Protein AF-0000000080321212 (afdb_homodimer)

Structure (mmCIF, N/CA/C/O backbone):
data_AF-0000000080321212-model_v1
#
loop_
_entity.id
_entity.type
_entity.pdbx_description
1 polymer 'Putative phosphotransacetylase'
#
loop_
_atom_site.group_PDB
_atom_site.id
_atom_site.type_symbol
_atom_site.label_atom_id
_atom_site.label_alt_id
_atom_site.label_comp_id
_atom_site.label_asym_id
_atom_site.label_entity_id
_atom_site.label_seq_id
_atom_site.pdbx_PDB_ins_code
_atom_site.Cartn_x
_atom_site.Cartn_y
_atom_site.Cartn_z
_atom_site.occupancy
_atom_site.B_iso_or_equiv
_atom_site.auth_seq_id
_atom_site.auth_comp_id
_atom_site.auth_asym_id
_atom_site.auth_atom_id
_atom_site.pdbx_PDB_model_num
ATOM 1 N N . MET A 1 1 ? 1.529 5.621 28.469 1 77.62 1 MET A N 1
ATOM 2 C CA . MET A 1 1 ? 1.927 6.43 27.312 1 77.62 1 MET A CA 1
ATOM 3 C C . MET A 1 1 ? 1.869 5.613 26.031 1 77.62 1 MET A C 1
ATOM 5 O O . MET A 1 1 ? 2.209 4.43 26.031 1 77.62 1 MET A O 1
ATOM 9 N N . ILE A 1 2 ? 1.259 6.27 25.062 1 89.38 2 ILE A N 1
ATOM 10 C CA . ILE A 1 2 ? 1.152 5.57 23.781 1 89.38 2 ILE A CA 1
ATOM 11 C C . ILE A 1 2 ? 2.533 5.469 23.141 1 89.38 2 ILE A C 1
ATOM 13 O O . ILE A 1 2 ? 3.461 6.184 23.516 1 89.38 2 ILE A O 1
ATOM 17 N N . TYR A 1 3 ? 2.67 4.52 22.297 1 94.81 3 TYR A N 1
ATOM 18 C CA . TYR A 1 3 ? 3.906 4.402 21.531 1 94.81 3 TYR A CA 1
ATOM 19 C C . TYR A 1 3 ? 4.09 5.598 20.609 1 94.81 3 TYR A C 1
ATOM 21 O O . TYR A 1 3 ? 3.164 5.984 19.891 1 94.81 3 TYR A O 1
ATOM 29 N N . LEU A 1 4 ? 5.219 6.168 20.688 1 97.81 4 LEU A N 1
ATOM 30 C CA . LEU A 1 4 ? 5.695 7.176 19.75 1 97.81 4 LEU A CA 1
ATOM 31 C C . LEU A 1 4 ? 7.09 6.828 19.234 1 97.81 4 LEU A C 1
ATOM 33 O O . LEU A 1 4 ? 7.926 6.328 19.984 1 97.81 4 LEU A O 1
ATOM 37 N N . HIS A 1 5 ? 7.301 7.055 17.984 1 98.12 5 HIS A N 1
ATOM 38 C CA . HIS A 1 5 ? 8.656 6.898 17.469 1 98.12 5 HIS A CA 1
ATOM 39 C C . HIS A 1 5 ? 9.648 7.738 18.266 1 98.12 5 HIS A C 1
ATOM 41 O O . HIS A 1 5 ? 9.328 8.859 18.672 1 98.12 5 HIS A O 1
ATOM 47 N N . GLU A 1 6 ? 10.836 7.281 18.375 1 97.69 6 GLU A N 1
ATOM 48 C CA . GLU A 1 6 ? 11.852 7.918 19.203 1 97.69 6 GLU A CA 1
ATOM 49 C C . GLU A 1 6 ? 12.109 9.352 18.766 1 97.69 6 GLU A C 1
ATOM 51 O O . GLU A 1 6 ? 12.25 10.25 19.594 1 97.69 6 GLU A O 1
ATOM 56 N N . LEU A 1 7 ? 12.172 9.602 17.484 1 97.88 7 LEU A N 1
ATOM 57 C CA . LEU A 1 7 ? 12.477 10.93 16.953 1 97.88 7 LEU A CA 1
ATOM 58 C C . LEU A 1 7 ? 11.391 11.93 17.359 1 97.88 7 LEU A C 1
ATOM 60 O O . LEU A 1 7 ? 11.68 13.109 17.562 1 97.88 7 LEU A O 1
ATOM 64 N N . ILE A 1 8 ? 10.203 11.469 17.484 1 98 8 ILE A N 1
ATOM 65 C CA . ILE A 1 8 ? 9.102 12.336 17.875 1 98 8 ILE A CA 1
ATOM 66 C C . ILE A 1 8 ? 9.055 12.469 19.391 1 98 8 ILE A C 1
ATOM 68 O O . ILE A 1 8 ? 8.914 13.57 19.922 1 98 8 ILE A O 1
ATOM 72 N N . ARG A 1 9 ? 9.227 11.367 20.047 1 97.38 9 ARG A N 1
ATOM 73 C CA . ARG A 1 9 ? 9.156 11.32 21.5 1 97.38 9 ARG A CA 1
ATOM 74 C C . ARG A 1 9 ? 10.156 12.281 22.141 1 97.38 9 ARG A C 1
ATOM 76 O O . ARG A 1 9 ? 9.82 13.016 23.062 1 97.38 9 ARG A O 1
ATOM 83 N N . VAL A 1 10 ? 11.344 12.375 21.641 1 97.75 10 VAL A N 1
ATOM 84 C CA . VAL A 1 10 ? 12.414 13.125 22.281 1 97.75 10 VAL A CA 1
ATOM 85 C C . VAL A 1 10 ? 12.258 14.617 21.953 1 97.75 10 VAL A C 1
ATOM 87 O O . VAL A 1 10 ? 12.938 15.453 22.547 1 97.75 10 VAL A O 1
ATOM 90 N N . ARG A 1 11 ? 11.336 14.953 21.094 1 97.88 11 ARG A N 1
ATOM 91 C CA . ARG A 1 11 ? 11.203 16.344 20.656 1 97.88 11 ARG A CA 1
ATOM 92 C C . ARG A 1 11 ? 9.891 16.953 21.141 1 97.88 11 ARG A C 1
ATOM 94 O O . ARG A 1 11 ? 9.555 18.078 20.781 1 97.88 11 ARG A O 1
ATOM 101 N N . LEU A 1 12 ? 9.203 16.141 21.859 1 97.25 12 LEU A N 1
ATOM 102 C CA . LEU A 1 12 ? 7.938 16.641 22.375 1 97.25 12 LEU A CA 1
ATOM 103 C C . LEU A 1 12 ? 8.148 17.891 23.219 1 97.25 12 LEU A C 1
ATOM 105 O O . LEU A 1 12 ? 9.117 17.984 23.984 1 97.25 12 LEU A O 1
ATOM 109 N N . LYS A 1 13 ? 7.301 18.844 22.938 1 95.06 13 LYS A N 1
ATOM 110 C CA . LYS A 1 13 ? 7.148 20.031 23.766 1 95.06 13 LYS A CA 1
ATOM 111 C C . LYS A 1 13 ? 5.676 20.312 24.062 1 95.06 13 LYS A C 1
ATOM 113 O O . LYS A 1 13 ? 4.844 20.312 23.156 1 95.06 13 LYS A O 1
ATOM 118 N N . ARG A 1 14 ? 5.484 20.469 25.375 1 96.88 14 ARG A N 1
ATOM 119 C CA . ARG A 1 14 ? 4.086 20.719 25.703 1 96.88 14 ARG A CA 1
ATOM 120 C C . ARG A 1 14 ? 3.6 22.016 25.078 1 96.88 14 ARG A C 1
ATOM 122 O O . ARG A 1 14 ? 4.109 23.094 25.391 1 96.88 14 ARG A O 1
ATOM 129 N N . ARG A 1 15 ? 2.742 21.891 24.125 1 98.25 15 ARG A N 1
ATOM 130 C CA . ARG A 1 15 ? 2.133 22.969 23.359 1 98.25 15 ARG A CA 1
ATOM 131 C C . ARG A 1 15 ? 0.612 22.859 23.375 1 98.25 15 ARG A C 1
ATOM 133 O O . ARG A 1 15 ? 0.063 21.797 23.656 1 98.25 15 ARG A O 1
ATOM 140 N N . LYS A 1 16 ? 0.004 23.953 23.125 1 98.81 16 LYS A N 1
ATOM 141 C CA . LYS A 1 16 ? -1.444 23.938 22.938 1 98.81 16 LYS A CA 1
ATOM 142 C C . LYS A 1 16 ? -1.812 23.5 21.516 1 98.81 16 LYS A C 1
ATOM 144 O O . LYS A 1 16 ? -1.433 24.156 20.547 1 98.81 16 LYS A O 1
ATOM 149 N N . VAL A 1 17 ? -2.541 22.406 21.375 1 98.88 17 VAL A N 1
ATOM 150 C CA . VAL A 1 17 ? -2.959 21.844 20.094 1 98.88 17 VAL A CA 1
ATOM 151 C C . VAL A 1 17 ? -4.477 21.672 20.078 1 98.88 17 VAL A C 1
ATOM 153 O O . VAL A 1 17 ? -5.062 21.172 21.047 1 98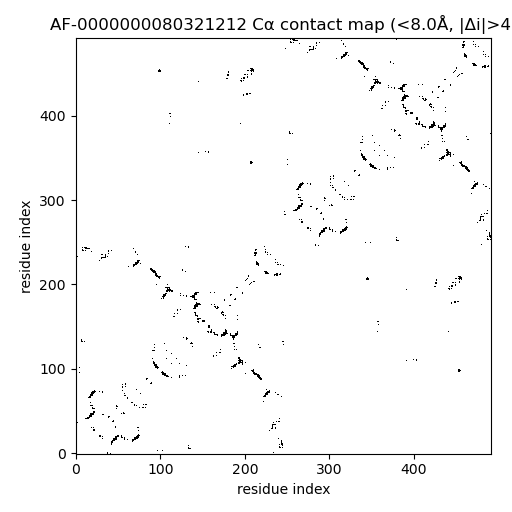.88 17 VAL A O 1
ATOM 156 N N . ALA A 1 18 ? -5.098 22.156 19.031 1 98.94 18 ALA A N 1
ATOM 157 C CA . ALA A 1 18 ? -6.531 21.938 18.875 1 98.94 18 ALA A CA 1
ATOM 158 C C . ALA A 1 18 ? -6.809 20.766 17.938 1 98.94 18 ALA A C 1
ATOM 160 O O . ALA A 1 18 ? -6.109 20.578 16.938 1 98.94 18 ALA A O 1
ATOM 161 N N . ILE A 1 19 ? -7.809 19.953 18.234 1 98.94 19 ILE A N 1
ATOM 162 C CA . ILE A 1 19 ? -8.242 18.875 17.359 1 98.94 19 ILE A CA 1
ATOM 163 C C . ILE A 1 19 ? -9.734 19.016 17.062 1 98.94 19 ILE A C 1
ATOM 165 O O . ILE A 1 19 ? -10.523 19.312 17.953 1 98.94 19 ILE A O 1
ATOM 169 N N . GLY A 1 20 ? -10.062 18.828 15.812 1 98.88 20 GLY A N 1
ATOM 170 C CA . GLY A 1 20 ? -11.445 18.953 15.398 1 98.88 20 GLY A CA 1
ATOM 171 C C . GLY A 1 20 ? -12.258 17.688 15.625 1 98.88 20 GLY A C 1
ATOM 172 O O . GLY A 1 20 ? -11.766 16.578 15.406 1 98.88 20 GLY A O 1
ATOM 173 N N . LEU A 1 21 ? -13.516 17.844 16.031 1 98.62 21 LEU A N 1
ATOM 174 C CA . LEU A 1 21 ? -14.469 16.766 16.203 1 98.62 21 LEU A CA 1
ATOM 175 C C . LEU A 1 21 ? -15.742 17.016 15.414 1 98.62 21 LEU A C 1
ATOM 177 O O . LEU A 1 21 ? -16.484 17.953 15.711 1 98.62 21 LEU A O 1
ATOM 181 N N . TYR A 1 22 ? -15.875 16.312 14.383 1 97.69 22 TYR A N 1
ATOM 182 C CA . TYR A 1 22 ? -17.141 16.188 13.656 1 97.69 22 TYR A CA 1
ATOM 183 C C . TYR A 1 22 ? -17.656 14.758 13.703 1 97.69 22 TYR A C 1
ATOM 185 O O . TYR A 1 22 ? -16.922 13.82 13.391 1 97.69 22 TYR A O 1
ATOM 193 N N . ARG A 1 23 ? -18.938 14.57 14.094 1 96.25 23 ARG A N 1
ATOM 194 C CA . ARG A 1 23 ? -19.5 13.234 14.289 1 96.25 23 ARG A CA 1
ATOM 195 C C . ARG A 1 23 ? -19.984 12.648 12.969 1 96.25 23 ARG A C 1
ATOM 197 O O . ARG A 1 23 ? -21.172 12.719 12.648 1 96.25 23 ARG A O 1
ATOM 204 N N . PHE A 1 24 ? -19.031 12.023 12.297 1 90.88 24 PHE A N 1
ATOM 205 C CA . PHE A 1 24 ? -19.391 11.422 11.016 1 90.88 24 PHE A CA 1
ATOM 206 C C . PHE A 1 24 ? -19.844 9.984 11.195 1 90.88 24 PHE A C 1
ATOM 208 O O . PHE A 1 24 ? -20.469 9.406 10.305 1 90.88 24 PHE A O 1
ATOM 215 N N . ASP A 1 25 ? -19.484 9.367 12.344 1 93 25 ASP A N 1
ATOM 216 C CA . ASP A 1 25 ? -19.969 8.039 12.727 1 93 25 ASP A CA 1
ATOM 217 C C . ASP A 1 25 ? -20.125 7.934 14.242 1 93 25 ASP A C 1
ATOM 219 O O . ASP A 1 25 ? -19.844 8.883 14.969 1 93 25 ASP A O 1
ATOM 223 N N . GLU A 1 26 ? -20.562 6.73 14.727 1 95.75 26 GLU A N 1
ATOM 224 C CA . GLU A 1 26 ? -20.938 6.582 16.125 1 95.75 26 GLU A CA 1
ATOM 225 C C . GLU A 1 26 ? -19.703 6.586 17.031 1 95.75 26 GLU A C 1
ATOM 227 O O . GLU A 1 26 ? -19.828 6.773 18.25 1 95.75 26 GLU A O 1
ATOM 232 N N . THR A 1 27 ? -18.531 6.441 16.453 1 96.56 27 THR A N 1
ATOM 233 C CA . THR A 1 27 ? -17.344 6.281 17.281 1 96.56 27 THR A CA 1
ATOM 234 C C . THR A 1 27 ? -16.5 7.547 17.25 1 96.56 27 THR A C 1
ATOM 236 O O . THR A 1 27 ? -15.523 7.66 18 1 96.56 27 THR A O 1
ATOM 239 N N . SER A 1 28 ? -16.828 8.492 16.453 1 96.81 28 SER A N 1
ATOM 240 C CA . SER A 1 28 ? -16.031 9.688 16.219 1 96.81 28 SER A CA 1
ATOM 241 C C . SER A 1 28 ? -15.695 10.391 17.531 1 96.81 28 SER A C 1
ATOM 243 O O . SER A 1 28 ? -14.539 10.727 17.781 1 96.81 28 SER A O 1
ATOM 245 N N . GLU A 1 29 ? -16.719 10.602 18.297 1 97.81 29 GLU A N 1
ATOM 246 C CA . GLU A 1 29 ? -16.547 11.359 19.547 1 97.81 29 GLU A CA 1
ATOM 247 C C . GLU A 1 29 ? -15.641 10.617 20.516 1 97.81 29 GLU A C 1
ATOM 249 O O . GLU A 1 29 ? -14.703 11.195 21.078 1 97.81 29 GLU A O 1
ATOM 254 N N . GLU A 1 30 ? -15.969 9.367 20.703 1 98.44 30 GLU A N 1
ATOM 255 C CA . GLU A 1 30 ? -15.18 8.57 21.625 1 98.44 30 GLU A CA 1
ATOM 256 C C . GLU A 1 30 ? -13.711 8.555 21.234 1 98.44 30 GLU A C 1
ATOM 258 O O . GLU A 1 30 ? -12.828 8.703 22.078 1 98.44 30 GLU A O 1
ATOM 263 N N . ARG A 1 31 ? -13.414 8.398 20 1 98.12 31 ARG A N 1
ATOM 264 C CA . ARG A 1 31 ? -12.039 8.289 19.531 1 98.12 31 ARG A CA 1
ATOM 265 C C . ARG A 1 31 ? -11.289 9.609 19.703 1 98.12 31 ARG A C 1
ATOM 267 O O . ARG A 1 31 ? -10.133 9.625 20.125 1 98.12 31 ARG A O 1
ATOM 274 N N . VAL A 1 32 ? -11.922 10.711 19.406 1 98.69 32 VAL A N 1
ATOM 275 C CA . VAL A 1 32 ? -11.273 12.016 19.5 1 98.69 32 VAL A CA 1
ATOM 276 C C . VAL A 1 32 ? -11.047 12.359 20.969 1 98.69 32 VAL A C 1
ATOM 278 O O . VAL A 1 32 ? -9.969 12.836 21.344 1 98.69 32 VAL A O 1
ATOM 281 N N . LEU A 1 33 ? -12.062 12.117 21.812 1 98.62 33 LEU A N 1
ATOM 282 C CA . LEU A 1 33 ? -11.938 12.438 23.234 1 98.62 33 LEU A CA 1
ATOM 283 C C . LEU A 1 33 ? -10.875 11.562 23.891 1 98.62 33 LEU A C 1
ATOM 285 O O . LEU A 1 33 ? -10.109 12.047 24.734 1 98.62 33 LEU A O 1
ATOM 289 N N . ARG A 1 34 ? -10.898 10.328 23.547 1 98.44 34 ARG A N 1
ATOM 290 C CA . ARG A 1 34 ? -9.875 9.422 24.078 1 98.44 34 ARG A CA 1
ATOM 291 C C . ARG A 1 34 ? -8.484 9.859 23.641 1 98.44 34 ARG A C 1
ATOM 293 O O . ARG A 1 34 ? -7.527 9.781 24.406 1 98.44 34 ARG A O 1
ATOM 300 N N . ALA A 1 35 ? -8.359 10.258 22.438 1 98.62 35 ALA A N 1
ATOM 301 C CA . ALA A 1 35 ? -7.09 10.766 21.938 1 98.62 35 ALA A CA 1
ATOM 302 C C . ALA A 1 35 ? -6.621 11.969 22.75 1 98.62 35 ALA A C 1
ATOM 304 O O . ALA A 1 35 ? -5.438 12.086 23.078 1 98.62 35 ALA A O 1
ATOM 305 N N . ALA A 1 36 ? -7.543 12.891 22.984 1 98.5 36 ALA A N 1
ATOM 306 C CA . ALA A 1 36 ? -7.223 14.086 23.781 1 98.5 36 ALA A CA 1
ATOM 307 C C . ALA A 1 36 ? -6.742 13.703 25.172 1 98.5 36 ALA A C 1
ATOM 309 O O . ALA A 1 36 ? -5.816 14.32 25.703 1 98.5 36 ALA A O 1
ATOM 310 N N . GLU A 1 37 ? -7.41 12.734 25.719 1 98.31 37 GLU A N 1
ATOM 311 C CA . GLU A 1 37 ? -7.016 12.25 27.031 1 98.31 37 GLU A CA 1
ATOM 312 C C . GLU A 1 37 ? -5.602 11.672 27.016 1 98.31 37 GLU A C 1
ATOM 314 O O . GLU A 1 37 ? -4.777 12.008 27.859 1 98.31 37 GLU A O 1
ATOM 319 N N . ILE A 1 38 ? -5.359 10.836 26.078 1 98.19 38 ILE A N 1
ATOM 320 C CA . ILE A 1 38 ? -4.047 10.219 25.938 1 98.19 38 ILE A CA 1
ATOM 321 C C . ILE A 1 38 ? -2.988 11.297 25.734 1 98.19 38 ILE A C 1
ATOM 323 O O . ILE A 1 38 ? -1.951 11.297 26.406 1 98.19 38 ILE A O 1
ATOM 327 N N . ALA A 1 39 ? -3.275 12.188 24.859 1 98.31 39 ALA A N 1
ATOM 328 C CA . ALA A 1 39 ? -2.32 13.227 24.484 1 98.31 39 ALA A CA 1
ATOM 329 C C . ALA A 1 39 ? -2.111 14.219 25.625 1 98.31 39 ALA A C 1
ATOM 331 O O . ALA A 1 39 ? -1.121 14.961 25.641 1 98.31 39 ALA A O 1
ATOM 332 N N . GLY A 1 40 ? -3.012 14.289 26.562 1 97.75 40 GLY A N 1
ATOM 333 C CA . GLY A 1 40 ? -2.873 15.156 27.734 1 97.75 40 GLY A CA 1
ATOM 334 C C . GLY A 1 40 ? -1.565 14.961 28.469 1 97.75 40 GLY A C 1
ATOM 335 O O . GLY A 1 40 ? -1.131 15.836 29.219 1 97.75 40 GLY A O 1
ATOM 336 N N . GLU A 1 41 ? -0.985 13.883 28.219 1 96.88 41 GLU A N 1
ATOM 337 C CA . GLU A 1 41 ? 0.282 13.555 28.875 1 96.88 41 GLU A CA 1
ATOM 338 C C . GLU A 1 41 ? 1.417 14.414 28.328 1 96.88 41 GLU A C 1
ATOM 340 O O . GLU A 1 41 ? 2.424 14.633 29 1 96.88 41 GLU A O 1
ATOM 345 N N . PHE A 1 42 ? 1.215 14.977 27.125 1 97.62 42 PHE A N 1
ATOM 346 C CA . PHE A 1 42 ? 2.367 15.641 26.531 1 97.62 42 PHE A CA 1
ATOM 347 C C . PHE A 1 42 ? 1.943 16.922 25.812 1 97.62 42 PHE A C 1
ATOM 349 O O . PHE A 1 42 ? 2.787 17.672 25.328 1 97.62 42 PHE A O 1
ATOM 356 N N . ALA A 1 43 ? 0.635 17.25 25.797 1 98.31 43 ALA A N 1
ATOM 357 C CA . ALA A 1 43 ? 0.126 18.453 25.125 1 98.31 43 ALA A CA 1
ATOM 358 C C . ALA A 1 43 ? -1.061 19.047 25.891 1 98.31 43 ALA A C 1
ATOM 360 O O . ALA A 1 43 ? -1.713 18.344 26.656 1 98.31 43 ALA A O 1
ATOM 361 N N . ASP A 1 44 ? -1.242 20.328 25.719 1 98.69 44 ASP A N 1
ATOM 362 C CA . ASP A 1 44 ? -2.512 20.953 26.078 1 98.69 44 ASP A CA 1
ATOM 363 C C . ASP A 1 44 ? -3.512 20.875 24.938 1 98.69 44 ASP A C 1
ATOM 365 O O . ASP A 1 44 ? -3.416 21.641 23.969 1 98.69 44 ASP A O 1
ATOM 369 N N . VAL A 1 45 ? -4.543 20.016 25.094 1 98.81 45 VAL A N 1
ATOM 370 C CA . VAL A 1 45 ? -5.383 19.688 23.953 1 98.81 45 VAL A CA 1
ATOM 371 C C . VAL A 1 45 ? -6.734 20.391 24.094 1 98.81 45 VAL A C 1
ATOM 373 O O . VAL A 1 45 ? -7.379 20.312 25.141 1 98.81 45 VAL A O 1
ATOM 376 N N . ALA A 1 46 ? -7.117 21.078 23.094 1 98.75 46 ALA A N 1
ATOM 377 C CA . ALA A 1 46 ? -8.453 21.656 22.984 1 98.75 46 ALA A CA 1
ATOM 378 C C . ALA A 1 46 ? -9.273 20.953 21.906 1 98.75 46 ALA A C 1
ATOM 380 O O . ALA A 1 46 ? -8.906 20.938 20.734 1 98.75 46 ALA A O 1
ATOM 381 N N . VAL A 1 47 ? -10.391 20.375 22.297 1 98.88 47 VAL A N 1
ATOM 382 C CA . VAL A 1 47 ? -11.289 19.734 21.344 1 98.88 47 VAL A CA 1
ATOM 383 C C . VAL A 1 47 ? -12.273 20.766 20.797 1 98.88 47 VAL A C 1
ATOM 385 O O . VAL A 1 47 ? -12.961 21.438 21.562 1 98.88 47 VAL A O 1
ATOM 388 N N . VAL A 1 48 ? -12.258 20.922 19.531 1 98.88 48 VAL A N 1
ATOM 389 C CA . VAL A 1 48 ? -13.18 21.859 18.891 1 98.88 48 VAL A CA 1
ATOM 390 C C . VAL A 1 48 ? -14.375 21.094 18.328 1 98.88 48 VAL A C 1
ATOM 392 O O . VAL A 1 48 ? -14.266 20.406 17.312 1 98.88 48 VAL A O 1
ATOM 395 N N . ASP A 1 49 ? -15.484 21.172 18.938 1 98.5 49 ASP A N 1
ATOM 396 C CA . ASP A 1 49 ? -16.75 20.531 18.578 1 98.5 49 ASP A CA 1
ATOM 397 C C . ASP A 1 49 ? -17.844 21.578 18.359 1 98.5 49 ASP A C 1
ATOM 399 O O . ASP A 1 49 ? -18.641 21.844 19.25 1 98.5 49 ASP A O 1
ATOM 403 N N . GLU A 1 50 ? -17.859 22.156 17.156 1 98.19 50 GLU A N 1
ATOM 404 C CA . GLU A 1 50 ? -18.766 23.25 16.859 1 98.19 50 GLU A CA 1
ATOM 405 C C . GLU A 1 50 ? -19.672 22.906 15.68 1 98.19 50 GLU A C 1
ATOM 407 O O . GLU A 1 50 ? -19.984 23.766 14.852 1 98.19 50 GLU A O 1
ATOM 412 N N . GLY A 1 51 ? -19.844 21.609 15.523 1 96.31 51 GLY A N 1
ATOM 413 C CA . GLY A 1 51 ? -20.703 21.156 14.445 1 96.31 51 GLY A CA 1
ATOM 414 C C . GLY A 1 51 ? -20.281 21.688 13.086 1 96.31 51 GLY A C 1
ATOM 415 O O . GLY A 1 51 ? -19.141 21.5 12.68 1 96.31 51 GLY A O 1
ATOM 416 N N . GLU A 1 52 ? -21.188 22.453 12.516 1 96.44 52 GLU A N 1
ATOM 417 C CA . GLU A 1 52 ? -20.969 22.938 11.156 1 96.44 52 GLU A CA 1
ATOM 418 C C . GLU A 1 52 ? -19.891 24.016 11.117 1 96.44 52 GLU A C 1
ATOM 420 O O . GLU A 1 52 ? -19.438 24.391 10.039 1 96.44 52 GLU A O 1
ATOM 425 N N . LYS A 1 53 ? -19.453 24.5 12.234 1 98.19 53 LYS A N 1
ATOM 426 C CA . LYS A 1 53 ? -18.484 25.594 12.281 1 98.19 53 LYS A CA 1
ATOM 427 C C . LYS A 1 53 ? -17.109 25.094 12.727 1 98.19 53 LYS A C 1
ATOM 429 O O . LYS A 1 53 ? -16.172 25.875 12.867 1 98.19 53 LYS A O 1
ATOM 434 N N . THR A 1 54 ? -16.969 23.781 12.906 1 98.62 54 THR A N 1
ATOM 435 C CA . THR A 1 54 ? -15.758 23.188 13.469 1 98.62 54 THR A CA 1
ATOM 436 C C . THR A 1 54 ? -14.531 23.594 12.656 1 98.62 54 THR A C 1
ATOM 438 O O . THR A 1 54 ? -13.531 24.047 13.211 1 98.62 54 THR A O 1
ATOM 441 N N . GLU A 1 55 ? -14.625 23.484 11.367 1 98.5 55 GLU A N 1
ATOM 442 C CA . GLU A 1 55 ? -13.484 23.766 10.508 1 98.5 55 GLU A CA 1
ATOM 443 C C . GLU A 1 55 ? -13.117 25.25 10.562 1 98.5 55 GLU A C 1
ATOM 445 O O . GLU A 1 55 ? -11.938 25.609 10.594 1 98.5 55 GLU A O 1
ATOM 450 N N . GLU A 1 56 ? -14.117 26.094 10.547 1 98.44 56 GLU A N 1
ATOM 451 C CA . GLU A 1 56 ? -13.891 27.531 10.633 1 98.44 56 GLU A CA 1
ATOM 452 C C . GLU A 1 56 ? -13.203 27.906 11.938 1 98.44 56 GLU A C 1
ATOM 454 O O . GLU A 1 56 ? -12.305 28.75 11.953 1 98.44 56 GLU A O 1
ATOM 459 N N . VAL A 1 57 ? -13.68 27.297 13 1 98.81 57 VAL A N 1
ATOM 460 C CA . VAL A 1 57 ? -13.117 27.594 14.312 1 98.81 57 VAL A CA 1
ATOM 461 C C . VAL A 1 57 ? -11.68 27.094 14.383 1 98.81 57 VAL A C 1
ATOM 463 O O . VAL A 1 57 ? -10.789 27.797 14.875 1 98.81 57 VAL A O 1
ATOM 466 N N . LEU A 1 58 ? -11.391 25.875 13.906 1 98.81 58 LEU A N 1
ATOM 467 C CA . LEU A 1 58 ? -10.031 25.344 13.852 1 98.81 58 LEU A CA 1
ATOM 468 C C . LEU A 1 58 ? -9.109 26.312 13.117 1 98.81 58 LEU A C 1
ATOM 470 O O . LEU A 1 58 ? -8.023 26.625 13.609 1 98.81 58 LEU A O 1
ATOM 474 N N . TYR A 1 59 ? -9.578 26.766 11.984 1 98.56 59 TYR A N 1
ATOM 475 C CA . TYR A 1 59 ? -8.781 27.672 11.148 1 98.56 59 TYR A CA 1
ATOM 476 C C . TYR A 1 59 ? -8.492 28.969 11.883 1 98.56 59 TYR A C 1
ATOM 478 O O . TYR A 1 59 ? -7.359 29.469 11.867 1 98.56 59 TYR A O 1
ATOM 486 N N . ARG A 1 60 ? -9.469 29.516 12.492 1 98.38 60 ARG A N 1
ATOM 487 C CA . ARG A 1 60 ? -9.312 30.766 13.227 1 98.38 60 ARG A CA 1
ATOM 488 C C . ARG A 1 60 ? -8.297 30.625 14.352 1 98.38 60 ARG A C 1
ATOM 490 O O . ARG A 1 60 ? -7.445 31.5 14.539 1 98.38 60 ARG A O 1
ATOM 497 N N . LEU A 1 61 ? -8.367 29.531 15.109 1 98.62 61 LEU A N 1
ATOM 498 C CA . LEU A 1 61 ? -7.5 29.297 16.266 1 98.62 61 LEU A CA 1
ATOM 499 C C . LEU A 1 61 ? -6.035 29.281 15.844 1 98.62 61 LEU A C 1
ATOM 501 O O . LEU A 1 61 ? -5.191 29.891 16.5 1 98.62 61 LEU A O 1
ATOM 505 N N . VAL A 1 62 ? -5.75 28.625 14.727 1 98.31 62 VAL A N 1
ATOM 506 C CA . VAL A 1 62 ? -4.348 28.484 14.344 1 98.31 62 VAL A CA 1
ATOM 507 C C . VAL A 1 62 ? -3.889 29.75 13.609 1 98.31 62 VAL A C 1
ATOM 509 O O . VAL A 1 62 ? -2.744 30.172 13.758 1 98.31 62 VAL A O 1
ATOM 512 N N . ARG A 1 63 ? -4.754 30.312 12.812 1 97.62 63 ARG A N 1
ATOM 513 C CA . ARG A 1 63 ? -4.445 31.547 12.086 1 97.62 63 ARG A CA 1
ATOM 514 C C . ARG A 1 63 ? -4.137 32.688 13.047 1 97.62 63 ARG A C 1
ATOM 516 O O . ARG A 1 63 ? -3.209 33.469 12.82 1 97.62 63 ARG A O 1
ATOM 523 N N . ASP A 1 64 ? -4.902 32.75 14.117 1 98 64 ASP A N 1
ATOM 524 C CA . ASP A 1 64 ? -4.781 33.844 15.07 1 98 64 ASP A CA 1
ATOM 525 C C . ASP A 1 64 ? -3.723 33.562 16.125 1 98 64 ASP A C 1
ATOM 527 O O . ASP A 1 64 ? -3.455 34.375 17 1 98 64 ASP A O 1
ATOM 531 N N . GLY A 1 65 ? -3.141 32.375 16.109 1 97.81 65 GLY A N 1
ATOM 532 C CA . GLY A 1 65 ? -2.064 32.031 17.016 1 97.81 65 GLY A CA 1
ATOM 533 C C . GLY A 1 65 ? -2.555 31.641 18.406 1 97.81 65 GLY A C 1
ATOM 534 O O . GLY A 1 65 ? -1.792 31.656 19.359 1 97.81 65 GLY A O 1
ATOM 535 N N . GLU A 1 66 ? -3.789 31.297 18.5 1 98.5 66 GLU A N 1
ATOM 536 C CA . GLU A 1 66 ? -4.352 30.891 19.781 1 98.5 66 GLU A CA 1
ATOM 537 C C . GLU A 1 66 ? -3.914 29.484 20.156 1 98.5 66 GLU A C 1
ATOM 539 O O . GLU A 1 66 ? -3.963 29.109 21.328 1 98.5 66 GLU A O 1
ATOM 544 N N . VAL A 1 67 ? -3.555 28.75 19.188 1 98.81 67 VAL A N 1
ATOM 545 C CA . VAL A 1 67 ? -2.969 27.422 19.391 1 98.81 67 VAL A CA 1
ATOM 546 C C . VAL A 1 67 ? -1.677 27.312 18.578 1 98.81 67 VAL A C 1
ATOM 548 O O . VAL A 1 67 ? -1.482 28.016 17.594 1 98.81 67 VAL A O 1
ATOM 551 N N . HIS A 1 68 ? -0.874 26.422 19.094 1 98.62 68 HIS A N 1
ATOM 552 C CA . HIS A 1 68 ? 0.382 26.156 18.391 1 98.62 68 HIS A CA 1
ATOM 553 C C . HIS A 1 68 ? 0.139 25.484 17.047 1 98.62 68 HIS A C 1
ATOM 555 O O . HIS A 1 68 ? 0.797 25.797 16.062 1 98.62 68 HIS A O 1
ATOM 561 N N . ALA A 1 69 ? -0.768 24.547 17.016 1 98.81 69 ALA A N 1
ATOM 562 C CA . ALA A 1 69 ? -1.077 23.75 15.836 1 98.81 69 ALA A CA 1
ATOM 563 C C . ALA A 1 69 ? -2.498 23.203 15.898 1 98.81 69 ALA A C 1
ATOM 565 O O . ALA A 1 69 ? -3.119 23.188 16.969 1 98.81 69 ALA A O 1
ATOM 566 N N . VAL A 1 70 ? -2.928 22.797 14.742 1 98.81 70 VAL A N 1
ATOM 567 C CA . VAL A 1 70 ? -4.234 22.156 14.641 1 98.81 70 VAL A CA 1
ATOM 568 C C . VAL A 1 70 ? -4.082 20.75 14.047 1 98.81 70 VAL A C 1
ATOM 570 O O . VAL A 1 70 ? -3.277 20.547 13.133 1 98.81 70 VAL A O 1
ATOM 573 N N . VAL A 1 71 ? -4.836 19.828 14.617 1 98.88 71 VAL A N 1
ATOM 574 C CA . VAL A 1 71 ? -5.082 18.516 14.039 1 98.88 71 VAL A CA 1
ATOM 575 C C . VAL A 1 71 ? -6.52 18.438 13.523 1 98.88 71 VAL A C 1
ATOM 577 O O . VAL A 1 71 ? -7.461 18.75 14.25 1 98.88 71 VAL A O 1
ATOM 580 N N . ARG A 1 72 ? -6.68 18.031 12.328 1 98.38 72 ARG A N 1
ATOM 581 C CA . ARG A 1 72 ? -8.016 18.047 11.742 1 98.38 72 ARG A CA 1
ATOM 582 C C . ARG A 1 72 ? -8.969 17.156 12.523 1 98.38 72 ARG A C 1
ATOM 584 O O . ARG A 1 72 ? -10.125 17.516 12.75 1 98.38 72 ARG A O 1
ATOM 591 N N . GLY A 1 73 ? -8.461 15.961 12.977 1 98.19 73 GLY A N 1
ATOM 592 C CA . GLY A 1 73 ? -9.328 15 13.633 1 98.19 73 GLY A CA 1
ATOM 593 C C . GLY A 1 73 ? -10.398 14.438 12.711 1 98.19 73 GLY A C 1
ATOM 594 O O . GLY A 1 73 ? -10.086 13.953 11.617 1 98.19 73 GLY A O 1
ATOM 595 N N . THR A 1 74 ? -11.633 14.531 13.18 1 97.69 74 THR A N 1
ATOM 596 C CA . THR A 1 74 ? -12.719 14 12.359 1 97.69 74 THR A CA 1
ATOM 597 C C . THR A 1 74 ? -13.445 15.133 11.633 1 97.69 74 THR A C 1
ATOM 599 O O . THR A 1 74 ? -14.508 14.914 11.039 1 97.69 74 THR A O 1
ATOM 602 N N . ALA A 1 75 ? -12.867 16.359 11.711 1 97.38 75 ALA A N 1
ATOM 603 C CA . ALA A 1 75 ? -13.445 17.453 10.938 1 97.38 75 ALA A CA 1
ATOM 604 C C . ALA A 1 75 ? -13.391 17.156 9.445 1 97.38 75 ALA A C 1
ATOM 606 O O . ALA A 1 75 ? -12.578 16.344 8.992 1 97.38 75 ALA A O 1
ATOM 607 N N . ARG A 1 76 ? -14.258 17.781 8.672 1 93.56 76 ARG A N 1
ATOM 608 C CA . ARG A 1 76 ? -14.406 17.453 7.254 1 93.56 76 ARG A CA 1
ATOM 609 C C . ARG A 1 76 ? -13.227 18 6.445 1 93.56 76 ARG A C 1
ATOM 611 O O . ARG A 1 76 ? -12.992 19.203 6.418 1 93.56 76 ARG A O 1
ATOM 618 N N . ALA A 1 77 ? -12.547 17.062 5.793 1 92.19 77 ALA A N 1
ATOM 619 C CA . ALA A 1 77 ? -11.344 17.422 5.043 1 92.19 77 ALA A CA 1
ATOM 620 C C . ALA A 1 77 ? -11.664 18.391 3.91 1 92.19 77 ALA A C 1
ATOM 622 O O . ALA A 1 77 ? -10.969 19.391 3.73 1 92.19 77 ALA A O 1
ATOM 623 N N . SER A 1 78 ? -12.68 18.125 3.111 1 88.44 78 SER A N 1
ATOM 624 C CA . SER A 1 78 ? -13.055 18.938 1.963 1 88.44 78 SER A CA 1
ATOM 625 C C . SER A 1 78 ? -13.375 20.375 2.385 1 88.44 78 SER A C 1
ATOM 627 O O . SER A 1 78 ? -12.914 21.328 1.759 1 88.44 78 SER A O 1
ATOM 629 N N . LYS A 1 79 ? -14.148 20.516 3.43 1 93.31 79 LYS A N 1
ATOM 630 C CA . LYS A 1 79 ? -14.523 21.844 3.914 1 93.31 79 LYS A CA 1
ATOM 631 C C . LYS A 1 79 ? -13.312 22.594 4.453 1 93.31 79 LYS A C 1
ATOM 633 O O . LYS A 1 79 ? -13.141 23.781 4.176 1 93.31 79 LYS A O 1
ATOM 638 N N . PHE A 1 80 ? -12.523 21.906 5.266 1 95.5 80 PHE A N 1
ATOM 639 C CA . PHE A 1 80 ? -11.328 22.516 5.836 1 95.5 80 PHE A CA 1
ATOM 640 C C . PHE A 1 80 ? -10.391 23 4.734 1 95.5 80 PHE A C 1
ATOM 642 O O . PHE A 1 80 ? -9.867 24.109 4.793 1 95.5 80 PHE A O 1
ATOM 649 N N . LEU A 1 81 ? -10.203 22.219 3.738 1 91.69 81 LEU A N 1
ATOM 650 C CA . LEU A 1 81 ? -9.336 22.562 2.615 1 91.69 81 LEU A CA 1
ATOM 651 C C . LEU A 1 81 ? -9.891 23.75 1.846 1 91.69 81 LEU A C 1
ATOM 653 O O . LEU A 1 81 ? -9.125 24.594 1.363 1 91.69 81 LEU A O 1
ATOM 657 N N . GLN A 1 82 ? -11.125 23.75 1.659 1 92.62 82 GLN A N 1
ATOM 658 C CA . GLN A 1 82 ? -11.758 24.875 0.975 1 92.62 82 GLN A CA 1
ATOM 659 C C . GLN A 1 82 ? -11.445 26.188 1.68 1 92.62 82 GLN A C 1
ATOM 661 O O . GLN A 1 82 ? -11.195 27.203 1.027 1 92.62 82 GLN A O 1
ATOM 666 N N . ILE A 1 83 ? -11.461 26.156 2.973 1 96.81 83 ILE A N 1
ATOM 667 C CA . ILE A 1 83 ? -11.18 27.344 3.77 1 96.81 83 ILE A CA 1
ATOM 668 C C . ILE A 1 83 ? -9.727 27.766 3.555 1 96.81 83 ILE A C 1
ATOM 670 O O . ILE A 1 83 ? -9.453 28.938 3.275 1 96.81 83 ILE A O 1
ATOM 674 N N . ILE A 1 84 ? -8.812 26.812 3.674 1 96 84 ILE A N 1
ATOM 675 C CA . ILE A 1 84 ? -7.387 27.094 3.578 1 96 84 ILE A CA 1
ATOM 676 C C . ILE A 1 84 ? -7.047 27.562 2.164 1 96 84 ILE A C 1
ATOM 678 O O . ILE A 1 84 ? -6.227 28.469 1.981 1 96 84 ILE A O 1
ATOM 682 N N . ARG A 1 85 ? -7.699 27.016 1.185 1 93.19 85 ARG A N 1
ATOM 683 C CA . ARG A 1 85 ? -7.371 27.25 -0.22 1 93.19 85 ARG A CA 1
ATOM 684 C C . ARG A 1 85 ? -7.824 28.625 -0.671 1 93.19 85 ARG A C 1
ATOM 686 O O . ARG A 1 85 ? -7.438 29.094 -1.745 1 93.19 85 ARG A O 1
ATOM 693 N N . LYS A 1 86 ? -8.664 29.266 0.099 1 95.38 86 LYS A N 1
ATOM 694 C CA . LYS A 1 86 ? -9.039 30.641 -0.219 1 95.38 86 LYS A CA 1
ATOM 695 C C . LYS A 1 86 ? -7.816 31.547 -0.281 1 95.38 86 LYS A C 1
ATOM 697 O O . LYS A 1 86 ? -7.781 32.5 -1.06 1 95.38 86 LYS A O 1
ATOM 702 N N . GLU A 1 87 ? -6.809 31.188 0.479 1 95.62 87 GLU A N 1
ATOM 703 C CA . GLU A 1 87 ? -5.668 32.094 0.58 1 95.62 87 GLU A CA 1
ATOM 704 C C . GLU A 1 87 ? -4.355 31.359 0.311 1 95.62 87 GLU A C 1
ATOM 706 O O . GLU A 1 87 ? -3.34 31.984 0.006 1 95.62 87 GLU A O 1
ATOM 711 N N . TYR A 1 88 ? -4.406 30.078 0.449 1 95.56 88 TYR A N 1
ATOM 712 C CA . TYR A 1 88 ? -3.166 29.312 0.36 1 95.56 88 TYR A CA 1
ATOM 713 C C . TYR A 1 88 ? -3.334 28.094 -0.557 1 95.56 88 TYR A C 1
ATOM 715 O O . TYR A 1 88 ? -4.449 27.797 -0.989 1 95.56 88 TYR A O 1
ATOM 723 N N . SER A 1 89 ? -2.25 27.453 -0.934 1 92.25 89 SER A N 1
ATOM 724 C CA . SER A 1 89 ? -2.205 26.219 -1.703 1 92.25 89 SER A CA 1
ATOM 725 C C . SER A 1 89 ? -1.458 25.125 -0.948 1 92.25 89 SER A C 1
ATOM 727 O O . SER A 1 89 ? -0.321 24.797 -1.289 1 92.25 89 SER A O 1
ATOM 729 N N . PRO A 1 90 ? -2.178 24.594 -0.006 1 94 90 PRO A N 1
ATOM 730 C CA . PRO A 1 90 ? -1.479 23.641 0.862 1 94 90 PRO A CA 1
ATOM 731 C C . PRO A 1 90 ? -1.081 22.359 0.132 1 94 90 PRO A C 1
ATOM 733 O O . PRO A 1 90 ? -1.8 21.906 -0.761 1 94 90 PRO A O 1
ATOM 736 N N . LYS A 1 91 ? 0.055 21.828 0.475 1 93.75 91 LYS A N 1
ATOM 737 C CA . LYS A 1 91 ? 0.525 20.5 0.091 1 93.75 91 LYS A CA 1
ATOM 738 C C . LYS A 1 91 ? 0.677 19.594 1.312 1 93.75 91 LYS A C 1
ATOM 740 O O . LYS A 1 91 ? 0.768 20.078 2.441 1 93.75 91 LYS A O 1
ATOM 745 N N . ARG A 1 92 ? 0.671 18.359 1.069 1 96.19 92 ARG A N 1
ATOM 746 C CA . ARG A 1 92 ? 0.687 17.453 2.215 1 96.19 92 ARG A CA 1
ATOM 747 C C . ARG A 1 92 ? 1.902 16.531 2.17 1 96.19 92 ARG A C 1
ATOM 749 O O . ARG A 1 92 ? 2.266 16.031 1.106 1 96.19 92 ARG A O 1
ATOM 756 N N . VAL A 1 93 ? 2.477 16.359 3.279 1 98.69 93 VAL A N 1
ATOM 757 C CA . VAL A 1 93 ? 3.541 15.391 3.504 1 98.69 93 VAL A CA 1
ATOM 758 C C . VAL A 1 93 ? 3.164 14.477 4.668 1 98.69 93 VAL A C 1
ATOM 760 O O . VAL A 1 93 ? 3.053 14.922 5.809 1 98.69 93 VAL A O 1
ATOM 763 N N . ALA A 1 94 ? 2.996 13.227 4.383 1 98.81 94 ALA A N 1
ATOM 764 C CA . ALA A 1 94 ? 2.596 12.266 5.41 1 98.81 94 ALA A CA 1
ATOM 765 C C . ALA A 1 94 ? 3.803 11.797 6.219 1 98.81 94 ALA A C 1
ATOM 767 O O . ALA A 1 94 ? 4.895 11.625 5.676 1 98.81 94 ALA A O 1
ATOM 768 N N . VAL A 1 95 ? 3.617 11.633 7.48 1 98.88 95 VAL A N 1
ATOM 769 C CA . VAL A 1 95 ? 4.602 11.039 8.375 1 98.88 95 VAL A CA 1
ATOM 770 C C . VAL A 1 95 ? 4.152 9.641 8.781 1 98.88 95 VAL A C 1
ATOM 772 O O . VAL A 1 95 ? 3.15 9.477 9.477 1 98.88 95 VAL A O 1
ATOM 775 N N . LEU A 1 96 ? 4.898 8.648 8.344 1 98.75 96 LEU A N 1
ATOM 776 C CA . LEU A 1 96 ? 4.496 7.254 8.5 1 98.75 96 LEU A CA 1
ATOM 777 C C . LEU A 1 96 ? 5.613 6.43 9.125 1 98.75 96 LEU A C 1
ATOM 779 O O . LEU A 1 96 ? 6.781 6.824 9.086 1 98.75 96 LEU A O 1
ATOM 783 N N . GLU A 1 97 ? 5.238 5.379 9.695 1 98.75 97 GLU A N 1
ATOM 784 C CA . GLU A 1 97 ? 6.164 4.422 10.297 1 98.75 97 GLU A CA 1
ATOM 785 C C . GLU A 1 97 ? 5.848 2.996 9.859 1 98.75 97 GLU A C 1
ATOM 787 O O . GLU A 1 97 ? 4.707 2.543 9.977 1 98.75 97 GLU A O 1
ATOM 792 N N . THR A 1 98 ? 6.816 2.279 9.32 1 98.69 98 THR A N 1
ATOM 793 C CA . THR A 1 98 ? 6.625 0.899 8.883 1 98.69 98 THR A CA 1
ATOM 794 C C . THR A 1 98 ? 6.426 -0.021 10.086 1 98.69 98 THR A C 1
ATOM 796 O O . THR A 1 98 ? 6.648 0.384 11.227 1 98.69 98 THR A O 1
ATOM 799 N N . ALA A 1 99 ? 6.031 -1.256 9.844 1 98.19 99 ALA A N 1
ATOM 800 C CA . ALA A 1 99 ? 5.82 -2.229 10.914 1 98.19 99 ALA A CA 1
ATOM 801 C C . ALA A 1 99 ? 7.109 -2.479 11.688 1 98.19 99 ALA A C 1
ATOM 803 O O . ALA A 1 99 ? 7.07 -2.773 12.883 1 98.19 99 ALA A O 1
ATOM 804 N N . ASP A 1 100 ? 8.234 -2.344 11.039 1 97.56 100 ASP A N 1
ATOM 805 C CA . ASP A 1 100 ? 9.508 -2.57 11.719 1 97.56 100 ASP A CA 1
ATOM 806 C C . ASP A 1 100 ? 10.078 -1.263 12.258 1 97.56 100 ASP A C 1
ATOM 808 O O . ASP A 1 100 ? 11.289 -1.146 12.453 1 97.56 100 ASP A O 1
ATOM 812 N N . LYS A 1 101 ? 9.297 -0.203 12.32 1 97.62 101 LYS A N 1
ATOM 813 C CA . LYS A 1 101 ? 9.516 1.011 13.102 1 97.62 101 LYS A CA 1
ATOM 814 C C . LYS A 1 101 ? 10.422 1.986 12.359 1 97.62 101 LYS A C 1
ATOM 816 O O . LYS A 1 101 ? 11.148 2.768 12.977 1 97.62 101 LYS A O 1
ATOM 821 N N . ARG A 1 102 ? 10.414 1.907 11.094 1 98.06 102 ARG A N 1
ATOM 822 C CA . ARG A 1 102 ? 11.141 2.896 10.305 1 98.06 102 ARG A CA 1
ATOM 823 C C . ARG A 1 102 ? 10.25 4.094 9.977 1 98.06 102 ARG A C 1
ATOM 825 O O . ARG A 1 102 ? 9.211 3.945 9.336 1 98.06 102 ARG A O 1
ATOM 832 N N . LEU A 1 103 ? 10.734 5.238 10.5 1 98.75 103 LEU A N 1
ATOM 833 C CA . LEU A 1 103 ? 10.023 6.477 10.211 1 98.75 103 LEU A CA 1
ATOM 834 C C . LEU A 1 103 ? 10.383 7.012 8.836 1 98.75 103 LEU A C 1
ATOM 836 O O . LEU A 1 103 ? 11.555 7.008 8.453 1 98.75 103 LEU A O 1
ATOM 840 N N . PHE A 1 104 ? 9.414 7.426 8.039 1 98.88 104 PHE A N 1
ATOM 841 C CA . PHE A 1 104 ? 9.688 8.047 6.75 1 98.88 104 PHE A CA 1
ATOM 842 C C . PHE A 1 104 ? 8.562 9 6.359 1 98.88 104 PHE A C 1
ATOM 844 O O . PHE A 1 104 ? 7.48 8.969 6.953 1 98.88 104 PHE A O 1
ATOM 851 N N . LEU A 1 105 ? 8.852 9.891 5.461 1 98.94 105 LEU A N 1
ATOM 852 C CA . LEU A 1 105 ? 7.887 10.828 4.902 1 98.94 105 LEU A CA 1
ATOM 853 C C . LEU A 1 105 ? 7.418 10.383 3.523 1 98.94 105 LEU A C 1
ATOM 855 O O . LEU A 1 105 ? 8.219 9.875 2.727 1 98.94 105 LEU A O 1
ATOM 859 N N . LEU A 1 106 ? 6.156 10.508 3.26 1 98.94 106 LEU A N 1
ATOM 860 C CA . LEU A 1 106 ? 5.574 10.125 1.979 1 98.94 106 LEU A CA 1
ATOM 861 C C . LEU A 1 106 ? 4.812 11.289 1.356 1 98.94 106 LEU A C 1
ATOM 863 O O . LEU A 1 106 ? 4 11.938 2.025 1 98.94 106 LEU A O 1
ATOM 867 N N . ALA A 1 107 ? 5.062 11.555 0.128 1 98.81 107 ALA A N 1
ATOM 868 C CA . ALA A 1 107 ? 4.301 12.492 -0.685 1 98.81 107 ALA A CA 1
ATOM 869 C C . ALA A 1 107 ? 4.359 12.117 -2.162 1 98.81 107 ALA A C 1
ATOM 871 O O . ALA A 1 107 ? 5.309 11.469 -2.607 1 98.81 107 ALA A O 1
ATOM 872 N N . PRO A 1 108 ? 3.389 12.477 -2.949 1 98.31 108 PRO A N 1
ATOM 873 C CA . PRO A 1 108 ? 2.09 13 -2.523 1 98.31 108 PRO A CA 1
ATOM 874 C C . PRO A 1 108 ? 1.192 11.938 -1.903 1 98.31 108 PRO A C 1
ATOM 876 O O . PRO A 1 108 ? 1.411 10.742 -2.115 1 98.31 108 PRO A O 1
ATOM 879 N N . VAL A 1 109 ? 0.191 12.375 -1.148 1 97.06 109 VAL A N 1
ATOM 880 C CA . VAL A 1 109 ? -0.792 11.453 -0.599 1 97.06 109 VAL A CA 1
ATOM 881 C C . VAL A 1 109 ? -2.201 11.922 -0.95 1 97.06 109 VAL A C 1
ATOM 883 O O . VAL A 1 109 ? -3.174 11.188 -0.763 1 97.06 109 VAL A O 1
ATOM 886 N N . GLY A 1 110 ? -2.361 13.109 -1.429 1 94.19 110 GLY A N 1
ATOM 887 C CA . GLY A 1 110 ? -3.619 13.555 -2.008 1 94.19 110 GLY A CA 1
ATOM 888 C C . GLY A 1 110 ? -3.82 13.078 -3.434 1 94.19 110 GLY A C 1
ATOM 889 O O . GLY A 1 110 ? -2.912 13.188 -4.262 1 94.19 110 GLY A O 1
ATOM 890 N N . VAL A 1 111 ? -4.988 12.695 -3.793 1 94.69 111 VAL A N 1
ATOM 891 C CA . VAL A 1 111 ? -5.223 11.984 -5.043 1 94.69 111 VAL A CA 1
ATOM 892 C C . VAL A 1 111 ? -4.988 12.922 -6.227 1 94.69 111 VAL A C 1
ATOM 894 O O . VAL A 1 111 ? -4.77 12.469 -7.352 1 94.69 111 VAL A O 1
ATOM 897 N N . ASP A 1 112 ? -5.043 14.242 -5.965 1 92.69 112 ASP A N 1
ATOM 898 C CA . ASP A 1 112 ? -4.887 15.211 -7.043 1 92.69 112 ASP A CA 1
ATOM 899 C C . ASP A 1 112 ? -3.547 15.938 -6.945 1 92.69 112 ASP A C 1
ATOM 901 O O . ASP A 1 112 ? -3.371 17.016 -7.523 1 92.69 112 ASP A O 1
ATOM 905 N N . GLU A 1 113 ? -2.639 15.391 -6.199 1 94.44 113 GLU A N 1
ATOM 906 C CA . GLU A 1 113 ? -1.345 16.031 -5.965 1 94.44 113 GLU A CA 1
ATOM 907 C C . GLU A 1 113 ? -0.23 15.297 -6.711 1 94.44 113 GLU A C 1
ATOM 909 O O . GLU A 1 113 ? -0.38 14.133 -7.078 1 94.44 113 GLU A O 1
ATOM 914 N N . GLY A 1 114 ? 0.871 15.984 -6.965 1 96.38 114 GLY A N 1
ATOM 915 C CA . GLY A 1 114 ? 2.105 15.406 -7.469 1 96.38 114 GLY A CA 1
ATOM 916 C C . GLY A 1 114 ? 2.004 14.945 -8.906 1 96.38 114 GLY A C 1
ATOM 917 O O . GLY A 1 114 ? 2.561 13.906 -9.273 1 96.38 114 GLY A O 1
ATOM 918 N N . LYS A 1 115 ? 1.319 15.688 -9.727 1 94.75 115 LYS A N 1
ATOM 919 C CA . LYS A 1 115 ? 1.06 15.289 -11.109 1 94.75 115 LYS A CA 1
ATOM 920 C C . LYS A 1 115 ? 2.225 15.672 -12.016 1 94.75 115 LYS A C 1
ATOM 922 O O . LYS A 1 115 ? 2.398 15.086 -13.086 1 94.75 115 LYS A O 1
ATOM 927 N N . THR A 1 116 ? 2.982 16.688 -11.633 1 97.25 116 THR 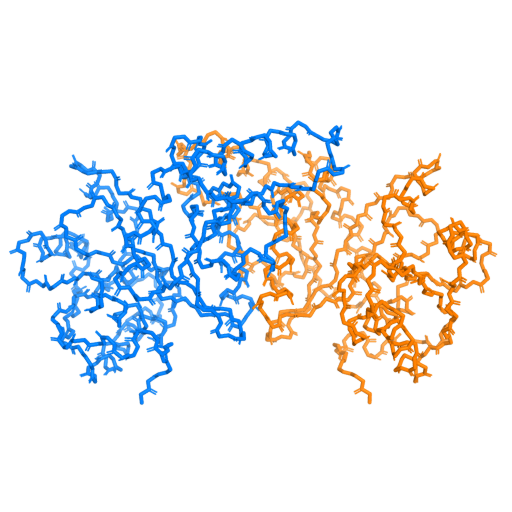A N 1
ATOM 928 C CA . THR A 1 116 ? 4.07 17.188 -12.469 1 97.25 116 THR A CA 1
ATOM 929 C C . THR A 1 116 ? 5.395 17.141 -11.719 1 97.25 116 THR A C 1
ATOM 931 O O . THR A 1 116 ? 5.414 17.031 -10.492 1 97.25 116 THR A O 1
ATOM 934 N N . VAL A 1 117 ? 6.43 17.203 -12.516 1 98.56 117 VAL A N 1
ATOM 935 C CA . VAL A 1 117 ? 7.762 17.266 -11.93 1 98.56 117 VAL A CA 1
ATOM 936 C C . VAL A 1 117 ? 7.867 18.484 -11 1 98.56 117 VAL A C 1
ATOM 938 O O . VAL A 1 117 ? 8.406 18.375 -9.898 1 98.56 117 VAL A O 1
ATOM 941 N N . LYS A 1 118 ? 7.355 19.609 -11.414 1 98.25 118 LYS A N 1
ATOM 942 C CA . LYS A 1 118 ? 7.395 20.828 -10.609 1 98.25 118 LYS A CA 1
ATOM 943 C C . LYS A 1 118 ? 6.707 20.625 -9.266 1 98.25 118 LYS A C 1
ATOM 945 O O . LYS A 1 118 ? 7.238 21.016 -8.227 1 98.25 118 LYS A O 1
ATOM 950 N N . GLU A 1 119 ? 5.551 20.031 -9.289 1 97.62 119 GLU A N 1
ATOM 951 C CA . GLU A 1 119 ? 4.82 19.766 -8.055 1 97.62 119 GLU A CA 1
ATOM 952 C C . GLU A 1 119 ? 5.602 18.828 -7.137 1 97.62 119 GLU A C 1
ATOM 954 O O . GLU A 1 119 ? 5.633 19.016 -5.918 1 97.62 119 GLU A O 1
ATOM 959 N N . LYS A 1 120 ? 6.191 17.812 -7.707 1 98.81 120 LYS A N 1
ATOM 960 C CA . LYS A 1 120 ? 6.969 16.859 -6.918 1 98.81 120 LYS A CA 1
ATOM 961 C C . LYS A 1 120 ? 8.18 17.547 -6.285 1 98.81 120 LYS A C 1
ATOM 963 O O . LYS A 1 120 ? 8.539 17.234 -5.145 1 98.81 120 LYS A O 1
ATOM 968 N N . LEU A 1 121 ? 8.812 18.422 -7.043 1 98.81 121 LEU A N 1
ATOM 969 C CA . LEU A 1 121 ? 9.945 19.156 -6.496 1 98.81 121 LEU A CA 1
ATOM 970 C C . LEU A 1 121 ? 9.508 20.031 -5.324 1 98.81 121 LEU A C 1
ATOM 972 O O . LEU A 1 121 ? 10.219 20.141 -4.324 1 98.81 121 LEU A O 1
ATOM 976 N N . GLU A 1 122 ? 8.344 20.625 -5.422 1 98.38 122 GLU A N 1
ATOM 977 C CA . GLU A 1 122 ? 7.805 21.422 -4.32 1 98.38 122 GLU A CA 1
ATOM 978 C C . GLU A 1 122 ? 7.543 20.547 -3.094 1 98.38 122 GLU A C 1
ATOM 980 O O . GLU A 1 122 ? 7.859 20.938 -1.969 1 98.38 122 GLU A O 1
ATOM 985 N N . LEU A 1 123 ? 6.988 19.422 -3.311 1 98.75 123 LEU A N 1
ATOM 986 C CA . LEU A 1 123 ? 6.711 18.484 -2.225 1 98.75 123 LEU A CA 1
ATOM 987 C C . LEU A 1 123 ? 8.008 18.031 -1.552 1 98.75 123 LEU A C 1
ATOM 989 O O . LEU A 1 123 ? 8.047 17.875 -0.331 1 98.75 123 LEU A O 1
ATOM 993 N N . ILE A 1 124 ? 9.023 17.812 -2.355 1 98.94 124 ILE A N 1
ATOM 994 C CA . ILE A 1 124 ? 10.328 17.406 -1.833 1 98.94 124 ILE A CA 1
ATOM 995 C C . ILE A 1 124 ? 10.875 18.484 -0.916 1 98.94 124 ILE A C 1
ATOM 997 O O . ILE A 1 124 ? 11.391 18.203 0.166 1 98.94 124 ILE A O 1
ATOM 1001 N N . GLU A 1 125 ? 10.773 19.703 -1.303 1 98.62 125 GLU A N 1
ATOM 1002 C CA . GLU A 1 125 ? 11.242 20.812 -0.459 1 98.62 125 GLU A CA 1
ATOM 1003 C C . GLU A 1 125 ? 10.477 20.844 0.86 1 98.62 125 GLU A C 1
ATOM 1005 O O . GLU A 1 125 ? 11.07 21.047 1.923 1 98.62 125 GLU A O 1
ATOM 1010 N N . HIS A 1 126 ? 9.18 20.688 0.771 1 98.5 126 HIS A N 1
ATOM 1011 C CA . HIS A 1 126 ? 8.375 20.641 1.982 1 98.5 126 HIS A CA 1
ATOM 1012 C C . HIS A 1 126 ? 8.766 19.469 2.863 1 98.5 126 HIS A C 1
ATOM 1014 O O . HIS A 1 126 ? 8.859 19.609 4.086 1 98.5 126 HIS A O 1
ATOM 1020 N N . ALA A 1 127 ? 9 18.312 2.252 1 98.88 127 ALA A N 1
ATOM 1021 C CA . ALA A 1 127 ? 9.375 17.109 2.992 1 98.88 127 ALA A CA 1
ATOM 1022 C C . ALA A 1 127 ? 10.711 17.297 3.705 1 98.88 127 ALA A C 1
ATOM 1024 O O . ALA A 1 127 ? 10.891 16.844 4.84 1 98.88 127 ALA A O 1
ATOM 1025 N N . ARG A 1 128 ? 11.633 17.969 3.023 1 98.75 128 ARG A N 1
ATOM 1026 C CA . ARG A 1 128 ? 12.914 18.266 3.652 1 98.75 128 ARG A CA 1
ATOM 1027 C C . ARG A 1 128 ? 12.727 19.109 4.91 1 98.75 128 ARG A C 1
ATOM 1029 O O . ARG A 1 128 ? 13.367 18.859 5.93 1 98.75 128 ARG A O 1
ATOM 1036 N N . SER A 1 129 ? 11.891 20.078 4.824 1 98.12 129 SER A N 1
ATOM 1037 C CA . SER A 1 129 ? 11.609 20.938 5.969 1 98.12 129 SER A CA 1
ATOM 1038 C C . SER A 1 129 ? 11.023 20.141 7.129 1 98.12 129 SER A C 1
ATOM 1040 O O . SER A 1 129 ? 11.383 20.359 8.289 1 98.12 129 SER A O 1
ATOM 1042 N N . VAL A 1 130 ? 10.086 19.234 6.828 1 98.62 130 VAL A N 1
ATOM 1043 C CA . VAL A 1 130 ? 9.484 18.391 7.855 1 98.62 130 VAL A CA 1
ATOM 1044 C C . VAL A 1 130 ? 10.539 17.469 8.461 1 98.62 130 VAL A C 1
ATOM 1046 O O . VAL A 1 130 ? 10.594 17.297 9.68 1 98.62 130 VAL A O 1
ATOM 1049 N N . ALA A 1 131 ? 11.375 16.891 7.598 1 98.81 131 ALA A N 1
ATOM 1050 C CA . ALA A 1 131 ? 12.438 16 8.07 1 98.81 131 ALA A CA 1
ATOM 1051 C C . ALA A 1 131 ? 13.359 16.719 9.055 1 98.81 131 ALA A C 1
ATOM 1053 O O . ALA A 1 131 ? 13.742 16.156 10.078 1 98.81 131 ALA A O 1
ATOM 1054 N N . GLU A 1 132 ? 13.664 17.938 8.719 1 98.12 132 GLU A N 1
ATOM 1055 C CA . GLU A 1 132 ? 14.523 18.734 9.594 1 98.12 132 GLU A CA 1
ATOM 1056 C C . GLU A 1 132 ? 13.891 18.938 10.961 1 98.12 132 GLU A C 1
ATOM 1058 O O . GLU A 1 132 ? 14.555 18.781 11.992 1 98.12 132 GLU A O 1
ATOM 1063 N N . ARG A 1 133 ? 12.641 19.234 11.031 1 97.38 133 ARG A N 1
ATOM 1064 C CA . ARG A 1 133 ? 11.93 19.469 12.281 1 97.38 133 ARG A CA 1
ATOM 1065 C C . ARG A 1 133 ? 11.891 18.188 13.117 1 97.38 133 ARG A C 1
ATOM 1067 O O . ARG A 1 133 ? 11.898 18.25 14.352 1 97.38 133 ARG A O 1
ATOM 1074 N N . LEU A 1 134 ? 11.867 17.047 12.445 1 98.19 134 LEU A N 1
ATOM 1075 C CA . LEU A 1 134 ? 11.773 15.766 13.125 1 98.19 134 LEU A CA 1
ATOM 1076 C C . LEU A 1 134 ? 13.156 15.234 13.484 1 98.19 134 LEU A C 1
ATOM 1078 O O . LEU A 1 134 ? 13.281 14.234 14.195 1 98.19 134 LEU A O 1
ATOM 1082 N N . GLY A 1 135 ? 14.172 15.883 12.953 1 97.94 135 GLY A N 1
ATOM 1083 C CA . GLY A 1 135 ? 15.516 15.352 13.109 1 97.94 135 GLY A CA 1
ATOM 1084 C C . GLY A 1 135 ? 15.742 14.07 12.32 1 97.94 135 GLY A C 1
ATOM 1085 O O . GLY A 1 135 ? 16.547 13.227 12.719 1 97.94 135 GLY A O 1
ATOM 1086 N N . LEU A 1 136 ? 14.992 13.898 11.312 1 98.38 136 LEU A N 1
ATOM 1087 C CA . LEU A 1 136 ? 15.133 12.742 10.445 1 98.38 136 LEU A CA 1
ATOM 1088 C C . LEU A 1 136 ? 16.219 12.969 9.398 1 98.38 136 LEU A C 1
ATOM 1090 O O . LEU A 1 136 ? 16.109 13.883 8.578 1 98.38 136 LEU A O 1
ATOM 1094 N N . GLU A 1 137 ? 17.312 12.281 9.508 1 96.5 137 GLU A N 1
ATOM 1095 C CA . GLU A 1 137 ? 18.266 12.266 8.406 1 96.5 137 GLU A CA 1
ATOM 1096 C C . GLU A 1 137 ? 17.688 11.586 7.176 1 96.5 137 GLU A C 1
ATOM 1098 O O . GLU A 1 137 ? 17.375 10.391 7.211 1 96.5 137 GLU A O 1
ATOM 1103 N N . ALA A 1 138 ? 17.531 12.492 6.133 1 97.06 138 ALA A N 1
ATOM 1104 C CA . ALA A 1 138 ? 16.75 11.906 5.039 1 97.06 138 ALA A CA 1
ATOM 1105 C C . ALA A 1 138 ? 17.391 12.242 3.688 1 97.06 138 ALA A C 1
ATOM 1107 O O . ALA A 1 138 ? 17.953 13.32 3.512 1 97.06 138 ALA A O 1
ATOM 1108 N N . ARG A 1 139 ? 17.375 11.305 2.832 1 98.75 139 ARG A N 1
ATOM 1109 C CA . ARG A 1 139 ? 17.594 11.438 1.396 1 98.75 139 ARG A CA 1
ATOM 1110 C C . ARG A 1 139 ? 16.281 11.258 0.625 1 98.75 139 ARG A C 1
ATOM 1112 O O . ARG A 1 139 ? 15.289 10.797 1.183 1 98.75 139 ARG A O 1
ATOM 1119 N N . VAL A 1 140 ? 16.328 11.742 -0.627 1 98.94 140 VAL A N 1
ATOM 1120 C CA . VAL A 1 140 ? 15.109 11.703 -1.422 1 98.94 140 VAL A CA 1
ATOM 1121 C C . VAL A 1 140 ? 15.117 10.469 -2.322 1 98.94 140 VAL A C 1
ATOM 1123 O O . VAL A 1 140 ? 16.016 10.297 -3.143 1 98.94 140 VAL A O 1
ATOM 1126 N N . ALA A 1 141 ? 14.156 9.594 -2.152 1 98.94 141 ALA A N 1
ATOM 1127 C CA . ALA A 1 141 ? 13.875 8.484 -3.057 1 98.94 141 ALA A CA 1
ATOM 1128 C C . ALA A 1 141 ? 12.609 8.75 -3.869 1 98.94 141 ALA A C 1
ATOM 1130 O O . ALA A 1 141 ? 11.539 8.992 -3.307 1 98.94 141 ALA A O 1
ATOM 1131 N N . VAL A 1 142 ? 12.711 8.703 -5.18 1 98.94 142 VAL A N 1
ATOM 1132 C CA . VAL A 1 142 ? 11.578 8.914 -6.07 1 98.94 142 VAL A CA 1
ATOM 1133 C C . VAL A 1 142 ? 11.141 7.582 -6.676 1 98.94 142 VAL A C 1
ATOM 1135 O O . VAL A 1 142 ? 11.961 6.852 -7.238 1 98.94 142 VAL A O 1
ATOM 1138 N N . LEU A 1 143 ? 9.844 7.285 -6.535 1 98.94 143 LEU A N 1
ATOM 1139 C CA . LEU A 1 143 ? 9.312 6.039 -7.07 1 98.94 143 LEU A CA 1
ATOM 1140 C C . LEU A 1 143 ? 8.734 6.246 -8.469 1 98.94 143 LEU A C 1
ATOM 1142 O O . LEU A 1 143 ? 8.211 7.32 -8.773 1 98.94 143 LEU A O 1
ATOM 1146 N N . ALA A 1 144 ? 8.828 5.199 -9.258 1 98.75 144 ALA A N 1
ATOM 1147 C CA . ALA A 1 144 ? 8.156 5.082 -10.547 1 98.75 144 ALA A CA 1
ATOM 1148 C C . ALA A 1 144 ? 7.156 3.924 -10.539 1 98.75 144 ALA A C 1
ATOM 1150 O O . ALA A 1 144 ? 7.082 3.164 -9.57 1 98.75 144 ALA A O 1
ATOM 1151 N N . GLY A 1 145 ? 6.344 3.887 -11.641 1 98 145 GLY A N 1
ATOM 1152 C CA . GLY A 1 145 ? 5.344 2.838 -11.766 1 98 145 GLY A CA 1
ATOM 1153 C C . GLY A 1 145 ? 5.883 1.57 -12.406 1 98 145 GLY A C 1
ATOM 1154 O O . GLY A 1 145 ? 5.148 0.852 -13.086 1 98 145 GLY A O 1
ATOM 1155 N N . GLY A 1 146 ? 7.125 1.277 -12.32 1 96.88 146 GLY A N 1
ATOM 1156 C CA . GLY A 1 146 ? 7.758 0.105 -12.906 1 96.88 146 GLY A CA 1
ATOM 1157 C C . GLY A 1 146 ? 9.266 0.097 -12.734 1 96.88 146 GLY A C 1
ATOM 1158 O O . GLY A 1 146 ? 9.82 0.929 -12.016 1 96.88 146 GLY A O 1
ATOM 1159 N N . ARG A 1 147 ? 9.828 -0.928 -13.297 1 95.31 147 ARG A N 1
ATOM 1160 C CA . ARG A 1 147 ? 11.281 -1.058 -13.336 1 95.31 147 ARG A CA 1
ATOM 1161 C C . ARG A 1 147 ? 11.836 -0.619 -14.688 1 95.31 147 ARG A C 1
ATOM 1163 O O . ARG A 1 147 ? 11.094 -0.523 -15.664 1 95.31 147 ARG A O 1
ATOM 1170 N N . TYR A 1 148 ? 13.156 -0.377 -14.688 1 96.06 148 TYR A N 1
ATOM 1171 C CA . TYR A 1 148 ? 13.781 -0.006 -15.953 1 96.06 148 TYR A CA 1
ATOM 1172 C C . TYR A 1 148 ? 13.555 -1.076 -17.016 1 96.06 148 TYR A C 1
ATOM 1174 O O . TYR A 1 148 ? 13.352 -0.762 -18.188 1 96.06 148 TYR A O 1
ATOM 1182 N N . GLY A 1 149 ? 13.508 -2.305 -16.625 1 92.12 149 GLY A N 1
ATOM 1183 C CA . GLY A 1 149 ? 13.281 -3.408 -17.531 1 92.12 149 GLY A CA 1
ATOM 1184 C C . GLY A 1 149 ? 11.875 -3.449 -18.094 1 92.12 149 GLY A C 1
ATOM 1185 O O . GLY A 1 149 ? 11.602 -4.16 -19.062 1 92.12 149 GLY A O 1
ATOM 1186 N N . ASP A 1 150 ? 10.984 -2.602 -17.594 1 93.25 150 ASP A N 1
ATOM 1187 C CA . ASP A 1 150 ? 9.594 -2.594 -18.016 1 93.25 150 ASP A CA 1
ATOM 1188 C C . ASP A 1 150 ? 9.367 -1.589 -19.141 1 93.25 150 ASP A C 1
ATOM 1190 O O . ASP A 1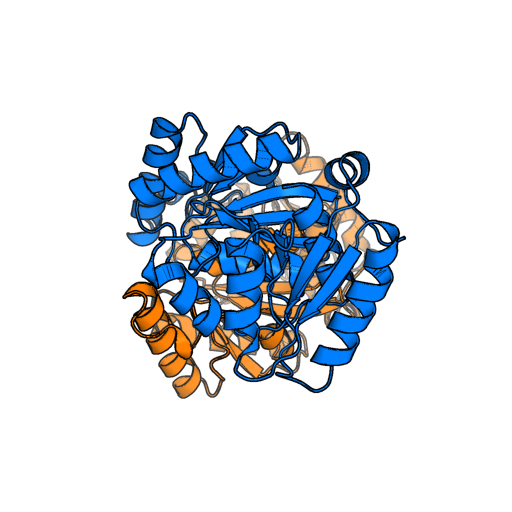 150 ? 8.258 -1.479 -19.672 1 93.25 150 ASP A O 1
ATOM 1194 N N . VAL A 1 151 ? 10.383 -0.846 -19.5 1 95.12 151 VAL A N 1
ATOM 1195 C CA . VAL A 1 151 ? 10.242 0.135 -20.578 1 95.12 151 VAL A CA 1
ATOM 1196 C C . VAL A 1 151 ? 9.648 -0.533 -21.812 1 95.12 151 VAL A C 1
ATOM 1198 O O . VAL A 1 151 ? 10.07 -1.62 -22.203 1 95.12 151 VAL A O 1
ATOM 1201 N N . GLY A 1 152 ? 8.641 0.092 -22.375 1 93.94 152 GLY A N 1
ATOM 1202 C CA . GLY A 1 152 ? 8 -0.429 -23.578 1 93.94 152 GLY A CA 1
ATOM 1203 C C . GLY A 1 152 ? 6.742 -1.227 -23.281 1 93.94 152 GLY A C 1
ATOM 1204 O O . GLY A 1 152 ? 5.953 -1.503 -24.188 1 93.94 152 GLY A O 1
ATOM 1205 N N . ARG A 1 153 ? 6.461 -1.578 -21.984 1 89.88 153 ARG A N 1
ATOM 1206 C CA . ARG A 1 153 ? 5.305 -2.387 -21.609 1 89.88 153 ARG A CA 1
ATOM 1207 C C . ARG A 1 153 ? 4.016 -1.572 -21.703 1 89.88 153 ARG A C 1
ATOM 1209 O O . ARG A 1 153 ? 2.957 -2.113 -22.031 1 89.88 153 ARG A O 1
ATOM 1216 N N . SER A 1 154 ? 4.086 -0.314 -21.312 1 93.31 154 SER A N 1
ATOM 1217 C CA . SER A 1 154 ? 2.947 0.591 -21.438 1 93.31 154 SER A CA 1
ATOM 1218 C C . SER A 1 154 ? 3.396 2.049 -21.422 1 93.31 154 SER A C 1
ATOM 1220 O O . SER A 1 154 ? 4.477 2.367 -20.922 1 93.31 154 SER A O 1
ATOM 1222 N N . ARG A 1 155 ? 2.584 2.893 -21.906 1 95.44 155 ARG A N 1
ATOM 1223 C CA . ARG A 1 155 ? 2.855 4.324 -21.906 1 95.44 155 ARG A CA 1
ATOM 1224 C C . ARG A 1 155 ? 2.924 4.859 -20.484 1 95.44 155 ARG A C 1
ATOM 1226 O O . ARG A 1 155 ? 3.773 5.695 -20.156 1 95.44 155 ARG A O 1
ATOM 1233 N N . GLU A 1 156 ? 2.033 4.367 -19.641 1 95.62 156 GLU A N 1
ATOM 1234 C CA . GLU A 1 156 ? 1.97 4.805 -18.25 1 95.62 156 GLU A CA 1
ATOM 1235 C C . GLU A 1 156 ? 3.264 4.48 -17.516 1 95.62 156 GLU A C 1
ATOM 1237 O O . GLU A 1 156 ? 3.785 5.312 -16.766 1 95.62 156 GLU A O 1
ATOM 1242 N N . VAL A 1 157 ? 3.766 3.316 -17.734 1 97.5 157 VAL A N 1
ATOM 1243 C CA . VAL A 1 157 ? 5.008 2.893 -17.094 1 97.5 157 VAL A CA 1
ATOM 1244 C C . VAL A 1 157 ? 6.168 3.746 -17.609 1 97.5 157 VAL A C 1
ATOM 1246 O O . VAL A 1 157 ? 6.961 4.262 -16.828 1 97.5 157 VAL A O 1
ATOM 1249 N N . ASP A 1 158 ? 6.215 3.941 -18.938 1 98.12 158 ASP A N 1
ATOM 1250 C CA . ASP A 1 158 ? 7.281 4.738 -19.531 1 98.12 158 ASP A CA 1
ATOM 1251 C C . ASP A 1 158 ? 7.277 6.164 -18.984 1 98.12 158 ASP A C 1
ATOM 1253 O O . ASP A 1 158 ? 8.32 6.688 -18.609 1 98.12 158 ASP A O 1
ATOM 1257 N N . GLU A 1 159 ? 6.141 6.746 -18.953 1 98 159 GLU A N 1
ATOM 1258 C CA . GLU A 1 159 ? 6.008 8.125 -18.484 1 98 159 GLU A CA 1
ATOM 1259 C C . GLU A 1 159 ? 6.359 8.234 -17 1 98 159 GLU A C 1
ATOM 1261 O O . GLU A 1 159 ? 6.996 9.203 -16.578 1 98 159 GLU A O 1
ATOM 1266 N N . SER A 1 160 ? 5.93 7.297 -16.266 1 98.25 160 SER A N 1
ATOM 1267 C CA . SER A 1 160 ? 6.219 7.301 -14.828 1 98.25 160 SER A CA 1
ATOM 1268 C C . SER A 1 160 ? 7.719 7.211 -14.57 1 98.25 160 SER A C 1
ATOM 1270 O O . SER A 1 160 ? 8.25 7.91 -13.703 1 98.25 160 SER A O 1
ATOM 1272 N N . LEU A 1 161 ? 8.414 6.336 -15.297 1 98.69 161 LEU A N 1
ATOM 1273 C CA . LEU A 1 161 ? 9.859 6.191 -15.164 1 98.69 161 LEU A CA 1
ATOM 1274 C C . LEU A 1 161 ? 10.57 7.477 -15.562 1 98.69 161 LEU A C 1
ATOM 1276 O O . LEU A 1 161 ? 11.5 7.91 -14.875 1 98.69 161 LEU A O 1
ATOM 1280 N N . ALA A 1 162 ? 10.109 8.055 -16.656 1 98.75 162 ALA A N 1
ATOM 1281 C CA . ALA A 1 162 ? 10.711 9.305 -17.125 1 98.75 162 ALA A CA 1
ATOM 1282 C C . ALA A 1 162 ? 10.539 10.422 -16.094 1 98.75 162 ALA A C 1
ATOM 1284 O O . ALA A 1 162 ? 11.484 11.148 -15.797 1 98.75 162 ALA A O 1
ATOM 1285 N N . MET A 1 163 ? 9.391 10.547 -15.57 1 98.69 163 MET A N 1
ATOM 1286 C CA . MET A 1 163 ? 9.109 11.57 -14.57 1 98.69 163 MET A CA 1
ATOM 1287 C C . MET A 1 163 ? 9.945 11.352 -13.312 1 98.69 163 MET A C 1
ATOM 1289 O O . MET A 1 163 ? 10.477 12.305 -12.742 1 98.69 163 MET A O 1
ATOM 1293 N N . ALA A 1 164 ? 10.023 10.117 -12.875 1 98.88 164 ALA A N 1
ATOM 1294 C CA . ALA A 1 164 ? 10.812 9.805 -11.68 1 98.88 164 ALA A CA 1
ATOM 1295 C C . ALA A 1 164 ? 12.281 10.156 -11.891 1 98.88 164 ALA A C 1
ATOM 1297 O O . ALA A 1 164 ? 12.922 10.719 -10.992 1 98.88 164 ALA A O 1
ATOM 1298 N N . GLU A 1 165 ? 12.758 9.82 -13.086 1 98.81 165 GLU A N 1
ATOM 1299 C CA . GLU A 1 165 ? 14.156 10.102 -13.391 1 98.81 165 GLU A CA 1
ATOM 1300 C C . GLU A 1 165 ? 14.438 11.602 -13.359 1 98.81 165 GLU A C 1
ATOM 1302 O O . GLU A 1 165 ? 15.438 12.047 -12.789 1 98.81 165 GLU A O 1
ATOM 1307 N N . LEU A 1 166 ? 13.617 12.352 -14.008 1 98.88 166 LEU A N 1
ATOM 1308 C CA . LEU A 1 166 ? 13.805 13.797 -14.055 1 98.88 166 LEU A CA 1
ATOM 1309 C C . LEU A 1 166 ? 13.672 14.414 -12.672 1 98.88 166 LEU A C 1
ATOM 1311 O O . LEU A 1 166 ? 14.453 15.297 -12.297 1 98.88 166 LEU A O 1
ATOM 1315 N N . THR A 1 167 ? 12.688 14.008 -11.891 1 98.94 167 THR A N 1
ATOM 1316 C CA . THR A 1 167 ? 12.492 14.492 -10.523 1 98.94 167 THR A CA 1
ATOM 1317 C C . THR A 1 167 ? 13.711 14.203 -9.664 1 98.94 167 THR A C 1
ATOM 1319 O O . THR A 1 167 ? 14.172 15.07 -8.914 1 98.94 167 THR A O 1
ATOM 1322 N N . ALA A 1 168 ? 14.188 12.953 -9.773 1 98.94 168 ALA A N 1
ATOM 1323 C CA . ALA A 1 168 ? 15.367 12.555 -9 1 98.94 168 ALA A CA 1
ATOM 1324 C C . ALA A 1 168 ? 16.578 13.422 -9.359 1 98.94 168 ALA A C 1
ATOM 1326 O O . ALA A 1 168 ? 17.266 13.922 -8.469 1 98.94 168 ALA A O 1
ATOM 1327 N N . ARG A 1 169 ? 16.719 13.609 -10.578 1 98.75 169 ARG A N 1
ATOM 1328 C CA . ARG A 1 169 ? 17.859 14.398 -11.055 1 98.75 169 ARG A CA 1
ATOM 1329 C C . ARG A 1 169 ? 17.781 15.828 -10.531 1 98.75 169 ARG A C 1
ATOM 1331 O O . ARG A 1 169 ? 18.766 16.344 -9.984 1 98.75 169 ARG A O 1
ATOM 1338 N N . LEU A 1 170 ? 16.688 16.438 -10.625 1 98.81 170 LEU A N 1
ATOM 1339 C CA . LEU A 1 170 ? 16.531 17.859 -10.297 1 98.81 170 LEU A CA 1
ATOM 1340 C C . LEU A 1 170 ? 16.531 18.062 -8.781 1 98.81 170 LEU A C 1
ATOM 1342 O O . LEU A 1 170 ? 16.844 19.156 -8.297 1 98.81 170 LEU A O 1
ATOM 1346 N N . SER A 1 171 ? 16.156 17.078 -8.023 1 98.75 171 SER A N 1
ATOM 1347 C CA . SER A 1 171 ? 16.047 17.219 -6.574 1 98.75 171 SER A CA 1
ATOM 1348 C C . SER A 1 171 ? 17.312 16.75 -5.875 1 98.75 171 SER A C 1
ATOM 1350 O O . SER A 1 171 ? 17.469 16.938 -4.664 1 98.75 171 SER A O 1
ATOM 1352 N N . GLY A 1 172 ? 18.219 16.109 -6.605 1 98.69 172 GLY A N 1
ATOM 1353 C CA . GLY A 1 172 ? 19.391 15.5 -5.984 1 98.69 172 GLY A CA 1
ATOM 1354 C C . GLY A 1 172 ? 19.078 14.172 -5.32 1 98.69 172 GLY A C 1
ATOM 1355 O O . GLY A 1 172 ? 19.844 13.703 -4.477 1 98.69 172 GLY A O 1
ATOM 1356 N N . GLY A 1 173 ? 17.922 13.617 -5.621 1 98.81 173 GLY A N 1
ATOM 1357 C CA . GLY A 1 173 ? 17.531 12.305 -5.113 1 98.81 173 GLY A CA 1
ATOM 1358 C C . GLY A 1 173 ? 17.891 11.172 -6.055 1 98.81 173 GLY A C 1
ATOM 1359 O O . GLY A 1 173 ? 18.797 11.312 -6.883 1 98.81 173 GLY A O 1
ATOM 1360 N N . GLU A 1 174 ? 17.234 10.078 -5.848 1 98.81 174 GLU A N 1
ATOM 1361 C CA . GLU A 1 174 ? 17.469 8.883 -6.652 1 98.81 174 GLU A CA 1
ATOM 1362 C C . GLU A 1 174 ? 16.156 8.211 -7.035 1 98.81 174 GLU A C 1
ATOM 1364 O O . GLU A 1 174 ? 15.219 8.172 -6.238 1 98.81 174 GLU A O 1
ATOM 1369 N N . ASN A 1 175 ? 16.172 7.789 -8.297 1 98.88 175 ASN A N 1
ATOM 1370 C CA . ASN A 1 175 ? 15.047 6.969 -8.75 1 98.88 175 ASN A CA 1
ATOM 1371 C C . ASN A 1 175 ? 15.148 5.539 -8.227 1 98.88 175 ASN A C 1
ATOM 1373 O O . ASN A 1 175 ? 16.125 4.84 -8.508 1 98.88 175 ASN A O 1
ATOM 1377 N N . PHE A 1 176 ? 14.109 5.09 -7.551 1 98.75 176 PHE A N 1
ATOM 1378 C CA . PHE A 1 176 ? 14.109 3.768 -6.938 1 98.75 176 PHE A CA 1
ATOM 1379 C C . PHE A 1 176 ? 13.18 2.822 -7.688 1 98.75 176 PHE A C 1
ATOM 1381 O O . PHE A 1 176 ? 12.789 1.78 -7.156 1 98.75 176 PHE A O 1
ATOM 1388 N N . GLU A 1 177 ? 12.828 3.205 -8.914 1 98.12 177 GLU A N 1
ATOM 1389 C CA . GLU A 1 177 ? 11.875 2.383 -9.656 1 98.12 177 GLU A CA 1
ATOM 1390 C C . GLU A 1 177 ? 10.602 2.143 -8.852 1 98.12 177 GLU A C 1
ATOM 1392 O O . GLU A 1 177 ? 10.047 3.076 -8.266 1 98.12 177 GLU A O 1
ATOM 1397 N N . ILE A 1 178 ? 10.055 0.93 -8.961 1 97.62 178 ILE A N 1
ATOM 1398 C CA . ILE A 1 178 ? 8.828 0.664 -8.211 1 97.62 178 ILE A CA 1
ATOM 1399 C C . ILE A 1 178 ? 9.18 0.026 -6.867 1 97.62 178 ILE A C 1
ATOM 1401 O O . ILE A 1 178 ? 8.297 -0.448 -6.148 1 97.62 178 ILE A O 1
ATOM 1405 N N . ARG A 1 179 ? 10.43 0.017 -6.418 1 96.56 179 ARG A N 1
ATOM 1406 C CA . ARG A 1 179 ? 10.938 -0.69 -5.246 1 96.56 179 ARG A CA 1
ATOM 1407 C C . ARG A 1 179 ? 10.711 0.126 -3.975 1 96.56 179 ARG A C 1
ATOM 1409 O O . ARG A 1 179 ? 11.672 0.58 -3.348 1 96.56 179 ARG A O 1
ATOM 1416 N N . LEU A 1 180 ? 9.508 0.182 -3.582 1 98.25 180 LEU A N 1
ATOM 1417 C CA . LEU A 1 180 ? 9.062 0.934 -2.414 1 98.25 180 LEU A CA 1
ATOM 1418 C C . LEU A 1 180 ? 9.828 0.497 -1.166 1 98.25 180 LEU A C 1
ATOM 1420 O O . LEU A 1 180 ? 10.227 1.334 -0.352 1 98.25 180 LEU A O 1
ATOM 1424 N N . GLU A 1 181 ? 10.062 -0.806 -0.929 1 96.44 181 GLU A N 1
ATOM 1425 C CA . GLU A 1 181 ? 10.695 -1.369 0.256 1 96.44 181 GLU A CA 1
ATOM 1426 C C . GLU A 1 181 ? 12.133 -0.865 0.402 1 96.44 181 GLU A C 1
ATOM 1428 O O . GLU A 1 181 ? 12.633 -0.714 1.52 1 96.44 181 GLU A O 1
ATOM 1433 N N . ASP A 1 182 ? 12.727 -0.575 -0.706 1 96.62 182 ASP A N 1
ATOM 1434 C CA . ASP A 1 182 ? 14.078 -0.025 -0.67 1 96.62 182 ASP A CA 1
ATOM 1435 C C . ASP A 1 182 ? 14.047 1.486 -0.449 1 96.62 182 ASP A C 1
ATOM 1437 O O . ASP A 1 182 ? 14.984 2.053 0.123 1 96.62 182 ASP A O 1
ATOM 1441 N N . ALA A 1 183 ? 13.047 2.131 -0.914 1 98.62 183 ALA A N 1
ATOM 1442 C CA . ALA A 1 183 ? 12.953 3.588 -0.928 1 98.62 183 ALA A CA 1
ATOM 1443 C C . ALA A 1 183 ? 12.789 4.141 0.485 1 98.62 183 ALA A C 1
ATOM 1445 O O . ALA A 1 183 ? 13.281 5.227 0.793 1 98.62 183 ALA A O 1
ATOM 1446 N N . VAL A 1 184 ? 12.141 3.41 1.388 1 98.38 184 VAL A N 1
ATOM 1447 C CA . VAL A 1 184 ? 11.727 3.934 2.686 1 98.38 184 VAL A CA 1
ATOM 1448 C C . VAL A 1 184 ? 12.961 4.223 3.541 1 98.38 184 VAL A C 1
ATOM 1450 O O . VAL A 1 184 ? 12.922 5.078 4.43 1 98.38 184 VAL A O 1
ATOM 1453 N N . SER A 1 185 ? 14.07 3.561 3.275 1 97.38 185 SER A N 1
ATOM 1454 C CA . SER A 1 185 ? 15.289 3.781 4.047 1 97.38 185 SER A CA 1
ATOM 1455 C C . SER A 1 185 ? 15.875 5.16 3.77 1 97.38 185 SER A C 1
ATOM 1457 O O . SER A 1 185 ? 16.734 5.641 4.523 1 97.38 185 SER A O 1
ATOM 1459 N N . SER A 1 186 ? 15.422 5.855 2.762 1 98.56 186 SER A N 1
ATOM 1460 C CA . SER A 1 186 ? 15.922 7.176 2.396 1 98.56 186 SER A CA 1
ATOM 1461 C C . SER A 1 186 ? 15.305 8.266 3.273 1 98.56 186 SER A C 1
ATOM 1463 O O . SER A 1 186 ? 15.82 9.375 3.348 1 98.56 186 SER A O 1
ATOM 1465 N N . GLY A 1 187 ? 14.242 7.965 3.883 1 98.75 187 GLY A N 1
ATOM 1466 C CA . GLY A 1 187 ? 13.602 8.922 4.773 1 98.75 187 GLY A CA 1
ATOM 1467 C C . GLY A 1 187 ? 12.508 9.727 4.094 1 98.75 187 GLY A C 1
ATOM 1468 O O . GLY A 1 187 ? 11.453 9.969 4.68 1 98.75 187 GLY A O 1
ATOM 1469 N N . ILE A 1 188 ? 12.742 10.195 2.871 1 98.94 188 ILE A N 1
ATOM 1470 C CA . ILE A 1 188 ? 11.734 10.875 2.064 1 98.94 188 ILE A CA 1
ATOM 1471 C C . ILE A 1 188 ? 11.43 10.047 0.82 1 98.94 188 ILE A C 1
ATOM 1473 O O . ILE A 1 188 ? 12.32 9.773 0.012 1 98.94 188 ILE A O 1
ATOM 1477 N N . VAL A 1 189 ? 10.172 9.648 0.672 1 99 189 VAL A N 1
ATOM 1478 C CA . VAL A 1 189 ? 9.719 8.859 -0.47 1 99 189 VAL A CA 1
ATOM 1479 C C . VAL A 1 189 ? 8.695 9.656 -1.277 1 99 189 VAL A C 1
ATOM 1481 O O . VAL A 1 189 ? 7.691 10.117 -0.734 1 99 189 VAL A O 1
ATOM 1484 N N . ILE A 1 190 ? 8.953 9.805 -2.547 1 98.94 190 ILE A N 1
ATOM 1485 C CA . ILE A 1 190 ? 8.023 10.445 -3.469 1 98.94 190 ILE A CA 1
ATOM 1486 C C . ILE A 1 190 ? 7.328 9.391 -4.32 1 98.94 190 ILE A C 1
ATOM 1488 O O . ILE A 1 190 ? 7.973 8.719 -5.129 1 98.94 190 ILE A O 1
ATOM 1492 N N . ALA A 1 191 ? 6.062 9.234 -4.102 1 98.94 191 ALA A N 1
ATOM 1493 C CA . ALA A 1 191 ? 5.258 8.266 -4.844 1 98.94 191 ALA A CA 1
ATOM 1494 C C . ALA A 1 191 ? 5.109 8.68 -6.305 1 98.94 191 ALA A C 1
ATOM 1496 O O . ALA A 1 191 ? 5.32 9.844 -6.648 1 98.94 191 ALA A O 1
ATOM 1497 N N . PRO A 1 192 ? 4.676 7.785 -7.16 1 98.69 192 PRO A N 1
ATOM 1498 C CA . PRO A 1 192 ? 4.504 8.125 -8.578 1 98.69 192 PRO A CA 1
ATOM 1499 C C . PRO A 1 192 ? 3.447 9.203 -8.797 1 98.69 192 PRO A C 1
ATOM 1501 O O . PRO A 1 192 ? 3.58 10.023 -9.711 1 98.69 192 PRO A O 1
ATOM 1504 N N . ASP A 1 193 ? 2.439 9.195 -8.039 1 98 193 ASP A N 1
ATOM 1505 C CA . ASP A 1 193 ? 1.35 10.164 -8.07 1 98 193 ASP A CA 1
ATOM 1506 C C . ASP A 1 193 ? 0.538 10.125 -6.777 1 98 193 ASP A C 1
ATOM 1508 O O . ASP A 1 193 ? 0.868 9.383 -5.855 1 98 193 ASP A O 1
ATOM 1512 N N . GLY A 1 194 ? -0.464 10.977 -6.746 1 97.44 194 GLY A N 1
ATOM 1513 C CA . GLY A 1 194 ? -1.253 11.094 -5.531 1 97.44 194 GLY A CA 1
ATOM 1514 C C . GLY A 1 194 ? -2.086 9.859 -5.234 1 97.44 194 GLY A C 1
ATOM 1515 O O . GLY A 1 194 ? -2.258 9.492 -4.074 1 97.44 194 GLY A O 1
ATOM 1516 N N . ILE A 1 195 ? -2.639 9.219 -6.242 1 98 195 ILE A N 1
ATOM 1517 C CA . ILE A 1 195 ? -3.441 8.016 -6.07 1 98 195 ILE A CA 1
ATOM 1518 C C . ILE A 1 195 ? -2.58 6.898 -5.488 1 98 195 ILE A C 1
ATOM 1520 O O . ILE A 1 195 ? -2.951 6.273 -4.488 1 98 195 ILE A O 1
ATOM 1524 N N . SER A 1 196 ? -1.394 6.742 -6.047 1 98.25 196 SER A N 1
ATOM 1525 C CA . SER A 1 196 ? -0.466 5.727 -5.555 1 98.25 196 SER A CA 1
ATOM 1526 C C . SER A 1 196 ? -0.051 6.008 -4.113 1 98.25 196 SER A C 1
ATOM 1528 O O . SER A 1 196 ? 0.021 5.094 -3.293 1 98.25 196 SER A O 1
ATOM 1530 N N . GLY A 1 197 ? 0.244 7.25 -3.887 1 98.5 197 GLY A N 1
ATOM 1531 C CA . GLY A 1 197 ? 0.625 7.613 -2.531 1 98.5 197 GLY A CA 1
ATOM 1532 C C . GLY A 1 197 ? -0.453 7.312 -1.508 1 98.5 197 GLY A C 1
ATOM 1533 O O . GLY A 1 197 ? -0.164 6.785 -0.431 1 98.5 197 GLY A O 1
ATOM 1534 N N . ASN A 1 198 ? -1.686 7.652 -1.853 1 97.06 198 ASN A N 1
ATOM 1535 C CA . ASN A 1 198 ? -2.816 7.375 -0.974 1 97.06 198 ASN A CA 1
ATOM 1536 C C . ASN A 1 198 ? -2.977 5.879 -0.717 1 97.06 198 ASN A C 1
ATOM 1538 O O . ASN A 1 198 ? -3.188 5.461 0.423 1 97.06 198 ASN A O 1
ATOM 1542 N N . LEU A 1 199 ? -2.805 5.094 -1.707 1 98.56 199 LEU A N 1
ATOM 1543 C CA . LEU A 1 199 ? -2.988 3.65 -1.583 1 98.56 199 LEU A CA 1
ATOM 1544 C C . LEU A 1 199 ? -1.829 3.018 -0.822 1 98.56 199 LEU A C 1
ATOM 1546 O O . LEU A 1 199 ? -2.018 2.037 -0.097 1 98.56 199 LEU A O 1
ATOM 1550 N N . ILE A 1 200 ? -0.587 3.559 -1.008 1 98.75 200 ILE A N 1
ATOM 1551 C CA . ILE A 1 200 ? 0.541 3.119 -0.194 1 98.75 200 ILE A CA 1
ATOM 1552 C C . ILE A 1 200 ? 0.229 3.342 1.284 1 98.75 200 ILE A C 1
ATOM 1554 O O . ILE A 1 200 ? 0.364 2.426 2.1 1 98.75 200 ILE A O 1
ATOM 1558 N N . PHE A 1 201 ? -0.267 4.523 1.544 1 98.06 201 PHE A N 1
ATOM 1559 C CA . PHE A 1 201 ? -0.616 4.895 2.91 1 98.06 201 PHE A CA 1
ATOM 1560 C C . PHE A 1 201 ? -1.692 3.969 3.465 1 98.06 201 PHE A C 1
ATOM 1562 O O . PHE A 1 201 ? -1.536 3.406 4.551 1 98.06 201 PHE A O 1
ATOM 1569 N N . ARG A 1 202 ? -2.75 3.775 2.82 1 97.31 202 ARG A N 1
ATOM 1570 C CA . ARG A 1 202 ? -3.875 2.971 3.287 1 97.31 202 ARG A CA 1
ATOM 1571 C C . ARG A 1 202 ? -3.461 1.518 3.492 1 97.31 202 ARG A C 1
ATOM 1573 O O . ARG A 1 202 ? -3.85 0.889 4.477 1 97.31 202 ARG A O 1
ATOM 1580 N N . SER A 1 203 ? -2.686 1.009 2.549 1 98.56 203 SER A N 1
ATOM 1581 C CA . SER A 1 203 ? -2.209 -0.367 2.635 1 98.56 203 SER A CA 1
ATOM 1582 C C . SER A 1 203 ? -1.344 -0.575 3.875 1 98.56 203 SER A C 1
ATOM 1584 O O . SER A 1 203 ? -1.536 -1.54 4.617 1 98.56 203 SER A O 1
ATOM 1586 N N . LEU A 1 204 ? -0.412 0.349 4.102 1 98.44 204 LEU A N 1
ATOM 1587 C CA . LEU A 1 204 ? 0.554 0.24 5.188 1 98.44 204 LEU A CA 1
ATOM 1588 C C . LEU A 1 204 ? -0.133 0.379 6.543 1 98.44 204 LEU A C 1
ATOM 1590 O O . LEU A 1 204 ? 0.117 -0.412 7.453 1 98.44 204 LEU A O 1
ATOM 1594 N N . CYS A 1 205 ? -1.071 1.319 6.613 1 97.12 205 CYS A N 1
ATOM 1595 C CA . CYS A 1 205 ? -1.537 1.722 7.934 1 97.12 205 CYS A CA 1
ATOM 1596 C C . CYS A 1 205 ? -2.859 1.045 8.273 1 97.12 205 CYS A C 1
ATOM 1598 O O . CYS A 1 205 ? -3.152 0.804 9.445 1 97.12 205 CYS A O 1
ATOM 1600 N N . TYR A 1 206 ? -3.656 0.701 7.281 1 96.69 206 TYR A N 1
ATOM 1601 C CA . TYR A 1 206 ? -4.973 0.156 7.602 1 96.69 206 TYR A CA 1
ATOM 1602 C C . TYR A 1 206 ? -4.992 -1.357 7.422 1 96.69 206 TYR A C 1
ATOM 1604 O O . TYR A 1 206 ? -5.789 -2.053 8.055 1 96.69 206 TYR A O 1
ATOM 1612 N N . LEU A 1 207 ? -4.176 -1.881 6.516 1 98 207 LEU A N 1
ATOM 1613 C CA . LEU A 1 207 ? -4.145 -3.324 6.297 1 98 207 LEU A CA 1
ATOM 1614 C C . LEU A 1 207 ? -2.91 -3.945 6.941 1 98 207 LEU A C 1
ATOM 1616 O O . LEU A 1 207 ? -2.914 -5.129 7.289 1 98 207 LEU A O 1
ATOM 1620 N N . GLY A 1 208 ? -1.85 -3.121 6.93 1 97.94 208 GLY A N 1
ATOM 1621 C CA . GLY A 1 208 ? -0.598 -3.592 7.5 1 97.94 208 GLY A CA 1
ATOM 1622 C C . GLY A 1 208 ? -0.469 -3.295 8.984 1 97.94 208 GLY A C 1
ATOM 1623 O O . GLY A 1 208 ? -1.472 -3.223 9.695 1 97.94 208 GLY A O 1
ATOM 1624 N N . ALA A 1 209 ? 0.503 -3.061 9.594 1 97.69 209 ALA A N 1
ATOM 1625 C CA . ALA A 1 209 ? 0.815 -2.754 10.984 1 97.69 209 ALA A CA 1
ATOM 1626 C C . ALA A 1 209 ? 1.689 -1.507 11.094 1 97.69 209 ALA A C 1
ATOM 1628 O O . ALA A 1 209 ? 2.346 -1.285 12.109 1 97.69 209 ALA A O 1
ATOM 1629 N N . GLY A 1 210 ? 1.687 -0.779 9.953 1 98.06 210 GLY A N 1
ATOM 1630 C CA . GLY A 1 210 ? 2.332 0.521 10.023 1 98.06 210 GLY A CA 1
ATOM 1631 C C . GLY A 1 210 ? 1.55 1.531 10.844 1 98.06 210 GLY A C 1
ATOM 1632 O O . GLY A 1 210 ? 0.4 1.282 11.211 1 98.06 210 GLY A O 1
ATOM 1633 N N . ARG A 1 211 ? 2.201 2.582 11.18 1 97.69 211 ARG A N 1
ATOM 1634 C CA . ARG A 1 211 ? 1.564 3.643 11.961 1 97.69 211 ARG A CA 1
ATOM 1635 C C . ARG A 1 211 ? 1.576 4.961 11.195 1 97.69 211 ARG A C 1
ATOM 1637 O O . ARG A 1 211 ? 2.539 5.27 10.492 1 97.69 211 ARG A O 1
ATOM 1644 N N . GLU A 1 212 ? 0.527 5.656 11.336 1 97.75 212 GLU A N 1
ATOM 1645 C CA . GLU A 1 212 ? 0.457 7 10.773 1 97.75 212 GLU A CA 1
ATOM 1646 C C . GLU A 1 212 ? 0.485 8.062 11.867 1 97.75 212 GLU A C 1
ATOM 1648 O O . GLU A 1 212 ? -0.086 7.867 12.938 1 97.75 212 GLU A O 1
ATOM 1653 N N . TYR A 1 213 ? 1.139 9.141 11.602 1 98.38 213 TYR A N 1
ATOM 1654 C CA . TYR A 1 213 ? 1.153 10.297 12.492 1 98.38 213 TYR A CA 1
ATOM 1655 C C . TYR A 1 213 ? 0.346 11.453 11.906 1 98.38 213 TYR A C 1
ATOM 1657 O O . TYR A 1 213 ? 0.129 12.469 12.562 1 98.38 213 TYR A O 1
ATOM 1665 N N . GLY A 1 214 ? -0.102 11.273 10.688 1 98.19 214 GLY A N 1
ATOM 1666 C CA . GLY A 1 214 ? -0.824 12.32 9.977 1 98.19 214 GLY A CA 1
ATOM 1667 C C . GLY A 1 214 ? -0.032 12.914 8.828 1 98.19 214 GLY A C 1
ATOM 1668 O O . GLY A 1 214 ? 1.084 12.477 8.547 1 98.19 214 GLY A O 1
ATOM 1669 N N . ALA A 1 215 ? -0.657 13.805 8.094 1 98.44 215 ALA A N 1
ATOM 1670 C CA . ALA A 1 215 ? -0.007 14.523 7.004 1 98.44 215 ALA A CA 1
ATOM 1671 C C . ALA A 1 215 ? 0.114 16.016 7.324 1 98.44 215 ALA A C 1
ATOM 1673 O O . ALA A 1 215 ? -0.886 16.672 7.609 1 98.44 215 ALA A O 1
ATOM 1674 N N . VAL A 1 216 ? 1.304 16.5 7.285 1 98.56 216 VAL A N 1
ATOM 1675 C CA . VAL A 1 216 ? 1.561 17.906 7.551 1 98.56 216 VAL A CA 1
ATOM 1676 C C . VAL A 1 216 ? 1.146 18.75 6.344 1 98.56 216 VAL A C 1
ATOM 1678 O O . VAL A 1 216 ? 1.578 18.484 5.219 1 98.56 216 VAL A O 1
ATOM 1681 N N . TYR A 1 217 ? 0.252 19.734 6.562 1 97.44 217 TYR A N 1
ATOM 1682 C CA . TYR A 1 217 ? 0.028 20.734 5.535 1 97.44 217 TYR A CA 1
ATOM 1683 C C . TYR A 1 217 ? 1.218 21.688 5.434 1 97.44 217 TYR A C 1
ATOM 1685 O O . TYR A 1 217 ? 1.615 22.297 6.426 1 97.44 217 TYR A O 1
ATOM 1693 N N . CYS A 1 218 ? 1.73 21.781 4.309 1 97.06 218 CYS A N 1
ATOM 1694 C CA . CYS A 1 218 ? 2.885 22.641 4.066 1 97.06 218 CYS A CA 1
ATOM 1695 C C . CYS A 1 218 ? 2.51 23.828 3.193 1 97.06 218 CYS A C 1
ATOM 1697 O O . CYS A 1 218 ? 1.425 23.859 2.611 1 97.06 218 CYS A O 1
ATOM 1699 N N . GLY A 1 219 ? 3.361 24.797 3.225 1 94.25 219 GLY A N 1
ATOM 1700 C CA . GLY A 1 219 ? 3.092 26.016 2.467 1 94.25 219 GLY A CA 1
ATOM 1701 C C . GLY A 1 219 ? 2.182 26.984 3.195 1 94.25 219 GLY A C 1
ATOM 1702 O O . GLY A 1 219 ? 1.521 27.812 2.568 1 94.25 219 GLY A O 1
ATOM 1703 N N . LEU A 1 220 ? 2.039 26.797 4.426 1 96.81 220 LEU A N 1
ATOM 1704 C CA . LEU A 1 220 ? 1.197 27.641 5.277 1 96.81 220 LEU A CA 1
ATOM 1705 C C . LEU A 1 220 ? 2.029 28.328 6.348 1 96.81 220 LEU A C 1
ATOM 1707 O O . LEU A 1 220 ? 3.07 27.812 6.766 1 96.81 220 LEU A O 1
ATOM 1711 N N . PRO A 1 221 ? 1.584 29.484 6.777 1 96.69 221 PRO A N 1
ATOM 1712 C CA . PRO A 1 221 ? 2.293 30.172 7.863 1 96.69 221 PRO A CA 1
ATOM 1713 C C . PRO A 1 221 ? 1.906 29.641 9.242 1 96.69 221 PRO A C 1
ATOM 1715 O O . PRO A 1 221 ? 2.303 30.219 10.258 1 96.69 221 PRO A O 1
ATOM 1718 N N . PHE A 1 222 ? 1.072 28.703 9.344 1 97.5 222 PHE A N 1
ATOM 1719 C CA . PHE A 1 222 ? 0.643 28.047 10.57 1 97.5 222 PHE A CA 1
ATOM 1720 C C . PHE A 1 222 ? 0.706 26.531 10.43 1 97.5 222 PHE A C 1
ATOM 1722 O O . PHE A 1 222 ? 1.081 26.016 9.367 1 97.5 222 PHE A O 1
ATOM 1729 N N . ARG A 1 223 ? 0.496 25.812 11.547 1 98.31 223 ARG A N 1
ATOM 1730 C CA . ARG A 1 223 ? 0.774 24.375 11.617 1 98.31 223 ARG A CA 1
ATOM 1731 C C . ARG A 1 223 ? -0.52 23.578 11.656 1 98.31 223 ARG A C 1
ATOM 1733 O O . ARG A 1 223 ? -1.317 23.703 12.586 1 98.31 223 ARG A O 1
ATOM 1740 N N . ILE A 1 224 ? -0.684 22.766 10.633 1 98.69 224 ILE A N 1
ATOM 1741 C CA . ILE A 1 224 ? -1.861 21.922 10.547 1 98.69 224 ILE A CA 1
ATOM 1742 C C . ILE A 1 224 ? -1.438 20.484 10.203 1 98.69 224 ILE A C 1
ATOM 1744 O O . ILE A 1 224 ? -0.63 20.281 9.297 1 98.69 224 ILE A O 1
ATOM 1748 N N . VAL A 1 225 ? -1.938 19.547 10.945 1 98.75 225 VAL A N 1
ATOM 1749 C CA . VAL A 1 225 ? -1.775 18.125 10.641 1 98.75 225 VAL A CA 1
ATOM 1750 C C . VAL A 1 225 ? -3.115 17.531 10.211 1 98.75 225 VAL A C 1
ATOM 1752 O O . VAL A 1 225 ? -4.086 17.562 10.969 1 98.75 225 VAL A O 1
ATOM 1755 N N . ASP A 1 226 ? -3.098 17.016 9.008 1 97.75 226 ASP A N 1
ATOM 1756 C CA . ASP A 1 226 ? -4.273 16.328 8.484 1 97.75 226 ASP A CA 1
ATOM 1757 C C . ASP A 1 226 ? -4.34 14.883 8.992 1 97.75 226 ASP A C 1
ATOM 1759 O O . ASP A 1 226 ? -3.305 14.258 9.219 1 97.75 226 ASP A O 1
ATOM 1763 N N . THR A 1 227 ? -5.57 14.422 9.195 1 96.56 227 THR A N 1
ATOM 1764 C CA . THR A 1 227 ? -5.797 13.039 9.602 1 96.56 227 THR A CA 1
ATOM 1765 C C . THR A 1 227 ? -6.977 12.438 8.844 1 96.56 227 THR A C 1
ATOM 1767 O O . THR A 1 227 ? -7.852 13.164 8.367 1 96.56 227 THR A O 1
ATOM 1770 N N . SER A 1 228 ? -6.902 11.141 8.664 1 91.12 228 SER A N 1
ATOM 1771 C CA . SER A 1 228 ? -8.102 10.43 8.234 1 91.12 228 SER A CA 1
ATOM 1772 C C . SER A 1 228 ? -9.164 10.422 9.328 1 91.12 228 SER A C 1
ATOM 1774 O O . SER A 1 228 ? -8.844 10.25 10.508 1 91.12 228 SER A O 1
ATOM 1776 N N . ARG A 1 229 ? -10.406 10.562 8.977 1 89.19 229 ARG A N 1
ATOM 1777 C CA . ARG A 1 229 ? -11.5 10.555 9.945 1 89.19 229 ARG A CA 1
ATOM 1778 C C . ARG A 1 229 ? -11.656 9.18 10.578 1 89.19 229 ARG A C 1
ATOM 1780 O O . ARG A 1 229 ? -12.32 9.031 11.609 1 89.19 229 ARG A O 1
ATOM 1787 N N . SER A 1 230 ? -10.953 8.195 9.969 1 86.75 230 SER A N 1
ATOM 1788 C CA . SER A 1 230 ? -11.109 6.824 10.438 1 86.75 230 SER A CA 1
ATOM 1789 C C . SER A 1 230 ? -9.953 6.414 11.344 1 86.75 230 SER A C 1
ATOM 1791 O O . SER A 1 230 ? -9.836 5.242 11.711 1 86.75 230 SER A O 1
ATOM 1793 N N . GLN A 1 231 ? -9.18 7.379 11.656 1 92.12 231 GLN A N 1
ATOM 1794 C CA . GLN A 1 231 ? -8.047 7.098 12.531 1 92.12 231 GLN A CA 1
ATOM 1795 C C . GLN A 1 231 ? -8.508 6.598 13.891 1 92.12 231 GLN A C 1
ATOM 1797 O O . GLN A 1 231 ? -9.602 6.949 14.352 1 92.12 231 GLN A O 1
ATOM 1802 N N . SER A 1 232 ? -7.703 5.758 14.578 1 93.69 232 SER A N 1
ATOM 1803 C CA . SER A 1 232 ? -7.949 5.324 15.945 1 93.69 232 SER A CA 1
ATOM 1804 C C . SER A 1 232 ? -7.625 6.434 16.953 1 93.69 232 SER A C 1
ATOM 1806 O O . SER A 1 232 ? -7 7.434 16.594 1 93.69 232 SER A O 1
ATOM 1808 N N . ALA A 1 233 ? -8.039 6.219 18.188 1 97.38 233 ALA A N 1
ATOM 1809 C CA . ALA A 1 233 ? -7.695 7.16 19.25 1 97.38 233 ALA A CA 1
ATOM 1810 C C . ALA A 1 233 ? -6.18 7.316 19.375 1 97.38 233 ALA A C 1
ATOM 1812 O O . ALA A 1 233 ? -5.676 8.43 19.516 1 97.38 233 ALA A O 1
ATOM 1813 N N . GLU A 1 234 ? -5.52 6.234 19.312 1 97.25 234 GLU A N 1
ATOM 1814 C CA . GLU A 1 234 ? -4.062 6.281 19.406 1 97.25 234 GLU A CA 1
ATOM 1815 C C . GLU A 1 234 ? -3.459 6.996 18.203 1 97.25 234 GLU A C 1
ATOM 1817 O O . GLU A 1 234 ? -2.459 7.703 18.328 1 97.25 234 GLU A O 1
ATOM 1822 N N . GLY A 1 235 ? -4.074 6.746 17.031 1 97.12 235 GLY A N 1
ATOM 1823 C CA . GLY A 1 235 ? -3.629 7.449 15.844 1 97.12 235 GLY A CA 1
ATOM 1824 C C . GLY A 1 235 ? -3.791 8.953 15.945 1 97.12 235 GLY A C 1
ATOM 1825 O O . GLY A 1 235 ? -2.881 9.711 15.594 1 97.12 235 GLY A O 1
ATOM 1826 N N . PHE A 1 236 ? -4.941 9.359 16.469 1 98.31 236 PHE A N 1
ATOM 1827 C CA . PHE A 1 236 ? -5.16 10.781 16.688 1 98.31 236 PHE A CA 1
ATOM 1828 C C . PHE A 1 236 ? -4.152 11.336 17.688 1 98.31 236 PHE A C 1
ATOM 1830 O O . PHE A 1 236 ? -3.66 12.453 17.531 1 98.31 236 PHE A O 1
ATOM 1837 N N . ALA A 1 237 ? -3.861 10.562 18.703 1 98.56 237 ALA A N 1
ATOM 1838 C CA . ALA A 1 237 ? -2.885 10.992 19.703 1 98.56 237 ALA A CA 1
ATOM 1839 C C . ALA A 1 237 ? -1.501 11.156 19.078 1 98.56 237 ALA A C 1
ATOM 1841 O O . ALA A 1 237 ? -0.764 12.086 19.406 1 98.56 237 ALA A O 1
ATOM 1842 N N . ARG A 1 238 ? -1.16 10.266 18.172 1 98.62 238 ARG A N 1
ATOM 1843 C CA . ARG A 1 238 ? 0.113 10.375 17.469 1 98.62 238 ARG A CA 1
ATOM 1844 C C . ARG A 1 238 ? 0.151 11.633 16.609 1 98.62 238 ARG A C 1
ATOM 1846 O O . ARG A 1 238 ? 1.187 12.297 16.5 1 98.62 238 ARG A O 1
ATOM 1853 N N . ALA A 1 239 ? -0.977 11.914 15.984 1 98.69 239 ALA A N 1
ATOM 1854 C CA . ALA A 1 239 ? -1.059 13.133 15.18 1 98.69 239 ALA A CA 1
ATOM 1855 C C . ALA A 1 239 ? -0.866 14.375 16.047 1 98.69 239 ALA A C 1
ATOM 1857 O O . ALA A 1 239 ? -0.226 15.344 15.625 1 98.69 239 ALA A O 1
ATOM 1858 N N . ILE A 1 240 ? -1.434 14.367 17.25 1 98.75 240 ILE A N 1
ATOM 1859 C CA . ILE A 1 240 ? -1.254 15.477 18.172 1 98.75 240 ILE A CA 1
ATOM 1860 C C . ILE A 1 240 ? 0.22 15.594 18.562 1 98.75 240 ILE A C 1
ATOM 1862 O O . ILE A 1 240 ? 0.769 16.703 18.594 1 98.75 240 ILE A O 1
ATOM 1866 N N . ALA A 1 241 ? 0.843 14.469 18.844 1 98.75 241 ALA A N 1
ATOM 1867 C CA . ALA A 1 241 ? 2.27 14.484 19.156 1 98.75 241 ALA A CA 1
ATOM 1868 C C . ALA A 1 241 ? 3.074 15.117 18.016 1 98.75 241 ALA A C 1
ATOM 1870 O O . ALA A 1 241 ? 3.918 15.984 18.266 1 98.75 241 ALA A O 1
ATOM 1871 N N . LEU A 1 242 ? 2.76 14.703 16.812 1 98.75 242 LEU A N 1
ATOM 1872 C CA . LEU A 1 242 ? 3.418 15.289 15.648 1 98.75 242 LEU A CA 1
ATOM 1873 C C . LEU A 1 242 ? 3.207 16.797 15.602 1 98.75 242 LEU A C 1
ATOM 1875 O O . LEU A 1 242 ? 4.141 17.547 15.312 1 98.75 242 LEU A O 1
ATOM 1879 N N . ALA A 1 243 ? 2.031 17.203 15.891 1 98.75 243 ALA A N 1
ATOM 1880 C CA . ALA A 1 243 ? 1.661 18.609 15.836 1 98.75 243 ALA A CA 1
ATOM 1881 C C . ALA A 1 243 ? 2.484 19.438 16.828 1 98.75 243 ALA A C 1
ATOM 1883 O O . ALA A 1 243 ? 2.775 20.609 16.578 1 98.75 243 ALA A O 1
ATOM 1884 N N . THR A 1 244 ? 2.865 18.844 17.953 1 98.44 244 THR A N 1
ATOM 1885 C CA . THR A 1 244 ? 3.658 19.578 18.938 1 98.44 244 THR A CA 1
ATOM 1886 C C . THR A 1 244 ? 5.094 19.75 18.453 1 98.44 244 THR A C 1
ATOM 1888 O O . THR A 1 244 ? 5.812 20.625 18.938 1 98.44 244 THR A O 1
ATOM 1891 N N . VAL A 1 245 ? 5.527 18.875 17.547 1 98.12 245 VAL A N 1
ATOM 1892 C CA . VAL A 1 245 ? 6.93 18.812 17.156 1 98.12 245 VAL A CA 1
ATOM 1893 C C . VAL A 1 245 ? 7.156 19.719 15.938 1 98.12 245 VAL A C 1
ATOM 1895 O O . VAL A 1 245 ? 8.219 20.328 15.797 1 98.12 245 VAL A O 1
ATOM 1898 N N . ILE A 1 246 ? 6.207 19.812 15.062 1 96.31 246 ILE A N 1
ATOM 1899 C CA . ILE A 1 246 ? 6.418 20.547 13.82 1 96.31 246 ILE A CA 1
ATOM 1900 C C . ILE A 1 246 ? 6.203 22.031 14.07 1 96.31 246 ILE A C 1
ATOM 1902 O O . ILE A 1 246 ? 6.867 22.875 13.461 1 96.31 246 ILE A O 1
ATOM 1906 N N . MET B 1 1 ? 6.102 -26 11.945 1 77.75 1 MET B N 1
ATOM 1907 C CA . MET B 1 1 ? 5.312 -25.641 10.773 1 77.75 1 MET B CA 1
ATOM 1908 C C . MET B 1 1 ? 5.129 -24.125 10.68 1 77.75 1 MET B C 1
ATOM 1910 O O . MET B 1 1 ? 4.953 -23.469 11.703 1 77.75 1 MET B O 1
ATOM 1914 N N . ILE B 1 2 ? 5.355 -23.688 9.461 1 89.25 2 ILE B N 1
ATOM 1915 C CA . ILE B 1 2 ? 5.199 -22.25 9.273 1 89.25 2 ILE B CA 1
ATOM 1916 C C . ILE B 1 2 ? 3.721 -21.875 9.359 1 89.25 2 ILE B C 1
ATOM 1918 O O . ILE B 1 2 ? 2.848 -22.734 9.266 1 89.25 2 ILE B O 1
ATOM 1922 N N . TYR B 1 3 ? 3.49 -20.656 9.664 1 94.69 3 TYR B N 1
ATOM 1923 C CA . TYR B 1 3 ? 2.117 -20.172 9.664 1 94.69 3 TYR B CA 1
ATOM 1924 C C . TYR B 1 3 ? 1.521 -20.203 8.266 1 94.69 3 TYR B C 1
ATOM 1926 O O . TYR B 1 3 ? 2.148 -19.75 7.301 1 94.69 3 TYR B O 1
ATOM 1934 N N . LEU B 1 4 ? 0.389 -20.781 8.164 1 97.81 4 LEU B N 1
ATOM 1935 C CA . LEU B 1 4 ? -0.462 -20.734 6.984 1 97.81 4 LEU B CA 1
ATOM 1936 C C . LEU B 1 4 ? -1.884 -20.328 7.352 1 97.81 4 LEU B C 1
ATOM 1938 O O . LEU B 1 4 ? -2.4 -20.719 8.398 1 97.81 4 LEU B O 1
ATOM 1942 N N . HIS B 1 5 ? -2.459 -19.516 6.539 1 98.12 5 HIS B N 1
ATOM 1943 C CA . HIS B 1 5 ? -3.869 -19.203 6.746 1 98.12 5 HIS B CA 1
ATOM 1944 C C . HIS B 1 5 ? -4.711 -20.484 6.812 1 98.12 5 HIS B C 1
ATOM 1946 O O . HIS B 1 5 ? -4.445 -21.438 6.094 1 98.12 5 HIS B O 1
ATOM 1952 N N . GLU B 1 6 ? -5.734 -20.438 7.559 1 97.75 6 GLU B N 1
ATOM 1953 C CA . GLU B 1 6 ? -6.555 -21.625 7.816 1 97.75 6 GLU B CA 1
ATOM 1954 C C . GLU B 1 6 ? -7.125 -22.188 6.523 1 97.75 6 GLU B C 1
ATOM 1956 O O . GLU B 1 6 ? -7.148 -23.406 6.332 1 97.75 6 GLU B O 1
ATOM 1961 N N . LEU B 1 7 ? -7.582 -21.359 5.621 1 97.94 7 LEU B N 1
ATOM 1962 C CA . LEU B 1 7 ? -8.195 -21.812 4.375 1 97.94 7 LEU B CA 1
ATOM 1963 C C . LEU B 1 7 ? -7.195 -22.594 3.523 1 97.94 7 LEU B C 1
ATOM 1965 O O . LEU B 1 7 ? -7.578 -23.516 2.797 1 97.94 7 LEU B O 1
ATOM 1969 N N . ILE B 1 8 ? -5.965 -22.25 3.629 1 98.06 8 ILE B N 1
ATOM 1970 C CA . ILE B 1 8 ? -4.922 -22.922 2.867 1 98.06 8 ILE B CA 1
ATOM 1971 C C . ILE B 1 8 ? -4.469 -24.172 3.619 1 98.06 8 ILE B C 1
ATOM 1973 O O . ILE B 1 8 ? -4.344 -25.25 3.029 1 98.06 8 ILE B O 1
ATOM 1977 N N . ARG B 1 9 ? -4.301 -24.016 4.887 1 97.44 9 ARG B N 1
ATOM 1978 C CA . ARG B 1 9 ? -3.818 -25.109 5.734 1 97.44 9 ARG B CA 1
ATOM 1979 C C . ARG B 1 9 ? -4.727 -26.328 5.629 1 97.44 9 ARG B C 1
ATOM 1981 O O . ARG B 1 9 ? -4.246 -27.453 5.496 1 97.44 9 ARG B O 1
ATOM 1988 N N . VAL B 1 10 ? -6.004 -26.172 5.598 1 97.75 10 VAL B N 1
ATOM 1989 C CA . VAL B 1 10 ? -6.945 -27.281 5.676 1 97.75 10 VAL B CA 1
ATOM 1990 C C . VAL B 1 10 ? -7.09 -27.922 4.301 1 97.75 10 VAL B C 1
ATOM 1992 O O . VAL B 1 10 ? -7.703 -28.984 4.176 1 97.75 10 VAL B O 1
ATOM 1995 N N . ARG B 1 11 ? -6.508 -27.344 3.299 1 97.94 11 ARG B N 1
ATOM 1996 C CA . ARG B 1 11 ? -6.695 -27.828 1.939 1 97.94 11 ARG B CA 1
ATOM 1997 C C . ARG B 1 11 ? -5.398 -28.406 1.378 1 97.94 11 ARG B C 1
ATOM 1999 O O . ARG B 1 11 ? -5.336 -28.797 0.209 1 97.94 11 ARG B O 1
ATOM 2006 N N . LEU B 1 12 ? -4.438 -28.375 2.205 1 97.31 12 LEU B N 1
ATOM 2007 C CA . LEU B 1 12 ? -3.154 -28.906 1.759 1 97.31 12 LEU B CA 1
ATOM 2008 C C . LEU B 1 12 ? -3.291 -30.359 1.327 1 97.31 12 LEU B C 1
ATOM 2010 O O . LEU B 1 12 ? -4.004 -31.141 1.967 1 97.31 12 LEU B O 1
ATOM 2014 N N . LYS B 1 13 ? -2.695 -30.609 0.193 1 95.06 13 LYS B N 1
ATOM 2015 C CA . LYS B 1 13 ? -2.477 -31.969 -0.287 1 95.06 13 LYS B CA 1
ATOM 2016 C C . LYS B 1 13 ? -1.031 -32.156 -0.736 1 95.06 13 LYS B C 1
ATOM 2018 O O . LYS B 1 13 ? -0.489 -31.359 -1.481 1 95.06 13 LYS B O 1
ATOM 2023 N N . ARG B 1 14 ? -0.518 -33.25 -0.185 1 96.88 14 ARG B N 1
ATOM 2024 C CA . ARG B 1 14 ? 0.869 -33.469 -0.576 1 96.88 14 ARG B CA 1
ATOM 2025 C C . ARG B 1 14 ? 0.981 -33.719 -2.076 1 96.88 14 ARG B C 1
ATOM 2027 O O . ARG B 1 14 ? 0.446 -34.719 -2.592 1 96.88 14 ARG B O 1
ATOM 2034 N N . ARG B 1 15 ? 1.544 -32.781 -2.746 1 98.25 15 ARG B N 1
ATOM 2035 C CA . ARG B 1 15 ? 1.758 -32.781 -4.191 1 98.25 15 ARG B CA 1
ATOM 2036 C C . ARG B 1 15 ? 3.223 -32.5 -4.527 1 98.25 15 ARG B C 1
ATOM 2038 O O . ARG B 1 15 ? 3.971 -31.984 -3.695 1 98.25 15 ARG B O 1
ATOM 2045 N N . LYS B 1 16 ? 3.568 -32.906 -5.695 1 98.81 16 LYS B N 1
ATOM 2046 C CA . LYS B 1 16 ? 4.898 -32.562 -6.18 1 98.81 16 LYS B CA 1
ATOM 2047 C C . LYS B 1 16 ? 4.914 -31.141 -6.75 1 98.81 16 LYS B C 1
ATOM 2049 O O . LYS B 1 16 ? 4.195 -30.828 -7.703 1 98.81 16 LYS B O 1
ATOM 2054 N N . VAL B 1 17 ? 5.723 -30.25 -6.18 1 98.88 17 VAL B N 1
ATOM 2055 C CA . VAL B 1 17 ? 5.84 -28.859 -6.59 1 98.88 17 VAL B CA 1
ATOM 2056 C C . VAL B 1 17 ? 7.301 -28.531 -6.898 1 98.88 17 VAL B C 1
ATOM 2058 O O . VAL B 1 17 ? 8.195 -28.891 -6.129 1 98.88 17 VAL B O 1
ATOM 2061 N N . ALA B 1 18 ? 7.531 -27.938 -8.039 1 98.94 18 ALA B N 1
ATOM 2062 C CA . ALA B 1 18 ? 8.883 -27.469 -8.359 1 98.94 18 ALA B CA 1
ATOM 2063 C C . ALA B 1 18 ? 9.047 -25.984 -8.062 1 98.94 18 ALA B C 1
ATOM 2065 O O . ALA B 1 18 ? 8.125 -25.203 -8.289 1 98.94 18 ALA B O 1
ATOM 2066 N N . ILE B 1 19 ? 10.188 -25.594 -7.543 1 98.94 19 ILE B N 1
ATOM 2067 C CA . ILE B 1 19 ? 10.508 -24.188 -7.316 1 98.94 19 ILE B CA 1
ATOM 2068 C C . ILE B 1 19 ? 11.82 -23.844 -8.016 1 98.94 19 ILE B C 1
ATOM 2070 O O . ILE B 1 19 ? 12.781 -24.609 -7.965 1 98.94 19 ILE B O 1
ATOM 2074 N N . GLY B 1 20 ? 11.812 -22.688 -8.664 1 98.88 20 GLY B N 1
ATOM 2075 C CA . GLY B 1 20 ? 13 -22.266 -9.391 1 98.88 20 GLY B CA 1
ATOM 2076 C C . GLY B 1 20 ? 14.008 -21.547 -8.516 1 98.88 20 GLY B C 1
ATOM 2077 O O . GLY B 1 20 ? 13.633 -20.75 -7.641 1 98.88 20 GLY B O 1
ATOM 2078 N N . LEU B 1 21 ? 15.281 -21.797 -8.75 1 98.62 21 LEU B N 1
ATOM 2079 C CA . LEU B 1 21 ? 16.391 -21.125 -8.07 1 98.62 21 LEU B CA 1
ATOM 2080 C C . LEU B 1 21 ? 17.344 -20.484 -9.078 1 98.62 21 LEU B C 1
ATOM 2082 O O . LEU B 1 21 ? 18 -21.203 -9.852 1 98.62 21 LEU B O 1
ATOM 2086 N N . TYR B 1 22 ? 17.281 -19.234 -9.156 1 97.62 22 TYR B N 1
ATOM 2087 C CA . TYR B 1 22 ? 18.297 -18.422 -9.828 1 97.62 22 TYR B CA 1
ATOM 2088 C C . TYR B 1 22 ? 19 -17.516 -8.844 1 97.62 22 TYR B C 1
ATOM 2090 O O . TYR B 1 22 ? 18.359 -16.781 -8.086 1 97.62 22 TYR B O 1
ATOM 2098 N N . ARG B 1 23 ? 20.344 -17.547 -8.82 1 96.19 23 ARG B N 1
ATOM 2099 C CA . ARG B 1 23 ? 21.125 -16.812 -7.836 1 96.19 23 ARG B CA 1
ATOM 2100 C C . ARG B 1 23 ? 21.312 -15.359 -8.266 1 96.19 23 ARG B C 1
ATOM 2102 O O . ARG B 1 23 ? 22.344 -15 -8.844 1 96.19 23 ARG B O 1
ATOM 2109 N N . PHE B 1 24 ? 20.328 -14.562 -7.879 1 90.81 24 PHE B N 1
ATOM 2110 C CA . PHE B 1 24 ? 20.406 -13.156 -8.25 1 90.81 24 PHE B CA 1
ATOM 2111 C C . PHE B 1 24 ? 21.094 -12.344 -7.152 1 90.81 24 PHE B C 1
ATOM 2113 O O . PHE B 1 24 ? 21.531 -11.219 -7.391 1 90.81 24 PHE B O 1
ATOM 2120 N N . ASP B 1 25 ? 21.156 -12.891 -5.926 1 92.94 25 ASP B N 1
ATOM 2121 C CA . ASP B 1 25 ? 21.906 -12.305 -4.816 1 92.94 25 ASP B CA 1
ATOM 2122 C C . ASP B 1 25 ? 22.484 -13.391 -3.916 1 92.94 25 ASP B C 1
ATOM 2124 O O . ASP B 1 25 ? 22.297 -14.578 -4.164 1 92.94 25 ASP B O 1
ATOM 2128 N N . GLU B 1 26 ? 23.203 -12.961 -2.842 1 95.81 26 GLU B N 1
ATOM 2129 C CA . GLU B 1 26 ? 23.969 -13.906 -2.029 1 95.81 26 GLU B CA 1
ATOM 2130 C C . GLU B 1 26 ? 23.047 -14.773 -1.178 1 95.81 26 GLU B C 1
ATOM 2132 O O . GLU B 1 26 ? 23.453 -15.812 -0.66 1 95.81 26 GLU B O 1
ATOM 2137 N N . THR B 1 27 ? 21.781 -14.398 -1.072 1 96.5 27 THR B N 1
ATOM 2138 C CA . THR B 1 27 ? 20.891 -15.102 -0.15 1 96.5 27 THR B CA 1
ATOM 2139 C C . THR B 1 27 ? 19.906 -15.977 -0.912 1 96.5 27 THR B C 1
ATOM 2141 O O . THR B 1 27 ? 19.172 -16.766 -0.309 1 96.5 27 THR B O 1
ATOM 2144 N N . SER B 1 28 ? 19.875 -15.883 -2.195 1 96.75 28 SER B N 1
ATOM 2145 C CA . SER B 1 28 ? 18.875 -16.547 -3.029 1 96.75 28 SER B CA 1
ATOM 2146 C C . SER B 1 28 ? 18.828 -18.047 -2.742 1 96.75 28 SER B C 1
ATOM 2148 O O . SER B 1 28 ? 17.75 -18.609 -2.531 1 96.75 28 SER B O 1
ATOM 2150 N N . GLU B 1 29 ? 19.984 -18.641 -2.756 1 97.81 29 GLU B N 1
ATOM 2151 C CA . GLU B 1 29 ? 20.062 -20.094 -2.6 1 97.81 29 GLU B CA 1
ATOM 2152 C C . GLU B 1 29 ? 19.578 -20.531 -1.219 1 97.81 29 GLU B C 1
ATOM 2154 O O . GLU B 1 29 ? 18.766 -21.438 -1.101 1 97.81 29 GLU B O 1
ATOM 2159 N N . GLU B 1 30 ? 20.125 -19.859 -0.243 1 98.44 30 GLU B N 1
ATOM 2160 C CA . GLU B 1 30 ? 19.75 -20.203 1.124 1 98.44 30 GLU B CA 1
ATOM 2161 C C . GLU B 1 30 ? 18.234 -20.078 1.33 1 98.44 30 GLU B C 1
ATOM 2163 O O . GLU B 1 30 ? 17.625 -20.953 1.942 1 98.44 30 GLU B O 1
ATOM 2168 N N . ARG B 1 31 ? 17.625 -19.078 0.841 1 98.06 31 ARG B N 1
ATOM 2169 C CA . ARG B 1 31 ? 16.203 -18.828 1.04 1 98.06 31 ARG B CA 1
ATOM 2170 C C . ARG B 1 31 ? 15.352 -19.875 0.325 1 98.06 31 ARG B C 1
ATOM 2172 O O . ARG B 1 31 ? 14.375 -20.375 0.884 1 98.06 31 ARG B O 1
ATOM 2179 N N . VAL B 1 32 ? 15.719 -20.234 -0.873 1 98.69 32 VAL B N 1
ATOM 2180 C CA . VAL B 1 32 ? 14.945 -21.203 -1.639 1 98.69 32 VAL B CA 1
ATOM 2181 C C . VAL B 1 32 ? 15.094 -22.594 -1.012 1 98.69 32 VAL B C 1
ATOM 2183 O O . VAL B 1 32 ? 14.109 -23.312 -0.863 1 98.69 32 VAL B O 1
ATOM 2186 N N . LEU B 1 33 ? 16.328 -22.953 -0.641 1 98.62 33 LEU B N 1
ATOM 2187 C CA . LEU B 1 33 ? 16.562 -24.266 -0.049 1 98.62 33 LEU B CA 1
ATOM 2188 C C . LEU B 1 33 ? 15.859 -24.391 1.3 1 98.62 33 LEU B C 1
ATOM 2190 O O . LEU B 1 33 ? 15.297 -25.438 1.621 1 98.62 33 LEU B O 1
ATOM 2194 N N . ARG B 1 34 ? 15.953 -23.359 2.066 1 98.44 34 ARG B N 1
ATOM 2195 C CA . ARG B 1 34 ? 15.258 -23.344 3.348 1 98.44 34 ARG B CA 1
ATOM 2196 C C . ARG B 1 34 ? 13.75 -23.453 3.15 1 98.44 34 ARG B C 1
ATOM 2198 O O . ARG B 1 34 ? 13.062 -24.141 3.916 1 98.44 34 ARG B O 1
ATOM 2205 N N . ALA B 1 35 ? 13.25 -22.797 2.203 1 98.62 35 ALA B N 1
ATOM 2206 C CA . ALA B 1 35 ? 11.828 -22.891 1.881 1 98.62 35 ALA B CA 1
ATOM 2207 C C . ALA B 1 35 ? 11.438 -24.328 1.535 1 98.62 35 ALA B C 1
ATOM 2209 O O . ALA B 1 35 ? 10.391 -24.812 1.963 1 98.62 35 ALA B O 1
ATOM 2210 N N . ALA B 1 36 ? 12.25 -24.953 0.701 1 98.5 36 ALA B N 1
ATOM 2211 C CA . ALA B 1 36 ? 12 -26.344 0.315 1 98.5 36 ALA B CA 1
ATOM 2212 C C . ALA B 1 36 ? 11.984 -27.266 1.535 1 98.5 36 ALA B C 1
ATOM 2214 O O . ALA B 1 36 ? 11.164 -28.172 1.624 1 98.5 36 ALA B O 1
ATOM 2215 N N . GLU B 1 37 ? 12.906 -26.984 2.402 1 98.31 37 GLU B N 1
ATOM 2216 C CA . GLU B 1 37 ? 12.969 -27.766 3.637 1 98.31 37 GLU B CA 1
ATOM 2217 C C . GLU B 1 37 ? 11.703 -27.578 4.465 1 98.31 37 GLU B C 1
ATOM 2219 O O . GLU B 1 37 ? 11.109 -28.562 4.918 1 98.31 37 GLU B O 1
ATOM 2224 N N . ILE B 1 38 ? 11.328 -26.375 4.664 1 98.12 38 ILE B N 1
ATOM 2225 C CA . ILE B 1 38 ? 10.117 -26.062 5.426 1 98.12 38 ILE B CA 1
ATOM 2226 C C . ILE B 1 38 ? 8.906 -26.719 4.77 1 98.12 38 ILE B C 1
ATOM 2228 O O . ILE B 1 38 ? 8.109 -27.375 5.445 1 98.12 38 ILE B O 1
ATOM 2232 N N . ALA B 1 39 ? 8.82 -26.562 3.5 1 98.31 39 ALA B N 1
ATOM 2233 C CA . ALA B 1 39 ? 7.664 -27.031 2.748 1 98.31 39 ALA B CA 1
ATOM 2234 C C . ALA B 1 39 ? 7.645 -28.562 2.684 1 98.31 39 ALA B C 1
ATOM 2236 O O . ALA B 1 39 ? 6.605 -29.156 2.395 1 98.31 39 ALA B O 1
ATOM 2237 N N . GLY B 1 40 ? 8.75 -29.203 2.912 1 97.75 40 GLY B N 1
ATOM 2238 C CA . GLY B 1 40 ? 8.82 -30.656 2.938 1 97.75 40 GLY B CA 1
ATOM 2239 C C . GLY B 1 40 ? 7.812 -31.297 3.879 1 97.75 40 GLY B C 1
ATOM 2240 O O . GLY B 1 40 ? 7.484 -32.469 3.748 1 97.75 40 GLY B O 1
ATOM 2241 N N . GLU B 1 41 ? 7.34 -30.516 4.746 1 96.81 41 GLU B N 1
ATOM 2242 C CA . GLU B 1 41 ? 6.355 -30.984 5.715 1 96.81 41 GLU B CA 1
ATOM 2243 C C . GLU B 1 41 ? 5.008 -31.25 5.055 1 96.81 41 GLU B C 1
ATOM 2245 O O . GLU B 1 41 ? 4.211 -32.031 5.551 1 96.81 41 GLU B O 1
ATOM 2250 N N . PHE B 1 42 ? 4.793 -30.609 3.879 1 97.56 42 PHE B N 1
ATOM 2251 C CA . PHE B 1 42 ? 3.441 -30.719 3.348 1 97.56 42 PHE B CA 1
ATOM 2252 C C . PHE B 1 42 ? 3.465 -30.906 1.834 1 97.56 42 PHE B C 1
ATOM 2254 O O . PHE B 1 42 ? 2.42 -31.109 1.21 1 97.56 42 PHE B O 1
ATOM 2261 N N . ALA B 1 43 ? 4.652 -30.922 1.199 1 98.31 43 ALA B N 1
ATOM 2262 C CA . ALA B 1 43 ? 4.781 -31.078 -0.247 1 98.31 43 ALA B CA 1
ATOM 2263 C C . ALA B 1 43 ? 6.039 -31.859 -0.603 1 98.31 43 ALA B C 1
ATOM 2265 O O . ALA B 1 43 ? 6.977 -31.938 0.195 1 98.31 43 ALA B O 1
ATOM 2266 N N . ASP B 1 44 ? 5.988 -32.5 -1.757 1 98.69 44 ASP B N 1
ATOM 2267 C CA . ASP B 1 44 ? 7.211 -33 -2.383 1 98.69 44 ASP B CA 1
ATOM 2268 C C . ASP B 1 44 ? 7.852 -31.922 -3.26 1 98.69 44 ASP B C 1
ATOM 2270 O O . ASP B 1 44 ? 7.375 -31.656 -4.363 1 98.69 44 ASP B O 1
ATOM 2274 N N . VAL B 1 45 ? 8.992 -31.391 -2.791 1 98.81 45 VAL B N 1
ATOM 2275 C CA . VAL B 1 45 ? 9.523 -30.188 -3.422 1 98.81 45 VAL B CA 1
ATOM 2276 C C . VAL B 1 45 ? 10.75 -30.531 -4.262 1 98.81 45 VAL B C 1
ATOM 2278 O O . VAL B 1 45 ? 11.664 -31.203 -3.787 1 98.81 45 VAL B O 1
ATOM 2281 N N . ALA B 1 46 ? 10.734 -30.125 -5.465 1 98.75 46 ALA B N 1
ATOM 2282 C CA . ALA B 1 46 ? 11.891 -30.219 -6.352 1 98.75 46 ALA B CA 1
ATOM 2283 C C . ALA B 1 46 ? 12.477 -28.844 -6.641 1 98.75 46 ALA B C 1
ATOM 2285 O O . ALA B 1 46 ? 11.797 -27.984 -7.199 1 98.75 46 ALA B O 1
ATOM 2286 N N . VAL B 1 47 ? 13.727 -28.641 -6.285 1 98.88 47 VAL B N 1
ATOM 2287 C CA . VAL B 1 47 ? 14.398 -27.391 -6.59 1 98.88 47 VAL B CA 1
ATOM 2288 C C . VAL B 1 47 ? 15.047 -27.469 -7.973 1 98.88 47 VAL B C 1
ATOM 2290 O O . VAL B 1 47 ? 15.82 -28.375 -8.25 1 98.88 47 VAL B O 1
ATOM 2293 N N . VAL B 1 48 ? 14.664 -26.578 -8.789 1 98.88 48 VAL B N 1
ATOM 2294 C CA . VAL B 1 48 ? 15.227 -26.516 -10.133 1 98.88 48 VAL B CA 1
ATOM 2295 C C . VAL B 1 48 ? 16.312 -25.453 -10.203 1 98.88 48 VAL B C 1
ATOM 2297 O O . VAL B 1 48 ? 16.016 -24.25 -10.211 1 98.88 48 VAL B O 1
ATOM 2300 N N . ASP B 1 49 ? 17.516 -25.812 -10.234 1 98.5 49 ASP B N 1
ATOM 2301 C CA . ASP B 1 49 ? 18.703 -24.969 -10.305 1 98.5 49 ASP B CA 1
ATOM 2302 C C . ASP B 1 49 ? 19.531 -25.297 -11.547 1 98.5 49 ASP B C 1
ATOM 2304 O O . ASP B 1 49 ? 20.5 -26.047 -11.469 1 98.5 49 ASP B O 1
ATOM 2308 N N . GLU B 1 50 ? 19.125 -24.719 -12.664 1 98.19 50 GLU B N 1
ATOM 2309 C CA . GLU B 1 50 ? 19.766 -25.016 -13.945 1 98.19 50 GLU B CA 1
ATOM 2310 C C . GLU B 1 50 ? 20.344 -23.766 -14.594 1 98.19 50 GLU B C 1
ATOM 2312 O O . GLU B 1 50 ? 20.297 -23.609 -15.812 1 98.19 50 GLU B O 1
ATOM 2317 N N . GLY B 1 51 ? 20.641 -22.812 -13.719 1 96.19 51 GLY B N 1
ATOM 2318 C CA . GLY B 1 51 ? 21.234 -21.578 -14.227 1 96.19 51 GLY B CA 1
ATOM 2319 C C . GLY B 1 51 ? 20.375 -20.906 -15.281 1 96.19 51 GLY B C 1
ATOM 2320 O O . GLY B 1 51 ? 19.188 -20.641 -15.047 1 96.19 51 GLY B O 1
ATOM 2321 N N . GLU B 1 52 ? 20.938 -20.828 -16.453 1 96.31 52 GLU B N 1
ATOM 2322 C CA . GLU B 1 52 ? 20.281 -20.094 -17.531 1 96.31 52 GLU B CA 1
ATOM 2323 C C . GLU B 1 52 ? 19.094 -20.875 -18.094 1 96.31 52 GLU B C 1
ATOM 2325 O O . GLU B 1 52 ? 18.297 -20.328 -18.859 1 96.31 52 GLU B O 1
ATOM 2330 N N . LYS B 1 53 ? 18.922 -22.109 -17.719 1 98.12 53 LYS B N 1
ATOM 2331 C CA . LYS B 1 53 ? 17.859 -22.953 -18.266 1 98.12 53 LYS B CA 1
ATOM 2332 C C . LYS B 1 53 ? 16.766 -23.188 -17.234 1 98.12 53 LYS B C 1
ATOM 2334 O O . LYS B 1 53 ? 15.805 -23.906 -17.5 1 98.12 53 LYS B O 1
ATOM 2339 N N . THR B 1 54 ? 16.875 -22.547 -16.094 1 98.62 54 THR B N 1
ATOM 2340 C CA . THR B 1 54 ? 15.961 -22.781 -14.969 1 98.62 54 THR B CA 1
ATOM 2341 C C . THR B 1 54 ? 14.508 -22.562 -15.391 1 98.62 54 THR B C 1
ATOM 2343 O O . THR B 1 54 ? 13.656 -23.422 -15.148 1 98.62 54 THR B O 1
ATOM 2346 N N . GLU B 1 55 ? 14.25 -21.5 -16.062 1 98.5 55 GLU B N 1
ATOM 2347 C CA . GLU B 1 55 ? 12.883 -21.172 -16.453 1 98.5 55 GLU B CA 1
ATOM 2348 C C . GLU B 1 55 ? 12.344 -22.172 -17.469 1 98.5 55 GLU B C 1
ATOM 2350 O O . GLU B 1 55 ? 11.188 -22.578 -17.391 1 98.5 55 GLU B O 1
ATOM 2355 N N . GLU B 1 56 ? 13.188 -22.516 -18.391 1 98.44 56 GLU B N 1
ATOM 2356 C CA . GLU B 1 56 ? 12.797 -23.5 -19.406 1 98.44 56 GLU B CA 1
ATOM 2357 C C . GLU B 1 56 ? 12.453 -24.844 -18.766 1 98.44 56 GLU B C 1
ATOM 2359 O O . GLU B 1 56 ? 11.492 -25.5 -19.156 1 98.44 56 GLU B O 1
ATOM 2364 N N . VAL B 1 57 ? 13.273 -25.234 -17.844 1 98.75 57 VAL B N 1
ATOM 2365 C CA . VAL B 1 57 ? 13.078 -26.516 -17.172 1 98.75 57 VAL B CA 1
ATOM 2366 C C . VAL B 1 57 ? 11.797 -26.469 -16.344 1 98.75 57 VAL B C 1
ATOM 2368 O O . VAL B 1 57 ? 11 -27.406 -16.359 1 98.75 57 VAL B O 1
ATOM 2371 N N . LEU B 1 58 ? 11.562 -25.375 -15.578 1 98.81 58 LEU B N 1
ATOM 2372 C CA . LEU B 1 58 ? 10.328 -25.203 -14.82 1 98.81 58 LEU B CA 1
ATOM 2373 C C . LEU B 1 58 ? 9.109 -25.359 -15.727 1 98.81 58 LEU B C 1
ATOM 2375 O O . LEU B 1 58 ? 8.172 -26.094 -15.398 1 98.81 58 LEU B O 1
ATOM 2379 N N . TYR B 1 59 ? 9.172 -24.688 -16.859 1 98.56 59 TYR B N 1
ATOM 2380 C CA . TYR B 1 59 ? 8.062 -24.703 -17.797 1 98.56 59 TYR B CA 1
ATOM 2381 C C . TYR B 1 59 ? 7.809 -26.125 -18.328 1 98.56 59 TYR B C 1
ATOM 2383 O O . TYR B 1 59 ? 6.664 -26.562 -18.391 1 98.56 59 TYR B O 1
ATOM 2391 N N . ARG B 1 60 ? 8.836 -26.797 -18.672 1 98.38 60 ARG B N 1
ATOM 2392 C CA . ARG B 1 60 ? 8.719 -28.156 -19.188 1 98.38 60 ARG B CA 1
ATOM 2393 C C . ARG B 1 60 ? 8.094 -29.078 -18.141 1 98.38 60 ARG B C 1
ATOM 2395 O O . ARG B 1 60 ? 7.215 -29.875 -18.469 1 98.38 60 ARG B O 1
ATOM 2402 N N . LEU B 1 61 ? 8.523 -28.984 -16.891 1 98.62 61 LEU B N 1
ATOM 2403 C CA . LEU B 1 61 ? 8.055 -29.844 -15.82 1 98.62 61 LEU B CA 1
ATOM 2404 C C . LEU B 1 61 ? 6.551 -29.734 -15.633 1 98.62 61 LEU B C 1
ATOM 2406 O O . LEU B 1 61 ? 5.852 -30.734 -15.5 1 98.62 61 LEU B O 1
ATOM 2410 N N . VAL B 1 62 ? 6.055 -28.5 -15.68 1 98.31 62 VAL B N 1
ATOM 2411 C CA . VAL B 1 62 ? 4.637 -28.312 -15.398 1 98.31 62 VAL B CA 1
ATOM 2412 C C . VAL B 1 62 ? 3.82 -28.578 -16.656 1 98.31 62 VAL B C 1
ATOM 2414 O O . VAL B 1 62 ? 2.717 -29.125 -16.594 1 98.31 62 VAL B O 1
ATOM 2417 N N . ARG B 1 63 ? 4.348 -28.188 -17.797 1 97.62 63 ARG B N 1
ATOM 2418 C CA . ARG B 1 63 ? 3.68 -28.422 -19.078 1 97.62 63 ARG B CA 1
ATOM 2419 C C . ARG B 1 63 ? 3.496 -29.922 -19.328 1 97.62 63 ARG B C 1
ATOM 2421 O O . ARG B 1 63 ? 2.445 -30.344 -19.812 1 97.62 63 ARG B O 1
ATOM 2428 N N . ASP B 1 64 ? 4.516 -30.672 -18.984 1 98.06 64 ASP B N 1
ATOM 2429 C CA . ASP B 1 64 ? 4.516 -32.094 -19.266 1 98.06 64 ASP B CA 1
ATOM 2430 C C . ASP B 1 64 ? 3.848 -32.875 -18.125 1 98.06 64 ASP B C 1
ATOM 2432 O O . ASP B 1 64 ? 3.73 -34.094 -18.188 1 98.06 64 ASP B O 1
ATOM 2436 N N . GLY B 1 65 ? 3.449 -32.219 -17.078 1 97.88 65 GLY B N 1
ATOM 2437 C CA . GLY B 1 65 ? 2.729 -32.875 -15.984 1 97.88 65 GLY B CA 1
ATOM 2438 C C . GLY B 1 65 ? 3.633 -33.625 -15.039 1 97.88 65 GLY B C 1
ATOM 2439 O O . GLY B 1 65 ? 3.174 -34.5 -14.297 1 97.88 65 GLY B O 1
ATOM 2440 N N . GLU B 1 66 ? 4.879 -33.312 -15.07 1 98.5 66 GLU B N 1
ATOM 2441 C CA . GLU B 1 66 ? 5.828 -34 -14.188 1 98.5 66 GLU B CA 1
ATOM 2442 C C . GLU B 1 66 ? 5.711 -33.469 -12.758 1 98.5 66 GLU B C 1
ATOM 2444 O O . GLU B 1 66 ? 6.133 -34.156 -11.812 1 98.5 66 GLU B O 1
ATOM 2449 N N . VAL B 1 67 ? 5.195 -32.312 -12.633 1 98.81 67 VAL B N 1
ATOM 2450 C CA . VAL B 1 67 ? 4.879 -31.75 -11.336 1 98.81 67 VAL B CA 1
ATOM 2451 C C . VAL B 1 67 ? 3.441 -31.219 -11.336 1 98.81 67 VAL B C 1
ATOM 2453 O O . VAL B 1 67 ? 2.885 -30.922 -12.391 1 98.81 67 VAL B O 1
ATOM 2456 N N . HIS B 1 68 ? 2.947 -31.188 -10.133 1 98.56 68 HIS B N 1
ATOM 2457 C CA . HIS B 1 68 ? 1.597 -30.656 -9.977 1 98.56 68 HIS B CA 1
ATOM 2458 C C . HIS B 1 68 ? 1.548 -29.172 -10.273 1 98.56 68 HIS B C 1
ATOM 2460 O O . HIS B 1 68 ? 0.602 -28.688 -10.906 1 98.56 68 HIS B O 1
ATOM 2466 N N . ALA B 1 69 ? 2.521 -28.453 -9.82 1 98.81 69 ALA B N 1
ATOM 2467 C CA . ALA B 1 69 ? 2.594 -27 -9.961 1 98.81 69 ALA B CA 1
ATOM 2468 C C . ALA B 1 69 ? 4.039 -26.5 -9.891 1 98.81 69 ALA B C 1
ATOM 2470 O O . ALA B 1 69 ? 4.93 -27.25 -9.461 1 98.81 69 ALA B O 1
ATOM 2471 N N . VAL B 1 70 ? 4.184 -25.297 -10.359 1 98.75 70 VAL B N 1
ATOM 2472 C CA . VAL B 1 70 ? 5.484 -24.641 -10.289 1 98.75 70 VAL B CA 1
ATOM 2473 C C . VAL B 1 70 ? 5.367 -23.344 -9.492 1 98.75 70 VAL B C 1
ATOM 2475 O O . VAL B 1 70 ? 4.379 -22.625 -9.625 1 98.75 70 VAL B O 1
ATOM 2478 N N . VAL B 1 71 ? 6.371 -23.109 -8.664 1 98.88 71 VAL B N 1
ATOM 2479 C CA . VAL B 1 71 ? 6.625 -21.812 -8.039 1 98.88 71 VAL B CA 1
ATOM 2480 C C . VAL B 1 71 ? 7.859 -21.172 -8.672 1 98.88 71 VAL B C 1
ATOM 2482 O O . VAL B 1 71 ? 8.914 -21.812 -8.766 1 98.88 71 VAL B O 1
ATOM 2485 N N . ARG B 1 72 ? 7.742 -19.969 -9.078 1 98.38 72 ARG B N 1
ATOM 2486 C CA . ARG B 1 72 ? 8.852 -19.359 -9.797 1 98.38 72 ARG B CA 1
ATOM 2487 C C . ARG B 1 72 ? 10.094 -19.281 -8.922 1 98.38 72 ARG B C 1
ATOM 2489 O O . ARG B 1 72 ? 11.211 -19.516 -9.391 1 98.38 72 ARG B O 1
ATOM 2496 N N . GLY B 1 73 ? 9.898 -18.953 -7.598 1 98.19 73 GLY B N 1
ATOM 2497 C CA . GLY B 1 73 ? 11.039 -18.75 -6.723 1 98.19 73 GLY B CA 1
ATOM 2498 C C . GLY B 1 73 ? 11.875 -17.531 -7.105 1 98.19 73 GLY B C 1
ATOM 2499 O O . GLY B 1 73 ? 11.344 -16.438 -7.266 1 98.19 73 GLY B O 1
ATOM 2500 N N . THR B 1 74 ? 13.156 -17.797 -7.262 1 97.62 74 THR B N 1
ATOM 2501 C CA . THR B 1 74 ? 14.031 -16.688 -7.621 1 97.62 74 THR B CA 1
ATOM 2502 C C . THR B 1 74 ? 14.359 -16.719 -9.109 1 97.62 74 THR B C 1
ATOM 2504 O O . THR B 1 74 ? 15.227 -15.977 -9.578 1 97.62 74 THR B O 1
ATOM 2507 N N . ALA B 1 75 ? 13.633 -17.609 -9.859 1 97.19 75 ALA B N 1
ATOM 2508 C CA . ALA B 1 75 ? 13.812 -17.609 -11.305 1 97.19 75 ALA B CA 1
ATOM 2509 C C . ALA B 1 75 ? 13.383 -16.266 -11.906 1 97.19 75 ALA B C 1
ATOM 2511 O O . ALA B 1 75 ? 12.602 -15.531 -11.297 1 97.19 75 ALA B O 1
ATOM 2512 N N . ARG B 1 76 ? 13.906 -16.016 -13.047 1 93.62 76 ARG B N 1
ATOM 2513 C CA . ARG B 1 76 ? 13.703 -14.703 -13.641 1 93.62 76 ARG B CA 1
ATOM 2514 C C . ARG B 1 76 ? 12.289 -14.562 -14.195 1 93.62 76 ARG B C 1
ATOM 2516 O O . ARG B 1 76 ? 11.891 -15.312 -15.086 1 93.62 76 ARG B O 1
ATOM 2523 N N . ALA B 1 77 ? 11.594 -13.523 -13.68 1 91.94 77 ALA B N 1
ATOM 2524 C CA . ALA B 1 77 ? 10.188 -13.312 -14.031 1 91.94 77 ALA B CA 1
ATOM 2525 C C . ALA B 1 77 ? 10.039 -12.984 -15.516 1 91.94 77 ALA B C 1
ATOM 2527 O O . ALA B 1 77 ? 9.188 -13.547 -16.203 1 91.94 77 ALA B O 1
ATOM 2528 N N . SER B 1 78 ? 10.844 -12.047 -16.047 1 88.31 78 SER B N 1
ATOM 2529 C CA . SER B 1 78 ? 10.766 -11.617 -17.438 1 88.31 78 SER B CA 1
ATOM 2530 C C . SER B 1 78 ? 10.984 -12.781 -18.391 1 88.31 78 SER B C 1
ATOM 2532 O O . SER B 1 78 ? 10.234 -12.945 -19.359 1 88.31 78 SER B O 1
ATOM 2534 N N . LYS B 1 79 ? 11.992 -13.578 -18.125 1 93.25 79 LYS B N 1
ATOM 2535 C CA . LYS B 1 79 ? 12.297 -14.711 -18.984 1 93.25 79 LYS B CA 1
ATOM 2536 C C . LYS B 1 79 ? 11.188 -15.766 -18.922 1 93.25 79 LYS B C 1
ATOM 2538 O O . LYS B 1 79 ? 10.781 -16.297 -19.953 1 93.25 79 LYS B O 1
ATOM 2543 N N . PHE B 1 80 ? 10.766 -16.062 -17.703 1 95.31 80 PHE B N 1
ATOM 2544 C CA . PHE B 1 80 ? 9.711 -17.062 -17.531 1 95.31 80 PHE B CA 1
ATOM 2545 C C . PHE B 1 80 ? 8.445 -16.625 -18.25 1 95.31 80 PHE B C 1
ATOM 2547 O O . PHE B 1 80 ? 7.809 -17.422 -18.938 1 95.31 80 PHE B O 1
ATOM 2554 N N . LEU B 1 81 ? 8.094 -15.398 -18.172 1 91.5 81 LEU B N 1
ATOM 2555 C CA . LEU B 1 81 ? 6.906 -14.859 -18.828 1 91.5 81 LEU B CA 1
ATOM 2556 C C . LEU B 1 81 ? 7.051 -14.914 -20.344 1 91.5 81 LEU B C 1
ATOM 2558 O O . LEU B 1 81 ? 6.074 -15.164 -21.047 1 91.5 81 LEU B O 1
ATOM 2562 N N . GLN B 1 82 ? 8.172 -14.609 -20.797 1 92.5 82 GLN B N 1
ATOM 2563 C CA . GLN B 1 82 ? 8.422 -14.688 -22.219 1 92.5 82 GLN B CA 1
ATOM 2564 C C . GLN B 1 82 ? 8.141 -16.078 -22.766 1 92.5 82 GLN B C 1
ATOM 2566 O O . GLN B 1 82 ? 7.578 -16.234 -23.844 1 92.5 82 GLN B O 1
ATOM 2571 N N . ILE B 1 83 ? 8.531 -17.062 -22 1 96.81 83 ILE B N 1
ATOM 2572 C CA . ILE B 1 83 ? 8.32 -18.453 -22.391 1 96.81 83 ILE B CA 1
ATOM 2573 C C . ILE B 1 83 ? 6.82 -18.75 -22.438 1 96.81 83 ILE B C 1
ATOM 2575 O O . ILE B 1 83 ? 6.324 -19.281 -23.438 1 96.81 83 ILE B O 1
ATOM 2579 N N . ILE B 1 84 ? 6.113 -18.391 -21.391 1 95.94 84 ILE B N 1
ATOM 2580 C CA . ILE B 1 84 ? 4.691 -18.672 -21.266 1 95.94 84 ILE B CA 1
ATOM 2581 C C . ILE B 1 84 ? 3.91 -17.922 -22.328 1 95.94 84 ILE B C 1
ATOM 2583 O O . ILE B 1 84 ? 2.957 -18.453 -22.906 1 95.94 84 ILE B O 1
ATOM 2587 N N . ARG B 1 85 ? 4.336 -16.734 -22.656 1 93.19 85 ARG B N 1
ATOM 2588 C CA . ARG B 1 85 ? 3.602 -15.82 -23.531 1 93.19 85 ARG B CA 1
ATOM 2589 C C . ARG B 1 85 ? 3.711 -16.266 -24.984 1 93.19 85 ARG B C 1
ATOM 2591 O O . ARG B 1 85 ? 2.982 -15.766 -25.844 1 93.19 85 ARG B O 1
ATOM 2598 N N . LYS B 1 86 ? 4.633 -17.141 -25.266 1 95.5 86 LYS B N 1
ATOM 2599 C CA . LYS B 1 86 ? 4.715 -17.688 -26.625 1 95.5 86 LYS B CA 1
ATOM 2600 C C . LYS B 1 86 ? 3.408 -18.375 -27.016 1 95.5 86 LYS B C 1
ATOM 2602 O O . LYS B 1 86 ? 3.027 -18.359 -28.188 1 95.5 86 LYS B O 1
ATOM 2607 N N . GLU B 1 87 ? 2.721 -18.875 -26.031 1 95.62 87 GLU B N 1
ATOM 2608 C CA . GLU B 1 87 ? 1.539 -19.672 -26.359 1 95.62 87 GLU B CA 1
ATOM 2609 C C . GLU B 1 87 ? 0.32 -19.188 -25.562 1 95.62 87 GLU B C 1
ATOM 2611 O O . GLU B 1 87 ? -0.818 -19.484 -25.938 1 95.62 87 GLU B O 1
ATOM 2616 N N . TYR B 1 88 ? 0.583 -18.484 -24.516 1 95.56 88 TYR B N 1
ATOM 2617 C CA . TYR B 1 88 ? -0.514 -18.125 -23.625 1 95.56 88 TYR B CA 1
ATOM 2618 C C . TYR B 1 88 ? -0.444 -16.641 -23.25 1 95.56 88 TYR B C 1
ATOM 2620 O O . TYR B 1 88 ? 0.534 -15.961 -23.578 1 95.56 88 TYR B O 1
ATOM 2628 N N . SER B 1 89 ? -1.504 -16.109 -22.672 1 92.12 89 SER B N 1
ATOM 2629 C CA . SER B 1 89 ? -1.588 -14.75 -22.141 1 92.12 89 SER B CA 1
ATOM 2630 C C . SER B 1 89 ? -1.932 -14.766 -20.656 1 92.12 89 SER B C 1
ATOM 2632 O O . SER B 1 89 ? -3.064 -14.469 -20.266 1 92.12 89 SER B O 1
ATOM 2634 N N . PRO B 1 90 ? -0.917 -15.07 -19.922 1 93.88 90 PRO B N 1
ATOM 2635 C CA . PRO B 1 90 ? -1.203 -15.25 -18.484 1 93.88 90 PRO B CA 1
ATOM 2636 C C . PRO B 1 90 ? -1.604 -13.945 -17.797 1 93.88 90 PRO B C 1
ATOM 2638 O O . PRO B 1 90 ? -1.111 -12.875 -18.156 1 93.88 90 PRO B O 1
ATOM 2641 N N . LYS B 1 91 ? -2.506 -14.039 -16.859 1 93.56 91 LYS B N 1
ATOM 2642 C CA . LYS B 1 91 ? -2.871 -12.992 -15.914 1 93.56 91 LYS B CA 1
ATOM 2643 C C . LYS B 1 91 ? -2.551 -13.406 -14.484 1 93.56 91 LYS B C 1
ATOM 2645 O O . LYS B 1 91 ? -2.4 -14.594 -14.188 1 93.56 91 LYS B O 1
ATOM 2650 N N . ARG B 1 92 ? -2.424 -12.445 -13.656 1 96.12 92 ARG B N 1
ATOM 2651 C CA . ARG B 1 92 ? -1.995 -12.789 -12.305 1 96.12 92 ARG B CA 1
ATOM 2652 C C . ARG B 1 92 ? -3.031 -12.344 -11.273 1 96.12 92 ARG B C 1
ATOM 2654 O O . ARG B 1 92 ? -3.596 -11.258 -11.383 1 96.12 92 ARG B O 1
ATOM 2661 N N . VAL B 1 93 ? -3.248 -13.188 -10.359 1 98.69 93 VAL B N 1
ATOM 2662 C CA . VAL B 1 93 ? -4.059 -12.906 -9.18 1 98.69 93 VAL B CA 1
ATOM 2663 C C . VAL B 1 93 ? -3.252 -13.188 -7.914 1 98.69 93 VAL B C 1
ATOM 2665 O O . VAL B 1 93 ? -2.887 -14.336 -7.648 1 98.69 93 VAL B O 1
ATOM 2668 N N . ALA B 1 94 ? -2.996 -12.18 -7.156 1 98.81 94 ALA B N 1
ATOM 2669 C CA . ALA B 1 94 ? -2.199 -12.336 -5.941 1 98.81 94 ALA B CA 1
ATOM 2670 C C . ALA B 1 94 ? -3.055 -12.836 -4.781 1 98.81 94 ALA B C 1
ATOM 2672 O O . ALA B 1 94 ? -4.223 -12.461 -4.656 1 98.81 94 ALA B O 1
ATOM 2673 N N . VAL B 1 95 ? -2.502 -13.688 -3.988 1 98.88 95 VAL B N 1
ATOM 2674 C CA . VAL B 1 95 ? -3.105 -14.148 -2.744 1 98.88 95 VAL B CA 1
ATOM 2675 C C . VAL B 1 95 ? -2.373 -13.531 -1.553 1 98.88 95 VAL B C 1
ATOM 2677 O O . VAL B 1 95 ? -1.205 -13.844 -1.307 1 98.88 95 VAL B O 1
ATOM 2680 N N . LEU B 1 96 ? -3.068 -12.688 -0.824 1 98.75 96 LEU B N 1
ATOM 2681 C CA . LEU B 1 96 ? -2.449 -11.898 0.231 1 98.75 96 LEU B CA 1
ATOM 2682 C C . LEU B 1 96 ? -3.225 -12.031 1.537 1 98.75 96 LEU B C 1
ATOM 2684 O O . LEU B 1 96 ? -4.402 -12.398 1.53 1 98.75 96 LEU B O 1
ATOM 2688 N N . GLU B 1 97 ? -2.566 -11.781 2.57 1 98.75 97 GLU B N 1
ATOM 2689 C CA . GLU B 1 97 ? -3.146 -11.781 3.91 1 98.75 97 GLU B CA 1
ATOM 2690 C C . GLU B 1 97 ? -2.768 -10.523 4.68 1 98.75 97 GLU B C 1
ATOM 2692 O O . GLU B 1 97 ? -1.588 -10.18 4.785 1 98.75 97 GLU B O 1
ATOM 2697 N N . THR B 1 98 ? -3.736 -9.797 5.199 1 98.69 98 THR B N 1
ATOM 2698 C CA . THR B 1 98 ? -3.484 -8.586 5.973 1 98.69 98 THR B CA 1
ATOM 2699 C C . THR B 1 98 ? -2.836 -8.922 7.312 1 98.69 98 THR B C 1
ATOM 2701 O O . THR B 1 98 ? -2.789 -10.086 7.707 1 98.69 98 THR B O 1
ATOM 2704 N N . ALA B 1 99 ? -2.357 -7.918 8.016 1 98.25 99 ALA B N 1
ATOM 2705 C CA . ALA B 1 99 ? -1.723 -8.117 9.32 1 98.25 99 ALA B CA 1
ATOM 2706 C C . ALA B 1 99 ? -2.697 -8.742 10.312 1 98.25 99 ALA B C 1
ATOM 2708 O O . ALA B 1 99 ? -2.289 -9.484 11.211 1 98.25 99 ALA B O 1
ATOM 2709 N N . ASP B 1 100 ? -3.969 -8.477 10.148 1 97.56 100 ASP B N 1
ATOM 2710 C CA . ASP B 1 100 ? -4.957 -9.039 11.07 1 97.56 100 ASP B CA 1
ATOM 2711 C C . ASP B 1 100 ? -5.539 -10.336 10.523 1 97.56 100 ASP B C 1
ATOM 2713 O O . ASP B 1 100 ? -6.645 -10.734 10.898 1 97.56 100 ASP B O 1
ATOM 2717 N N . LYS B 1 101 ? -4.914 -10.938 9.523 1 97.62 101 LYS B N 1
ATOM 2718 C CA . LYS B 1 101 ? -5.082 -12.32 9.086 1 97.62 101 LYS B CA 1
ATOM 2719 C C . LYS B 1 101 ? -6.289 -12.461 8.156 1 97.62 101 LYS B C 1
ATOM 2721 O O . LYS B 1 101 ? -6.918 -13.523 8.109 1 97.62 101 LYS B O 1
ATOM 2726 N N . ARG B 1 102 ? -6.613 -11.438 7.504 1 98.06 102 ARG B N 1
ATOM 2727 C CA . ARG B 1 102 ? -7.66 -11.539 6.488 1 98.06 102 ARG B CA 1
ATOM 2728 C C . ARG B 1 102 ? -7.07 -11.898 5.129 1 98.06 102 ARG B C 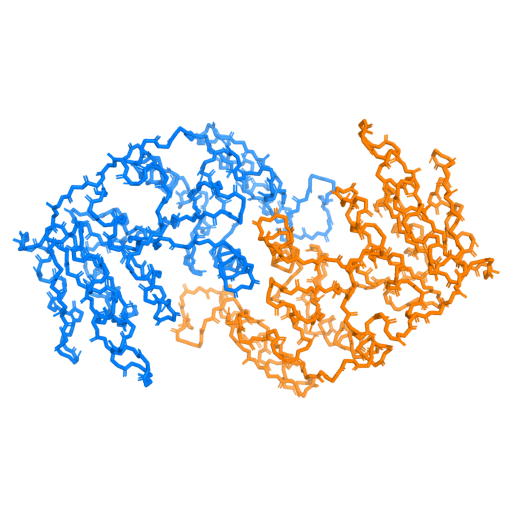1
ATOM 2730 O O . ARG B 1 102 ? -6.234 -11.172 4.594 1 98.06 102 ARG B O 1
ATOM 2737 N N . LEU B 1 103 ? -7.559 -13.062 4.656 1 98.75 103 LEU B N 1
ATOM 2738 C CA . LEU B 1 103 ? -7.133 -13.508 3.336 1 98.75 103 LEU B CA 1
ATOM 2739 C C . LEU B 1 103 ? -7.934 -12.812 2.238 1 98.75 103 LEU B C 1
ATOM 2741 O O . LEU B 1 103 ? -9.148 -12.672 2.35 1 98.75 103 LEU B O 1
ATOM 2745 N N . PHE B 1 104 ? -7.277 -12.32 1.197 1 98.94 104 PHE B N 1
ATOM 2746 C CA . PHE B 1 104 ? -7.98 -11.734 0.061 1 98.94 104 PHE B CA 1
ATOM 2747 C C . PHE B 1 104 ? -7.152 -11.867 -1.213 1 98.94 104 PHE B C 1
ATOM 2749 O O . PHE B 1 104 ? -5.957 -12.156 -1.155 1 98.94 104 PHE B O 1
ATOM 2756 N N . LEU B 1 105 ? -7.801 -11.758 -2.328 1 98.94 105 LEU B N 1
ATOM 2757 C CA . LEU B 1 105 ? -7.172 -11.773 -3.645 1 98.94 105 LEU B CA 1
ATOM 2758 C C . LEU B 1 105 ? -7.051 -10.367 -4.211 1 98.94 105 LEU B C 1
ATOM 2760 O O . LEU B 1 105 ? -7.961 -9.547 -4.051 1 98.94 105 LEU B O 1
ATOM 2764 N N . LEU B 1 106 ? -5.938 -10.078 -4.805 1 98.94 106 LEU B N 1
ATOM 2765 C CA . LEU B 1 106 ? -5.691 -8.766 -5.395 1 98.94 106 LEU B CA 1
ATOM 2766 C C . LEU B 1 106 ? -5.301 -8.898 -6.863 1 98.94 106 LEU B C 1
ATOM 2768 O O . LEU B 1 106 ? -4.434 -9.703 -7.211 1 98.94 106 LEU B O 1
ATOM 2772 N N . ALA B 1 107 ? -5.91 -8.133 -7.688 1 98.81 107 ALA B N 1
ATOM 2773 C CA . ALA B 1 107 ? -5.539 -7.977 -9.094 1 98.81 107 ALA B CA 1
ATOM 2774 C C . ALA B 1 107 ? -5.949 -6.602 -9.617 1 98.81 107 ALA B C 1
ATOM 2776 O O . ALA B 1 107 ? -6.883 -5.984 -9.102 1 98.81 107 ALA B O 1
ATOM 2777 N N . PRO B 1 108 ? -5.301 -6.082 -10.617 1 98.25 108 PRO B N 1
ATOM 2778 C CA . PRO B 1 108 ? -4.02 -6.562 -11.141 1 98.25 108 PRO B CA 1
ATOM 2779 C C . PRO B 1 108 ? -2.848 -6.262 -10.211 1 98.25 108 PRO B C 1
ATOM 2781 O O . PRO B 1 108 ? -2.949 -5.395 -9.344 1 98.25 108 PRO B O 1
ATOM 2784 N N . VAL B 1 109 ? -1.743 -6.992 -10.406 1 97 109 VAL B N 1
ATOM 2785 C CA . VAL B 1 109 ? -0.53 -6.711 -9.641 1 97 109 VAL B CA 1
ATOM 2786 C C . VAL B 1 109 ? 0.649 -6.535 -10.594 1 97 109 VAL B C 1
ATOM 2788 O O . VAL B 1 109 ? 1.727 -6.098 -10.188 1 97 109 VAL B O 1
ATOM 2791 N N . GLY B 1 110 ? 0.507 -6.859 -11.836 1 94.19 110 GLY B N 1
ATOM 2792 C CA . GLY B 1 110 ? 1.483 -6.512 -12.852 1 94.19 110 GLY B CA 1
ATOM 2793 C C . GLY B 1 110 ? 1.345 -5.086 -13.352 1 94.19 110 GLY B C 1
ATOM 2794 O O . GLY B 1 110 ? 0.239 -4.633 -13.648 1 94.19 110 GLY B O 1
ATOM 2795 N N . VAL B 1 111 ? 2.404 -4.418 -13.578 1 94.62 111 VAL B N 1
ATOM 2796 C CA . VAL B 1 111 ? 2.381 -2.977 -13.805 1 94.62 111 VAL B CA 1
ATOM 2797 C C . VAL B 1 111 ? 1.701 -2.672 -15.141 1 94.62 111 VAL B C 1
ATOM 2799 O O . VAL B 1 111 ? 1.246 -1.55 -15.375 1 94.62 111 VAL B O 1
ATOM 2802 N N . ASP B 1 112 ? 1.651 -3.676 -16.031 1 92.56 112 ASP B N 1
ATOM 2803 C CA . ASP B 1 112 ? 1.074 -3.459 -17.359 1 92.56 112 ASP B CA 1
ATOM 2804 C C . ASP B 1 112 ? -0.272 -4.168 -17.484 1 92.56 112 ASP B C 1
ATOM 2806 O O . ASP B 1 112 ? -0.742 -4.41 -18.594 1 92.56 112 ASP B O 1
ATOM 2810 N N . GLU B 1 113 ? -0.863 -4.516 -16.391 1 94.44 113 GLU B N 1
ATOM 2811 C CA . GLU B 1 113 ? -2.115 -5.266 -16.391 1 94.44 113 GLU B CA 1
ATOM 2812 C C . GLU B 1 113 ? -3.283 -4.391 -15.945 1 94.44 113 GLU B C 1
ATOM 2814 O O . GLU B 1 113 ? -3.082 -3.367 -15.289 1 94.44 113 GLU B O 1
ATOM 2819 N N . GLY B 1 114 ? -4.5 -4.773 -16.312 1 96.31 114 GLY B N 1
ATOM 2820 C CA . GLY B 1 114 ? -5.734 -4.191 -15.805 1 96.31 114 GLY B CA 1
ATOM 2821 C C . GLY B 1 114 ? -5.973 -2.777 -16.297 1 96.31 114 GLY B C 1
ATOM 2822 O O . GLY B 1 114 ? -6.461 -1.93 -15.547 1 96.31 114 GLY B O 1
ATOM 2823 N N . LYS B 1 115 ? -5.645 -2.504 -17.531 1 94.69 115 LYS B N 1
ATOM 2824 C CA . LYS B 1 115 ? -5.727 -1.155 -18.078 1 94.69 115 LYS B CA 1
ATOM 2825 C C . LYS B 1 115 ? -7.145 -0.841 -18.547 1 94.69 115 LYS B C 1
ATOM 2827 O O . LYS B 1 115 ? -7.527 0.326 -18.656 1 94.69 115 LYS B O 1
ATOM 2832 N N . THR B 1 116 ? -7.906 -1.869 -18.906 1 97.25 116 THR B N 1
ATOM 2833 C CA . THR B 1 116 ? -9.242 -1.672 -19.469 1 97.25 116 THR B CA 1
ATOM 2834 C C . THR B 1 116 ? -10.289 -2.404 -18.625 1 97.25 116 THR B C 1
ATOM 2836 O O . THR B 1 116 ? -9.953 -3.297 -17.844 1 97.25 116 THR B O 1
ATOM 2839 N N . VAL B 1 117 ? -11.5 -1.985 -18.844 1 98.56 117 VAL B N 1
ATOM 2840 C CA . VAL B 1 117 ? -12.609 -2.658 -18.188 1 98.56 117 VAL B CA 1
ATOM 2841 C C . VAL B 1 117 ? -12.625 -4.137 -18.578 1 98.56 117 VAL B C 1
ATOM 2843 O O . VAL B 1 117 ? -12.812 -5.004 -17.719 1 98.56 117 VAL B O 1
ATOM 2846 N N . LYS B 1 118 ? -12.414 -4.438 -19.828 1 98.31 118 LYS B N 1
ATOM 2847 C CA . LYS B 1 118 ? -12.398 -5.812 -20.312 1 98.31 118 LYS B CA 1
ATOM 2848 C C . LYS B 1 118 ? -11.344 -6.641 -19.578 1 98.31 118 LYS B C 1
ATOM 2850 O O . LYS B 1 118 ? -11.617 -7.762 -19.141 1 98.31 118 LYS B O 1
ATOM 2855 N N . GLU B 1 119 ? -10.164 -6.102 -19.453 1 97.62 119 GLU B N 1
ATOM 2856 C CA . GLU B 1 119 ? -9.094 -6.801 -18.75 1 97.62 119 GLU B CA 1
ATOM 2857 C C . GLU B 1 119 ? -9.453 -7.043 -17.297 1 97.62 119 GLU B C 1
ATOM 2859 O O . GLU B 1 119 ? -9.172 -8.109 -16.75 1 97.62 119 GLU B O 1
ATOM 2864 N N . LYS B 1 120 ? -10.031 -6.059 -16.672 1 98.81 120 LYS B N 1
ATOM 2865 C CA . LYS B 1 120 ? -10.414 -6.188 -15.273 1 98.81 120 LYS B CA 1
ATOM 2866 C C . LYS B 1 120 ? -11.492 -7.262 -15.102 1 98.81 120 LYS B C 1
ATOM 2868 O O . LYS B 1 120 ? -11.469 -8.016 -14.125 1 98.81 120 LYS B O 1
ATOM 2873 N N . LEU B 1 121 ? -12.422 -7.309 -16.031 1 98.81 121 LEU B N 1
ATOM 2874 C CA . LEU B 1 121 ? -13.453 -8.344 -15.977 1 98.81 121 LEU B CA 1
ATOM 2875 C C . LEU B 1 121 ? -12.828 -9.727 -16.109 1 98.81 121 LEU B C 1
ATOM 2877 O O . LEU B 1 121 ? -13.25 -10.672 -15.438 1 98.81 121 LEU B O 1
ATOM 2881 N N . GLU B 1 122 ? -11.844 -9.852 -16.953 1 98.38 122 GLU B N 1
ATOM 2882 C CA . GLU B 1 122 ? -11.133 -11.117 -17.094 1 98.38 122 GLU B CA 1
ATOM 2883 C C . GLU B 1 122 ? -10.422 -11.5 -15.797 1 98.38 122 GLU B C 1
ATOM 2885 O O . GLU B 1 122 ? -10.461 -12.656 -15.375 1 98.38 122 GLU B O 1
ATOM 2890 N N . LEU B 1 123 ? -9.789 -10.57 -15.203 1 98.75 123 LEU B N 1
ATOM 2891 C CA . LEU B 1 123 ? -9.094 -10.797 -13.938 1 98.75 123 LEU B CA 1
ATOM 2892 C C . LEU B 1 123 ? -10.078 -11.219 -12.852 1 98.75 123 LEU B C 1
ATOM 2894 O O . LEU B 1 123 ? -9.758 -12.07 -12.016 1 98.75 123 LEU B O 1
ATOM 2898 N N . ILE B 1 124 ? -11.234 -10.602 -12.844 1 98.94 124 ILE B N 1
ATOM 2899 C CA . ILE B 1 124 ? -12.273 -10.93 -11.867 1 98.94 124 ILE B CA 1
ATOM 2900 C C . ILE B 1 124 ? -12.695 -12.391 -12.039 1 98.94 124 ILE B C 1
ATOM 2902 O O . ILE B 1 124 ? -1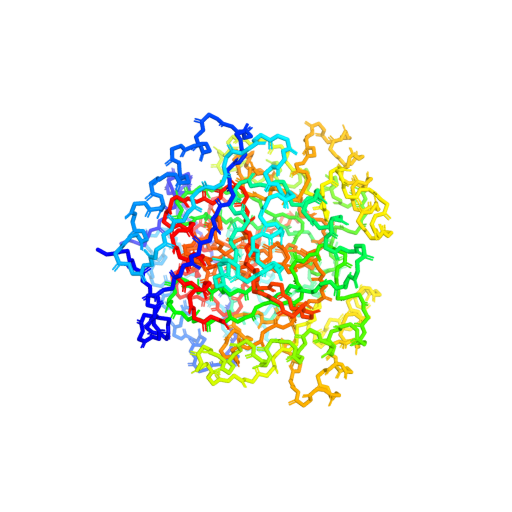2.844 -13.117 -11.055 1 98.94 124 ILE B O 1
ATOM 2906 N N . GLU B 1 125 ? -12.875 -12.82 -13.227 1 98.62 125 GLU B N 1
ATOM 2907 C CA . GLU B 1 125 ? -13.234 -14.211 -13.469 1 98.62 125 GLU B CA 1
ATOM 2908 C C . GLU B 1 125 ? -12.148 -15.156 -12.969 1 98.62 125 GLU B C 1
ATOM 2910 O O . GLU B 1 125 ? -12.445 -16.188 -12.352 1 98.62 125 GLU B O 1
ATOM 2915 N N . HIS B 1 126 ? -10.93 -14.82 -13.266 1 98.5 126 HIS B N 1
ATOM 2916 C CA . HIS B 1 126 ? -9.812 -15.625 -12.773 1 98.5 126 HIS B CA 1
ATOM 2917 C C . HIS B 1 126 ? -9.773 -15.633 -11.242 1 98.5 126 HIS B C 1
ATOM 2919 O O . HIS B 1 126 ? -9.547 -16.672 -10.633 1 98.5 126 HIS B O 1
ATOM 2925 N N . ALA B 1 127 ? -10 -14.477 -10.633 1 98.88 127 ALA B N 1
ATOM 2926 C CA . ALA B 1 127 ? -9.984 -14.367 -9.18 1 98.88 127 ALA B CA 1
ATOM 2927 C C . ALA B 1 127 ? -11.086 -15.219 -8.555 1 98.88 127 ALA B C 1
ATOM 2929 O O . ALA B 1 127 ? -10.875 -15.844 -7.508 1 98.88 127 ALA B O 1
ATOM 2930 N N . ARG B 1 128 ? -12.242 -15.234 -9.195 1 98.75 128 ARG B N 1
ATOM 2931 C CA . ARG B 1 128 ? -13.328 -16.078 -8.711 1 98.75 128 ARG B CA 1
ATOM 2932 C C . ARG B 1 128 ? -12.914 -17.547 -8.711 1 98.75 128 ARG B C 1
ATOM 2934 O O . ARG B 1 128 ? -13.211 -18.281 -7.762 1 98.75 128 ARG B O 1
ATOM 2941 N N . SER B 1 129 ? -12.281 -17.953 -9.742 1 98.19 129 SER B N 1
ATOM 2942 C CA . SER B 1 129 ? -11.812 -19.328 -9.836 1 98.19 129 SER B CA 1
ATOM 2943 C C . SER B 1 129 ? -10.82 -19.656 -8.727 1 98.19 129 SER B C 1
ATOM 2945 O O . SER B 1 129 ? -10.875 -20.75 -8.141 1 98.19 129 SER B O 1
ATOM 2947 N N . VAL B 1 130 ? -9.898 -18.75 -8.453 1 98.62 130 VAL B N 1
ATOM 2948 C CA . VAL B 1 130 ? -8.922 -18.938 -7.391 1 98.62 130 VAL B CA 1
ATOM 2949 C C . VAL B 1 130 ? -9.633 -19 -6.039 1 98.62 130 VAL B C 1
ATOM 2951 O O . VAL B 1 130 ? -9.32 -19.844 -5.199 1 98.62 130 VAL B O 1
ATOM 2954 N N . ALA B 1 131 ? -10.578 -18.078 -5.84 1 98.81 131 ALA B N 1
ATOM 2955 C CA . ALA B 1 131 ? -11.336 -18.047 -4.594 1 98.81 131 ALA B CA 1
ATOM 2956 C C . ALA B 1 131 ? -12.031 -19.375 -4.348 1 98.81 131 ALA B C 1
ATOM 2958 O O . ALA B 1 131 ? -12.039 -19.891 -3.221 1 98.81 131 ALA B O 1
ATOM 2959 N N . GLU B 1 132 ? -12.578 -19.906 -5.379 1 98.12 132 GLU B N 1
ATOM 2960 C CA . GLU B 1 132 ? -13.258 -21.188 -5.27 1 98.12 132 GLU B CA 1
ATOM 2961 C C . GLU B 1 132 ? -12.297 -22.297 -4.824 1 98.12 132 GLU B C 1
ATOM 2963 O O . GLU B 1 132 ? -12.625 -23.094 -3.941 1 98.12 132 GLU B O 1
ATOM 2968 N N . ARG B 1 133 ? -11.141 -22.359 -5.371 1 97.38 133 ARG B N 1
ATOM 2969 C CA . ARG B 1 133 ? -10.148 -23.359 -5.027 1 97.38 133 ARG B CA 1
ATOM 2970 C C . ARG B 1 133 ? -9.695 -23.219 -3.576 1 97.38 133 ARG B C 1
ATOM 2972 O O . ARG B 1 133 ? -9.375 -24.219 -2.92 1 97.38 133 ARG B O 1
ATOM 2979 N N . LEU B 1 134 ? -9.719 -22 -3.092 1 98.25 134 LEU B N 1
ATOM 2980 C CA . LEU B 1 134 ? -9.266 -21.719 -1.734 1 98.25 134 LEU B CA 1
ATOM 2981 C C . LEU B 1 134 ? -10.406 -21.859 -0.736 1 98.25 134 LEU B C 1
ATOM 2983 O O . LEU B 1 134 ? -10.188 -21.812 0.477 1 98.25 134 LEU B O 1
ATOM 2987 N N . GLY B 1 135 ? -11.609 -22 -1.261 1 98 135 GLY B N 1
ATOM 2988 C CA . GLY B 1 135 ? -12.773 -21.969 -0.383 1 98 135 GLY B CA 1
ATOM 2989 C C . GLY B 1 135 ? -13.031 -20.609 0.223 1 98 135 GLY B C 1
ATOM 2990 O O . GLY B 1 135 ? -13.57 -20.5 1.33 1 98 135 GLY B O 1
ATOM 2991 N N . LEU B 1 136 ? -12.578 -19.609 -0.416 1 98.38 136 LEU B N 1
ATOM 2992 C CA . LEU B 1 136 ? -12.797 -18.25 0.032 1 98.38 136 LEU B CA 1
ATOM 2993 C C . LEU B 1 136 ? -14.148 -17.719 -0.439 1 98.38 136 LEU B C 1
ATOM 2995 O O . LEU B 1 136 ? -14.398 -17.625 -1.644 1 98.38 136 LEU B O 1
ATOM 2999 N N . GLU B 1 137 ? -15.07 -17.547 0.455 1 96.5 137 GLU B N 1
ATOM 3000 C CA . GLU B 1 137 ? -16.281 -16.812 0.101 1 96.5 137 GLU B CA 1
ATOM 3001 C C . GLU B 1 137 ? -15.969 -15.352 -0.22 1 96.5 137 GLU B C 1
ATOM 3003 O O . GLU B 1 137 ? -15.5 -14.609 0.644 1 96.5 137 GLU B O 1
ATOM 3008 N N . ALA B 1 138 ? -16.234 -15.078 -1.55 1 97.12 138 ALA B N 1
ATOM 3009 C CA . ALA B 1 138 ? -15.719 -13.758 -1.924 1 97.12 138 ALA B CA 1
ATOM 3010 C C . ALA B 1 138 ? -16.734 -13.008 -2.777 1 97.12 138 ALA B C 1
ATOM 3012 O O . ALA B 1 138 ? -17.469 -13.609 -3.566 1 97.12 138 ALA B O 1
ATOM 3013 N N . ARG B 1 139 ? -16.828 -11.758 -2.537 1 98.75 139 ARG B N 1
ATOM 3014 C CA . ARG B 1 139 ? -17.453 -10.758 -3.391 1 98.75 139 ARG B CA 1
ATOM 3015 C C . ARG B 1 139 ? -16.406 -9.867 -4.051 1 98.75 139 ARG B C 1
ATOM 3017 O O . ARG B 1 139 ? -15.234 -9.883 -3.656 1 98.75 139 ARG B O 1
ATOM 3024 N N . VAL B 1 140 ? -16.859 -9.195 -5.117 1 98.94 140 VAL B N 1
ATOM 3025 C CA . VAL B 1 140 ? -15.906 -8.391 -5.879 1 98.94 140 VAL B CA 1
ATOM 3026 C C . VAL B 1 140 ? -15.992 -6.934 -5.434 1 98.94 140 VAL B C 1
ATOM 3028 O O . VAL B 1 140 ? -17.062 -6.316 -5.508 1 98.94 140 VAL B O 1
ATOM 3031 N N . ALA B 1 141 ? -14.922 -6.398 -4.93 1 98.94 141 ALA B N 1
ATOM 3032 C CA . ALA B 1 141 ? -14.75 -4.973 -4.66 1 98.94 141 ALA B CA 1
ATOM 3033 C C . ALA B 1 141 ? -13.812 -4.336 -5.68 1 98.94 141 ALA B C 1
ATOM 3035 O O . ALA B 1 141 ? -12.672 -4.777 -5.848 1 98.94 141 ALA B O 1
ATOM 3036 N N . VAL B 1 142 ? -14.266 -3.311 -6.359 1 98.94 142 VAL B N 1
ATOM 3037 C CA . VAL B 1 142 ? -13.461 -2.594 -7.344 1 98.94 142 VAL B CA 1
ATOM 3038 C C . VAL B 1 142 ? -13.031 -1.243 -6.777 1 98.94 142 VAL B C 1
ATOM 3040 O O . VAL B 1 142 ? -13.867 -0.468 -6.305 1 98.94 142 VAL B O 1
ATOM 3043 N N . LEU B 1 143 ? -11.719 -0.99 -6.828 1 98.94 143 LEU B N 1
ATOM 3044 C CA . LEU B 1 143 ? -11.188 0.266 -6.312 1 98.94 143 LEU B CA 1
ATOM 3045 C C . LEU B 1 143 ? -11.055 1.301 -7.426 1 98.94 143 LEU B C 1
ATOM 3047 O O . LEU B 1 143 ? -10.789 0.951 -8.578 1 98.94 143 LEU B O 1
ATOM 3051 N N . ALA B 1 144 ? -11.211 2.543 -7.035 1 98.81 144 ALA B N 1
ATOM 3052 C CA . ALA B 1 144 ? -10.906 3.709 -7.859 1 98.81 144 ALA B CA 1
ATOM 3053 C C . ALA B 1 144 ? -9.805 4.555 -7.234 1 98.81 144 ALA B C 1
ATOM 3055 O O . ALA B 1 144 ? -9.359 4.281 -6.117 1 98.81 144 ALA B O 1
ATOM 3056 N N . GLY B 1 145 ? -9.328 5.547 -8.055 1 98 145 GLY B N 1
ATOM 3057 C CA . GLY B 1 145 ? -8.266 6.426 -7.586 1 98 145 GLY B CA 1
ATOM 3058 C C . GLY B 1 145 ? -8.781 7.629 -6.82 1 98 145 GLY B C 1
ATOM 3059 O O . GLY B 1 145 ? -8.188 8.703 -6.875 1 98 145 GLY B O 1
ATOM 3060 N N . GLY B 1 146 ? -9.883 7.578 -6.188 1 96.81 146 GLY B N 1
ATOM 3061 C CA . GLY B 1 146 ? -10.484 8.672 -5.434 1 96.81 146 GLY B CA 1
ATOM 3062 C C . GLY B 1 146 ? -11.875 8.336 -4.91 1 96.81 146 GLY B C 1
ATOM 3063 O O . GLY B 1 146 ? -12.305 7.184 -4.973 1 96.81 146 GLY B O 1
ATOM 3064 N N . ARG B 1 147 ? -12.43 9.32 -4.293 1 95.38 147 ARG B N 1
ATOM 3065 C CA . ARG B 1 147 ? -13.805 9.227 -3.803 1 95.38 147 ARG B CA 1
ATOM 3066 C C . ARG B 1 147 ? -14.766 9.945 -4.742 1 95.38 147 ARG B C 1
ATOM 3068 O O . ARG B 1 147 ? -14.352 10.75 -5.574 1 95.38 147 ARG B O 1
ATOM 3075 N N . TYR B 1 148 ? -16.062 9.609 -4.559 1 96.12 148 TYR B N 1
ATOM 3076 C CA . TYR B 1 148 ? -17.062 10.281 -5.379 1 96.12 148 TYR B CA 1
ATOM 3077 C C . TYR B 1 148 ? -16.984 11.789 -5.199 1 96.12 148 TYR B C 1
ATOM 3079 O O . TYR B 1 148 ? -17.172 12.547 -6.16 1 96.12 148 TYR B O 1
ATOM 3087 N N . GLY B 1 149 ? -16.656 12.25 -4.035 1 92.12 149 GLY B N 1
ATOM 3088 C CA . GLY B 1 149 ? -16.547 13.672 -3.754 1 92.12 149 GLY B CA 1
ATOM 3089 C C . GLY B 1 149 ? -15.352 14.32 -4.434 1 92.12 149 GLY B C 1
ATOM 3090 O O . GLY B 1 149 ? -15.266 15.547 -4.504 1 92.12 149 GLY B O 1
ATOM 3091 N N . ASP B 1 150 ? -14.484 13.531 -5.062 1 93.12 150 ASP B N 1
ATOM 3092 C CA . ASP B 1 150 ? -13.281 14.047 -5.703 1 93.12 150 ASP B CA 1
ATOM 3093 C C . ASP B 1 150 ? -13.523 14.344 -7.18 1 93.12 150 ASP B C 1
ATOM 3095 O O . ASP B 1 150 ? -12.641 14.844 -7.875 1 93.12 150 ASP B O 1
ATOM 3099 N N . VAL B 1 151 ? -14.695 14.039 -7.68 1 95.12 151 VAL B N 1
ATOM 3100 C CA . VAL B 1 151 ? -15 14.281 -9.086 1 95.12 151 VAL B CA 1
ATOM 3101 C C . VAL B 1 151 ? -14.688 15.734 -9.438 1 95.12 151 VAL B C 1
ATOM 3103 O O . VAL B 1 151 ? -15.047 16.656 -8.695 1 95.12 151 VAL B O 1
ATOM 3106 N N . GLY B 1 152 ? -13.984 15.922 -10.516 1 94 152 GLY B N 1
ATOM 3107 C CA . GLY B 1 152 ? -13.633 17.266 -10.969 1 94 152 GLY B CA 1
ATOM 3108 C C . GLY B 1 152 ? -12.25 17.703 -10.531 1 94 152 GLY B C 1
ATOM 3109 O O . GLY B 1 152 ? -11.711 18.672 -11.055 1 94 152 GLY B O 1
ATOM 3110 N N . ARG B 1 153 ? -11.57 16.938 -9.609 1 89.75 153 ARG B N 1
ATOM 3111 C CA . ARG B 1 153 ? -10.258 17.312 -9.102 1 89.75 153 ARG B CA 1
ATOM 3112 C C . ARG B 1 153 ? -9.172 17.047 -10.148 1 89.75 153 ARG B C 1
ATOM 3114 O O . ARG B 1 153 ? -8.18 17.781 -10.211 1 89.75 153 ARG B O 1
ATOM 3121 N N . SER B 1 154 ? -9.305 15.961 -10.867 1 93.38 154 SER B N 1
ATOM 3122 C CA . SER B 1 154 ? -8.383 15.656 -11.953 1 93.38 154 SER B CA 1
ATOM 3123 C C . SER B 1 154 ? -9.008 14.688 -12.953 1 93.38 154 SER B C 1
ATOM 3125 O O . SER B 1 154 ? -9.938 13.953 -12.617 1 93.38 154 SER B O 1
ATOM 3127 N N . ARG B 1 155 ? -8.492 14.672 -14.117 1 95.5 155 ARG B N 1
ATOM 3128 C CA . ARG B 1 155 ? -8.945 13.75 -15.148 1 95.5 155 ARG B CA 1
ATOM 3129 C C . ARG B 1 155 ? -8.688 12.305 -14.742 1 95.5 155 ARG B C 1
ATOM 3131 O O . ARG B 1 155 ? -9.523 11.43 -14.969 1 95.5 155 ARG B O 1
ATOM 3138 N N . GLU B 1 156 ? -7.535 12.086 -14.133 1 95.69 156 GLU B N 1
ATOM 3139 C CA . GLU B 1 156 ? -7.148 10.742 -13.711 1 95.69 156 GLU B CA 1
ATOM 3140 C C . GLU B 1 156 ? -8.125 10.188 -12.672 1 95.69 156 GLU B C 1
ATOM 3142 O O . GLU B 1 156 ? -8.523 9.023 -12.758 1 95.69 156 GLU B O 1
ATOM 3147 N N . VAL B 1 157 ? -8.492 11.008 -11.75 1 97.56 157 VAL B N 1
ATOM 3148 C CA . VAL B 1 157 ? -9.438 10.602 -10.719 1 97.56 157 VAL B CA 1
ATOM 3149 C C . VAL B 1 157 ? -10.797 10.305 -11.344 1 97.56 157 VAL B C 1
ATOM 3151 O O . VAL B 1 157 ? -11.398 9.266 -11.078 1 97.56 157 VAL B O 1
ATOM 3154 N N . ASP B 1 158 ? -11.25 11.203 -12.227 1 98.12 158 ASP B N 1
ATOM 3155 C CA . ASP B 1 158 ? -12.539 11.031 -12.891 1 98.12 158 ASP B CA 1
ATOM 3156 C C . ASP B 1 158 ? -12.578 9.734 -13.695 1 98.12 158 ASP B C 1
ATOM 3158 O O . ASP B 1 158 ? -13.539 8.969 -13.594 1 98.12 158 ASP B O 1
ATOM 3162 N N . GLU B 1 159 ? -11.57 9.508 -14.438 1 98 159 GLU B N 1
ATOM 3163 C CA . GLU B 1 159 ? -11.5 8.32 -15.281 1 98 159 GLU B CA 1
ATOM 3164 C C . GLU B 1 159 ? -11.438 7.051 -14.438 1 98 159 GLU B C 1
ATOM 3166 O O . GLU B 1 159 ? -12.055 6.039 -14.781 1 98 159 GLU B O 1
ATOM 3171 N N . SER B 1 160 ? -10.695 7.102 -13.414 1 98.31 160 SER B N 1
ATOM 3172 C CA . SER B 1 160 ? -10.57 5.949 -12.523 1 98.31 160 SER B CA 1
ATOM 3173 C C . SER B 1 160 ? -11.914 5.594 -11.891 1 98.31 160 SER B C 1
ATOM 3175 O O . SER B 1 160 ? -12.273 4.418 -11.805 1 98.31 160 SER B O 1
ATOM 3177 N N . LEU B 1 161 ? -12.656 6.605 -11.438 1 98.69 161 LEU B N 1
ATOM 3178 C CA . LEU B 1 161 ? -13.969 6.391 -10.844 1 98.69 161 LEU B CA 1
ATOM 3179 C C . LEU B 1 161 ? -14.938 5.809 -11.867 1 98.69 161 LEU B C 1
ATOM 3181 O O . LEU B 1 161 ? -15.688 4.883 -11.562 1 98.69 161 LEU B O 1
ATOM 3185 N N . ALA B 1 162 ? -14.883 6.367 -13.062 1 98.75 162 ALA B N 1
ATOM 3186 C CA . ALA B 1 162 ? -15.75 5.883 -14.133 1 98.75 162 ALA B CA 1
ATOM 3187 C C . ALA B 1 162 ? -15.453 4.422 -14.461 1 98.75 162 ALA B C 1
ATOM 3189 O O . ALA B 1 162 ? -16.375 3.609 -14.594 1 98.75 162 ALA B O 1
ATOM 3190 N N . MET B 1 163 ? -14.242 4.086 -14.578 1 98.69 163 MET B N 1
ATOM 3191 C CA . MET B 1 163 ? -13.836 2.717 -14.883 1 98.69 163 MET B CA 1
ATOM 3192 C C . MET B 1 163 ? -14.25 1.763 -13.773 1 98.69 163 MET B C 1
ATOM 3194 O O . MET B 1 163 ? -14.727 0.657 -14.047 1 98.69 163 MET B O 1
ATOM 3198 N N . ALA B 1 164 ? -14.039 2.172 -12.547 1 98.88 164 ALA B N 1
ATOM 3199 C CA . ALA B 1 164 ? -14.414 1.332 -11.414 1 98.88 164 ALA B CA 1
ATOM 3200 C C . ALA B 1 164 ? -15.914 1.074 -11.398 1 98.88 164 ALA B C 1
ATOM 3202 O O . ALA B 1 164 ? -16.359 -0.05 -11.148 1 98.88 164 ALA B O 1
ATOM 3203 N N . GLU B 1 165 ? -16.656 2.146 -11.68 1 98.81 165 GLU B N 1
ATOM 3204 C CA . GLU B 1 165 ? -18.109 2.018 -11.688 1 98.81 165 GLU B CA 1
ATOM 3205 C C . GLU B 1 165 ? -18.578 1.034 -12.758 1 98.81 165 GLU B C 1
ATOM 3207 O O . GLU B 1 165 ? -19.422 0.18 -12.492 1 98.81 165 GLU B O 1
ATOM 3212 N N . LEU B 1 166 ? -18.078 1.189 -13.922 1 98.88 166 LEU B N 1
ATOM 3213 C CA . LEU B 1 166 ? -18.469 0.315 -15.023 1 98.88 166 LEU B CA 1
ATOM 3214 C C . LEU B 1 166 ? -18.047 -1.124 -14.75 1 98.88 166 LEU B C 1
ATOM 3216 O O . LEU B 1 166 ? -18.812 -2.059 -15 1 98.88 166 LEU B O 1
ATOM 3220 N N . THR B 1 167 ? -16.844 -1.354 -14.258 1 98.94 167 THR B N 1
ATOM 3221 C CA . THR B 1 167 ? -16.344 -2.684 -13.922 1 98.94 167 THR B CA 1
ATOM 3222 C C . THR B 1 167 ? -17.219 -3.342 -12.867 1 98.94 167 THR B C 1
ATOM 3224 O O . THR B 1 167 ? -17.578 -4.516 -12.984 1 98.94 167 THR B O 1
ATOM 3227 N N . ALA B 1 168 ? -17.531 -2.549 -11.836 1 98.94 168 ALA B N 1
ATOM 3228 C CA . ALA B 1 168 ? -18.375 -3.064 -10.766 1 98.94 168 ALA B CA 1
ATOM 3229 C C . ALA B 1 168 ? -19.75 -3.486 -11.297 1 98.94 168 ALA B C 1
ATOM 3231 O O . ALA B 1 168 ? -20.234 -4.578 -10.992 1 98.94 168 ALA B O 1
ATOM 3232 N N . ARG B 1 169 ? -20.25 -2.672 -12.094 1 98.75 169 ARG B N 1
ATOM 3233 C CA . ARG B 1 169 ? -21.578 -2.943 -12.648 1 98.75 169 ARG B CA 1
ATOM 3234 C C . ARG B 1 169 ? -21.562 -4.219 -13.484 1 98.75 169 ARG B C 1
ATOM 3236 O O . ARG B 1 169 ? -22.406 -5.094 -13.305 1 98.75 169 ARG B O 1
ATOM 3243 N N . LEU B 1 170 ? -20.625 -4.383 -14.328 1 98.81 170 LEU B N 1
ATOM 3244 C CA . LEU B 1 170 ? -20.594 -5.488 -15.281 1 98.81 170 LEU B CA 1
ATOM 3245 C C . LEU B 1 170 ? -20.203 -6.789 -14.594 1 98.81 170 LEU B C 1
ATOM 3247 O O . LEU B 1 170 ? -20.516 -7.875 -15.07 1 98.81 170 LEU B O 1
ATOM 3251 N N . SER B 1 171 ? -19.5 -6.719 -13.492 1 98.75 171 SER B N 1
ATOM 3252 C CA . SER B 1 171 ? -19.016 -7.914 -12.82 1 98.75 171 SER B CA 1
ATOM 3253 C C . SER B 1 171 ? -19.953 -8.344 -11.703 1 98.75 171 SER B C 1
ATOM 3255 O O . SER B 1 171 ? -19.797 -9.414 -11.117 1 98.75 171 SER B O 1
ATOM 3257 N N . GLY B 1 172 ? -20.922 -7.5 -11.375 1 98.69 172 GLY B N 1
ATOM 3258 C CA . GLY B 1 172 ? -21.781 -7.766 -10.227 1 98.69 172 GLY B CA 1
ATOM 3259 C C . GLY B 1 172 ? -21.109 -7.422 -8.906 1 98.69 172 GLY B C 1
ATOM 3260 O O . GLY B 1 172 ? -21.5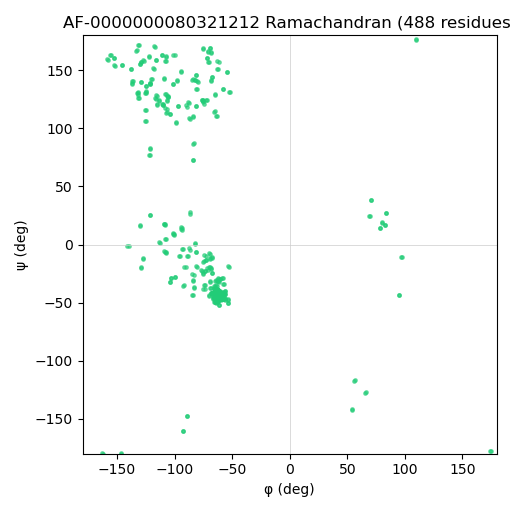47 -7.891 -7.848 1 98.69 172 GLY B O 1
ATOM 3261 N N . GLY B 1 173 ? -20.016 -6.695 -8.969 1 98.81 173 GLY B N 1
ATOM 3262 C CA . GLY B 1 173 ? -19.328 -6.234 -7.77 1 98.81 173 GLY B CA 1
ATOM 3263 C C . GLY B 1 173 ? -19.781 -4.855 -7.324 1 98.81 173 GLY B C 1
ATOM 3264 O O . GLY B 1 173 ? -20.875 -4.418 -7.645 1 98.81 173 GLY B O 1
ATOM 3265 N N . GLU B 1 174 ? -18.953 -4.258 -6.539 1 98.81 174 GLU B N 1
ATOM 3266 C CA . GLU B 1 174 ? -19.234 -2.93 -6 1 98.81 174 GLU B CA 1
ATOM 3267 C C . GLU B 1 174 ? -18 -2.039 -6.062 1 98.81 174 GLU B C 1
ATOM 3269 O O . GLU B 1 174 ? -16.875 -2.506 -5.848 1 98.81 174 GLU B O 1
ATOM 3274 N N . ASN B 1 175 ? -18.281 -0.795 -6.445 1 98.88 175 ASN B N 1
ATOM 3275 C CA . ASN B 1 175 ? -17.234 0.215 -6.379 1 98.88 175 ASN B CA 1
ATOM 3276 C C . ASN B 1 175 ? -16.984 0.671 -4.945 1 98.88 175 ASN B C 1
ATOM 3278 O O . ASN B 1 175 ? -17.891 1.182 -4.285 1 98.88 175 ASN B O 1
ATOM 3282 N N . PHE B 1 176 ? -15.75 0.567 -4.508 1 98.75 176 PHE B N 1
ATOM 3283 C CA . PHE B 1 176 ? -15.398 0.906 -3.133 1 98.75 176 PHE B CA 1
ATOM 3284 C C . PHE B 1 176 ? -14.586 2.193 -3.082 1 98.75 176 PHE B C 1
ATOM 3286 O O . PHE B 1 176 ? -13.914 2.469 -2.088 1 98.75 176 PHE B O 1
ATOM 3293 N N . GLU B 1 177 ? -14.641 2.961 -4.18 1 98.12 177 GLU B N 1
ATOM 3294 C CA . GLU B 1 177 ? -13.828 4.172 -4.227 1 98.12 177 GLU B CA 1
ATOM 3295 C C . GLU B 1 177 ? -12.359 3.869 -3.941 1 98.12 177 GLU B C 1
ATOM 3297 O O . GLU B 1 177 ? -11.797 2.926 -4.5 1 98.12 177 GLU B O 1
ATOM 3302 N N . ILE B 1 178 ? -11.703 4.77 -3.209 1 97.62 178 ILE B N 1
ATOM 3303 C CA . ILE B 1 178 ? -10.297 4.516 -2.918 1 97.62 178 ILE B CA 1
ATOM 3304 C C . ILE B 1 178 ? -10.164 3.822 -1.564 1 97.62 178 ILE B C 1
ATOM 3306 O O . ILE B 1 178 ? -9.062 3.686 -1.033 1 97.62 178 ILE B O 1
ATOM 3310 N N . ARG B 1 179 ? -11.227 3.307 -0.958 1 96.56 179 ARG B N 1
ATOM 3311 C CA . ARG B 1 179 ? -11.289 2.762 0.394 1 96.56 179 ARG B CA 1
ATOM 3312 C C . ARG B 1 179 ? -10.828 1.307 0.417 1 96.56 179 ARG B C 1
ATOM 3314 O O . ARG B 1 179 ? -11.625 0.405 0.683 1 96.56 179 ARG B O 1
ATOM 3321 N N . LEU B 1 180 ? -9.586 1.136 0.269 1 98.25 180 LEU B N 1
ATOM 3322 C CA . LEU B 1 180 ? -8.938 -0.172 0.225 1 98.25 180 LEU B CA 1
ATOM 3323 C C . LEU B 1 180 ? -9.258 -0.977 1.481 1 98.25 180 LEU B C 1
ATOM 3325 O O . LEU B 1 180 ? -9.523 -2.178 1.402 1 98.25 180 LEU B O 1
ATOM 3329 N N . GLU B 1 181 ? -9.242 -0.393 2.689 1 96.44 181 GLU B N 1
ATOM 3330 C CA . GLU B 1 181 ? -9.438 -1.056 3.973 1 96.44 181 GLU B CA 1
ATOM 3331 C C . GLU B 1 181 ? -10.828 -1.676 4.062 1 96.44 181 GLU B C 1
ATOM 3333 O O . GLU B 1 181 ? -11.016 -2.703 4.719 1 96.44 181 GLU B O 1
ATOM 3338 N N . ASP B 1 182 ? -11.742 -1.076 3.375 1 96.62 182 ASP B N 1
ATOM 3339 C CA . ASP B 1 182 ? -13.094 -1.628 3.344 1 96.62 182 ASP B CA 1
ATOM 3340 C C . ASP B 1 182 ? -13.219 -2.725 2.289 1 96.62 182 ASP B C 1
ATOM 3342 O O . ASP B 1 182 ? -14.023 -3.646 2.432 1 96.62 182 ASP B O 1
ATOM 3346 N N . ALA B 1 183 ? -12.477 -2.621 1.245 1 98.62 183 ALA B N 1
ATOM 3347 C CA . ALA B 1 183 ? -12.594 -3.494 0.08 1 98.62 183 ALA B CA 1
ATOM 3348 C C . ALA B 1 183 ? -12.125 -4.91 0.408 1 98.62 183 ALA B C 1
ATOM 3350 O O . ALA B 1 183 ? -12.656 -5.887 -0.121 1 98.62 183 ALA B O 1
ATOM 3351 N N . VAL B 1 184 ? -11.156 -5.066 1.298 1 98.44 184 VAL B N 1
ATOM 3352 C CA . VAL B 1 184 ? -10.477 -6.34 1.516 1 98.44 184 VAL B CA 1
ATOM 3353 C C . VAL B 1 184 ? -11.453 -7.348 2.121 1 98.44 184 VAL B C 1
ATOM 3355 O O . VAL B 1 184 ? -11.289 -8.555 1.952 1 98.44 184 VAL B O 1
ATOM 3358 N N . SER B 1 185 ? -12.5 -6.879 2.791 1 97.38 185 SER B N 1
ATOM 3359 C CA . SER B 1 185 ? -13.477 -7.777 3.398 1 97.38 185 SER B CA 1
ATOM 3360 C C . SER B 1 185 ? -14.305 -8.492 2.338 1 97.38 185 SER B C 1
ATOM 3362 O O . SER B 1 185 ? -14.977 -9.484 2.629 1 97.38 185 SER B O 1
ATOM 3364 N N . SER B 1 186 ? -14.234 -8.078 1.103 1 98.56 186 SER B N 1
ATOM 3365 C CA . SER B 1 186 ? -15 -8.68 0.01 1 98.56 186 SER B CA 1
ATOM 3366 C C . SER B 1 186 ? -14.32 -9.945 -0.505 1 98.56 186 SER B C 1
ATOM 3368 O O . SER B 1 186 ? -14.953 -10.766 -1.182 1 98.56 186 SER B O 1
ATOM 3370 N N . GLY B 1 187 ? -13.094 -10.078 -0.216 1 98.75 187 GLY B N 1
ATOM 3371 C CA . GLY B 1 187 ? -12.375 -11.273 -0.633 1 98.75 187 GLY B CA 1
ATOM 3372 C C . GLY B 1 187 ? -11.641 -11.094 -1.947 1 98.75 187 GLY B C 1
ATOM 3373 O O . GLY B 1 187 ? -10.508 -11.555 -2.096 1 98.75 187 GLY B O 1
ATOM 3374 N N . ILE B 1 188 ? -12.266 -10.477 -2.938 1 98.94 188 ILE B N 1
ATOM 3375 C CA . ILE B 1 188 ? -11.625 -10.133 -4.203 1 98.94 188 ILE B CA 1
ATOM 3376 C C . ILE B 1 188 ? -11.562 -8.617 -4.352 1 98.94 188 ILE B C 1
ATOM 3378 O O . ILE B 1 188 ? -12.594 -7.941 -4.344 1 98.94 188 ILE B O 1
ATOM 3382 N N . VAL B 1 189 ? -10.359 -8.086 -4.484 1 99 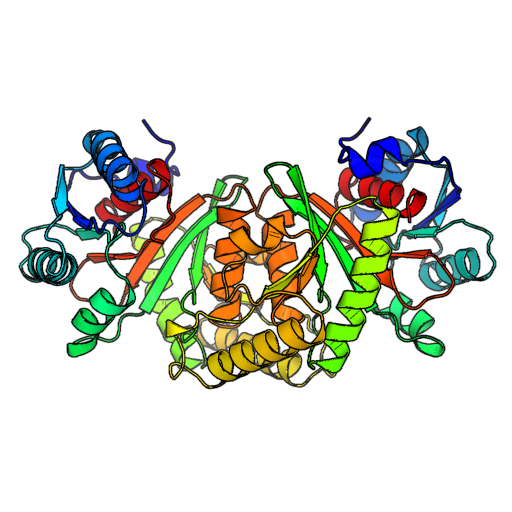189 VAL B N 1
ATOM 3383 C CA . VAL B 1 189 ? -10.141 -6.652 -4.645 1 99 189 VAL B CA 1
ATOM 3384 C C . VAL B 1 189 ? -9.5 -6.375 -6.004 1 99 189 VAL B C 1
ATOM 3386 O O . VAL B 1 189 ? -8.453 -6.945 -6.336 1 99 189 VAL B O 1
ATOM 3389 N N . ILE B 1 190 ? -10.102 -5.52 -6.766 1 99 190 ILE B N 1
ATOM 3390 C CA . ILE B 1 190 ? -9.562 -5.07 -8.047 1 99 190 ILE B CA 1
ATOM 3391 C C . ILE B 1 190 ? -8.992 -3.662 -7.898 1 99 190 ILE B C 1
ATOM 3393 O O . ILE B 1 190 ? -9.734 -2.707 -7.652 1 99 190 ILE B O 1
ATOM 3397 N N . ALA B 1 191 ? -7.711 -3.562 -8.008 1 98.94 191 ALA B N 1
ATOM 3398 C CA . ALA B 1 191 ? -7.02 -2.281 -7.902 1 98.94 191 ALA B CA 1
ATOM 3399 C C . ALA B 1 191 ? -7.34 -1.381 -9.094 1 98.94 191 ALA B C 1
ATOM 3401 O O . ALA B 1 191 ? -7.797 -1.857 -10.133 1 98.94 191 ALA B O 1
ATOM 3402 N N . PRO B 1 192 ? -7.035 -0.103 -9 1 98.69 192 PRO B N 1
ATOM 3403 C CA . PRO B 1 192 ? -7.312 0.808 -10.109 1 98.69 192 PRO B CA 1
ATOM 3404 C C . PRO B 1 192 ? -6.516 0.463 -11.367 1 98.69 192 PRO B C 1
ATOM 3406 O O . PRO B 1 192 ? -7.008 0.652 -12.484 1 98.69 192 PRO B O 1
ATOM 3409 N N . ASP B 1 193 ? -5.348 0.012 -11.203 1 98 193 ASP B N 1
ATOM 3410 C CA . ASP B 1 193 ? -4.457 -0.415 -12.281 1 98 193 ASP B CA 1
ATOM 3411 C C . ASP B 1 193 ? -3.32 -1.283 -11.742 1 98 193 ASP B C 1
ATOM 3413 O O . ASP B 1 193 ? -3.275 -1.584 -10.547 1 98 193 ASP B O 1
ATOM 3417 N N . GLY B 1 194 ? -2.469 -1.691 -12.656 1 97.44 194 GLY B N 1
ATOM 3418 C CA . GLY B 1 194 ? -1.399 -2.604 -12.281 1 97.44 194 GLY B CA 1
ATOM 3419 C C . GLY B 1 194 ? -0.352 -1.961 -11.391 1 97.44 194 GLY B C 1
ATOM 3420 O O . GLY B 1 194 ? 0.185 -2.607 -10.492 1 97.44 194 GLY B O 1
ATOM 3421 N N . ILE B 1 195 ? -0.022 -0.704 -11.617 1 98 195 ILE B N 1
ATOM 3422 C CA . ILE B 1 195 ? 0.956 0.016 -10.812 1 98 195 ILE B CA 1
ATOM 3423 C C . ILE B 1 195 ? 0.453 0.132 -9.375 1 98 195 ILE B C 1
ATOM 3425 O O . ILE B 1 195 ? 1.172 -0.205 -8.43 1 98 195 ILE B O 1
ATOM 3429 N N . SER B 1 196 ? -0.808 0.491 -9.242 1 98.25 196 SER B N 1
ATOM 3430 C CA . SER B 1 196 ? -1.411 0.61 -7.918 1 98.25 196 SER B CA 1
ATOM 3431 C C . SER B 1 196 ? -1.448 -0.737 -7.203 1 98.25 196 SER B C 1
ATOM 3433 O O . SER B 1 196 ? -1.165 -0.82 -6.008 1 98.25 196 SER B O 1
ATOM 3435 N N . GLY B 1 197 ? -1.835 -1.711 -7.953 1 98.5 197 GLY B N 1
ATOM 3436 C CA . GLY B 1 197 ? -1.873 -3.039 -7.363 1 98.5 197 GLY B CA 1
ATOM 3437 C C . GLY B 1 197 ? -0.523 -3.5 -6.844 1 98.5 197 GLY B C 1
ATOM 3438 O O . GLY B 1 197 ? -0.429 -4.051 -5.746 1 98.5 197 GLY B O 1
ATOM 3439 N N . ASN B 1 198 ? 0.509 -3.283 -7.648 1 97 198 ASN B N 1
ATOM 3440 C CA . ASN B 1 198 ? 1.866 -3.639 -7.246 1 97 198 ASN B CA 1
ATOM 3441 C C . ASN B 1 198 ? 2.291 -2.895 -5.984 1 97 198 ASN B C 1
ATOM 3443 O O . ASN B 1 198 ? 2.863 -3.49 -5.07 1 97 198 ASN B O 1
ATOM 3447 N N . LEU B 1 199 ? 1.968 -1.664 -5.895 1 98.56 199 LEU B N 1
ATOM 3448 C CA . LEU B 1 199 ? 2.377 -0.845 -4.758 1 98.56 199 LEU B CA 1
ATOM 3449 C C . LEU B 1 199 ? 1.571 -1.203 -3.514 1 98.56 199 LEU B C 1
ATOM 3451 O O . LEU B 1 199 ? 2.086 -1.136 -2.395 1 98.56 199 LEU B O 1
ATOM 3455 N N . ILE B 1 200 ? 0.259 -1.567 -3.693 1 98.75 200 ILE B N 1
ATOM 3456 C CA . ILE B 1 200 ? -0.527 -2.082 -2.578 1 98.75 200 ILE B CA 1
ATOM 3457 C C . ILE B 1 200 ? 0.148 -3.322 -1.999 1 98.75 200 ILE B C 1
ATOM 3459 O O . ILE B 1 200 ? 0.373 -3.408 -0.79 1 98.75 200 ILE B O 1
ATOM 3463 N N . PHE B 1 201 ? 0.528 -4.18 -2.904 1 98.06 201 PHE B N 1
ATOM 3464 C CA . PHE B 1 201 ? 1.188 -5.422 -2.516 1 98.06 201 PHE B CA 1
ATOM 3465 C C . PHE B 1 201 ? 2.492 -5.133 -1.781 1 98.06 201 PHE B C 1
ATOM 3467 O O . PHE B 1 201 ? 2.721 -5.648 -0.685 1 98.06 201 PHE B O 1
ATOM 3474 N N . ARG B 1 202 ? 3.346 -4.371 -2.285 1 97.25 202 ARG B N 1
ATOM 3475 C CA . ARG B 1 202 ? 4.656 -4.086 -1.709 1 97.25 202 ARG B CA 1
ATOM 3476 C C . ARG B 1 202 ? 4.52 -3.404 -0.351 1 97.25 202 ARG B C 1
ATOM 3478 O O . ARG B 1 202 ? 5.25 -3.73 0.588 1 97.25 202 ARG B O 1
ATOM 3485 N N . SER B 1 203 ? 3.592 -2.461 -0.282 1 98.56 203 SER B N 1
ATOM 3486 C CA . SER B 1 203 ? 3.357 -1.747 0.969 1 98.56 203 SER B CA 1
ATOM 3487 C C . SER B 1 203 ? 2.906 -2.697 2.072 1 98.56 203 SER B C 1
ATOM 3489 O O . SER B 1 203 ? 3.426 -2.65 3.189 1 98.56 203 SER B O 1
ATOM 3491 N N . LEU B 1 204 ? 1.958 -3.57 1.744 1 98.44 204 LEU B N 1
ATOM 3492 C CA . LEU B 1 204 ? 1.358 -4.48 2.715 1 98.44 204 LEU B CA 1
ATOM 3493 C C . LEU B 1 204 ? 2.371 -5.52 3.184 1 98.44 204 LEU B C 1
ATOM 3495 O O . LEU B 1 204 ? 2.496 -5.773 4.383 1 98.44 204 LEU B O 1
ATOM 3499 N N . CYS B 1 205 ? 3.148 -6.023 2.234 1 97.12 205 CYS B N 1
ATOM 3500 C CA . CYS B 1 205 ? 3.902 -7.234 2.541 1 97.12 205 CYS B CA 1
ATOM 3501 C C . CYS B 1 205 ? 5.348 -6.902 2.895 1 97.12 205 CYS B C 1
ATOM 3503 O O . CYS B 1 205 ? 5.984 -7.625 3.662 1 97.12 205 CYS B O 1
ATOM 3505 N N . TYR B 1 206 ? 5.879 -5.805 2.373 1 96.62 206 TYR B N 1
ATOM 3506 C CA . TYR B 1 206 ? 7.293 -5.535 2.611 1 96.62 206 TYR B CA 1
ATOM 3507 C C . TYR B 1 206 ? 7.469 -4.457 3.676 1 96.62 206 TYR B C 1
ATOM 3509 O O . TYR B 1 206 ? 8.5 -4.406 4.352 1 96.62 206 TYR B O 1
ATOM 3517 N N . LEU B 1 207 ? 6.512 -3.543 3.801 1 98 207 LEU B N 1
ATOM 3518 C CA . LEU B 1 207 ? 6.617 -2.488 4.805 1 98 207 LEU B CA 1
ATOM 3519 C C . LEU B 1 207 ? 5.703 -2.773 5.992 1 98 207 LEU B C 1
ATOM 3521 O O . LEU B 1 207 ? 5.965 -2.316 7.105 1 98 207 LEU B O 1
ATOM 3525 N N . GLY B 1 208 ? 4.578 -3.424 5.637 1 97.94 208 GLY B N 1
ATOM 3526 C CA . GLY B 1 208 ? 3.609 -3.746 6.672 1 97.94 208 GLY B CA 1
ATOM 3527 C C . GLY B 1 208 ? 3.857 -5.098 7.32 1 97.94 208 GLY B C 1
ATOM 3528 O O . GLY B 1 208 ? 5 -5.555 7.398 1 97.94 208 GLY B O 1
ATOM 3529 N N . ALA B 1 209 ? 3.08 -5.852 7.754 1 97.69 209 ALA B N 1
ATOM 3530 C CA . ALA B 1 209 ? 3.125 -7.164 8.391 1 97.69 209 ALA B CA 1
ATOM 3531 C C . ALA B 1 209 ? 2.145 -8.133 7.73 1 97.69 209 ALA B C 1
ATOM 3533 O O . ALA B 1 209 ? 1.766 -9.141 8.32 1 97.69 209 ALA B O 1
ATOM 3534 N N . GLY B 1 210 ? 1.736 -7.703 6.523 1 98 210 GLY B N 1
ATOM 3535 C CA . GLY B 1 210 ? 0.962 -8.648 5.738 1 98 210 GLY B CA 1
ATOM 3536 C C . GLY B 1 210 ? 1.794 -9.797 5.203 1 98 210 GLY B C 1
ATOM 3537 O O . GLY B 1 210 ? 3.023 -9.781 5.297 1 98 210 GLY B O 1
ATOM 3538 N N . ARG B 1 211 ? 1.113 -10.789 4.742 1 97.62 211 ARG B N 1
ATOM 3539 C CA . ARG B 1 211 ? 1.786 -11.953 4.176 1 97.62 211 ARG B CA 1
ATOM 3540 C C . ARG B 1 211 ? 1.379 -12.172 2.721 1 97.62 211 ARG B C 1
ATOM 3542 O O . ARG B 1 211 ? 0.227 -11.93 2.352 1 97.62 211 ARG B O 1
ATOM 3549 N N . GLU B 1 212 ? 2.324 -12.57 1.973 1 97.69 212 GLU B N 1
ATOM 3550 C CA . GLU B 1 212 ? 2.045 -12.945 0.591 1 97.69 212 GLU B CA 1
ATOM 3551 C C . GLU B 1 212 ? 2.178 -14.453 0.394 1 97.69 212 GLU B C 1
ATOM 3553 O O . GLU B 1 212 ? 3.047 -15.094 0.995 1 97.69 212 GLU B O 1
ATOM 3558 N N . TYR B 1 213 ? 1.347 -15 -0.418 1 98.38 213 TYR B N 1
ATOM 3559 C CA . TYR B 1 213 ? 1.423 -16.406 -0.804 1 98.38 213 TYR B CA 1
ATOM 3560 C C . TYR B 1 213 ? 1.865 -16.547 -2.256 1 98.38 213 TYR B C 1
ATOM 3562 O O . TYR B 1 213 ? 2.109 -17.656 -2.729 1 98.38 213 TYR B O 1
ATOM 3570 N N . GLY B 1 214 ? 1.981 -15.438 -2.936 1 98.19 214 GLY B N 1
ATOM 3571 C CA . GLY B 1 214 ? 2.32 -15.43 -4.348 1 98.19 214 GLY B CA 1
ATOM 3572 C C . GLY B 1 214 ? 1.163 -15.016 -5.238 1 98.19 214 GLY B C 1
ATOM 3573 O O . GLY B 1 214 ? 0.087 -14.672 -4.746 1 98.19 214 GLY B O 1
ATOM 3574 N N . ALA B 1 215 ? 1.426 -14.922 -6.516 1 98.38 215 ALA B N 1
ATOM 3575 C CA . ALA B 1 215 ? 0.401 -14.609 -7.508 1 98.38 215 ALA B CA 1
ATOM 3576 C C . ALA B 1 215 ? 0.169 -15.797 -8.445 1 98.38 215 ALA B C 1
ATOM 3578 O O . ALA B 1 215 ? 1.106 -16.281 -9.078 1 98.38 215 ALA B O 1
ATOM 3579 N N . VAL B 1 216 ? -1.04 -16.219 -8.516 1 98.56 216 VAL B N 1
ATOM 3580 C CA . VAL B 1 216 ? -1.407 -17.328 -9.391 1 98.56 216 VAL B CA 1
ATOM 3581 C C . VAL B 1 216 ? -1.468 -16.859 -10.836 1 98.56 216 VAL B C 1
ATOM 3583 O O . VAL B 1 216 ? -2.158 -15.883 -11.148 1 98.56 216 VAL B O 1
ATOM 3586 N N . TYR B 1 217 ? -0.707 -17.516 -11.727 1 97.38 217 TYR B N 1
ATOM 3587 C CA . TYR B 1 217 ? -0.925 -17.312 -13.156 1 97.38 217 TYR B CA 1
ATOM 3588 C C . TYR B 1 217 ? -2.219 -17.969 -13.609 1 97.38 217 TYR B C 1
ATOM 3590 O O . TYR B 1 217 ? -2.408 -19.172 -13.414 1 97.38 217 TYR B O 1
ATOM 3598 N N . CYS B 1 218 ? -3.027 -17.219 -14.172 1 97 218 CYS B N 1
ATOM 3599 C CA . CYS B 1 218 ? -4.312 -17.719 -14.641 1 97 218 CYS B CA 1
ATOM 3600 C C . CYS B 1 218 ? -4.367 -17.734 -16.172 1 97 218 CYS B C 1
ATOM 3602 O O . CYS B 1 218 ? -3.504 -17.156 -16.828 1 97 218 CYS B O 1
ATOM 3604 N N . GLY B 1 219 ? -5.297 -18.469 -16.656 1 94.19 219 GLY B N 1
ATOM 3605 C CA . GLY B 1 219 ? -5.426 -18.594 -18.109 1 94.19 219 GLY B CA 1
ATOM 3606 C C . GLY B 1 219 ? -4.488 -19.625 -18.703 1 94.19 219 GLY B C 1
ATOM 3607 O O . GLY B 1 219 ? -4.16 -19.562 -19.891 1 94.19 219 GLY B O 1
ATOM 3608 N N . LEU B 1 220 ? -3.986 -20.453 -17.906 1 96.75 220 LEU B N 1
ATOM 3609 C CA . LEU B 1 220 ? -3.061 -21.5 -18.312 1 96.75 220 LEU B CA 1
ATOM 3610 C C . LEU B 1 220 ? -3.645 -22.891 -18.016 1 96.75 220 LEU B C 1
ATOM 3612 O O . LEU B 1 220 ? -4.441 -23.031 -17.078 1 96.75 220 LEU B O 1
ATOM 3616 N N . PRO B 1 221 ? -3.246 -23.844 -18.781 1 96.62 221 PRO B N 1
ATOM 3617 C CA . PRO B 1 221 ? -3.707 -25.219 -18.5 1 96.62 221 PRO B CA 1
ATOM 3618 C C . PRO B 1 221 ? -2.879 -25.906 -17.422 1 96.62 221 PRO B C 1
ATOM 3620 O O . PRO B 1 221 ? -3.045 -27.109 -17.188 1 96.62 221 PRO B O 1
ATOM 3623 N N . PHE B 1 222 ? -1.939 -25.281 -16.875 1 97.44 222 PHE B N 1
ATOM 3624 C CA . PHE B 1 222 ? -1.095 -25.781 -15.789 1 97.44 222 PHE B CA 1
ATOM 3625 C C . PHE B 1 222 ? -0.986 -24.734 -14.68 1 97.44 222 PHE B C 1
ATOM 3627 O O . PHE B 1 222 ? -1.558 -23.656 -14.781 1 97.44 222 PHE B O 1
ATOM 3634 N N . ARG B 1 223 ? -0.386 -25.141 -13.547 1 98.25 223 ARG B N 1
ATOM 3635 C CA . ARG B 1 223 ? -0.429 -24.359 -12.32 1 98.25 223 ARG B CA 1
ATOM 3636 C C . ARG B 1 223 ? 0.923 -23.703 -12.031 1 98.25 223 ARG B C 1
ATOM 3638 O O . ARG B 1 223 ? 1.92 -24.406 -11.836 1 98.25 223 ARG B O 1
ATOM 3645 N N . ILE B 1 224 ? 0.909 -22.406 -12.047 1 98.69 224 ILE B N 1
ATOM 3646 C CA . ILE B 1 224 ? 2.123 -21.656 -11.758 1 98.69 224 ILE B CA 1
ATOM 3647 C C . ILE B 1 224 ? 1.824 -20.562 -10.734 1 98.69 224 ILE B C 1
ATOM 3649 O O . ILE B 1 224 ? 0.832 -19.844 -10.852 1 98.69 224 ILE B O 1
ATOM 3653 N N . VAL B 1 225 ? 2.645 -20.484 -9.711 1 98.75 225 VAL B N 1
ATOM 3654 C CA . VAL B 1 225 ? 2.6 -19.391 -8.742 1 98.75 225 VAL B CA 1
ATOM 3655 C C . VAL B 1 225 ? 3.836 -18.516 -8.898 1 98.75 225 VAL B C 1
ATOM 3657 O O . VAL B 1 225 ? 4.965 -18.984 -8.766 1 98.75 225 VAL B O 1
ATOM 3660 N N . ASP B 1 226 ? 3.562 -17.266 -9.172 1 97.69 226 ASP B N 1
ATOM 3661 C CA . ASP B 1 226 ? 4.629 -16.266 -9.266 1 97.69 226 ASP B CA 1
ATOM 3662 C C . ASP B 1 226 ? 5.031 -15.766 -7.879 1 97.69 226 ASP B C 1
ATOM 3664 O O . ASP B 1 226 ? 4.199 -15.703 -6.969 1 97.69 226 ASP B O 1
ATOM 3668 N N . THR B 1 227 ? 6.316 -15.469 -7.742 1 96.56 227 THR B N 1
ATOM 3669 C CA . THR B 1 227 ? 6.84 -14.906 -6.504 1 96.56 227 THR B CA 1
ATOM 3670 C C . THR B 1 227 ? 7.832 -13.781 -6.797 1 96.56 227 THR B C 1
ATOM 3672 O O . THR B 1 227 ? 8.43 -13.734 -7.871 1 96.56 227 THR B O 1
ATOM 3675 N N . SER B 1 228 ? 7.895 -12.852 -5.871 1 91.12 228 SER B N 1
ATOM 3676 C CA . SER B 1 228 ? 9.016 -11.914 -5.902 1 91.12 228 SER B CA 1
ATOM 3677 C C . SER B 1 228 ? 10.328 -12.609 -5.562 1 91.12 228 SER B C 1
ATOM 3679 O O . SER B 1 228 ? 10.375 -13.445 -4.664 1 91.12 228 SER B O 1
ATOM 3681 N N . ARG B 1 229 ? 11.391 -12.258 -6.223 1 89.25 229 ARG B N 1
ATOM 3682 C CA . ARG B 1 229 ? 12.695 -12.852 -5.969 1 89.25 229 ARG B CA 1
ATOM 3683 C C . ARG B 1 229 ? 13.219 -12.461 -4.59 1 89.25 229 ARG B C 1
ATOM 3685 O O . ARG B 1 229 ? 14.156 -13.078 -4.078 1 89.25 229 ARG B O 1
ATOM 3692 N N . SER B 1 230 ? 12.516 -11.484 -3.979 1 86.75 230 SER B N 1
ATOM 3693 C CA . SER B 1 230 ? 12.984 -10.977 -2.695 1 86.75 230 SER B CA 1
ATOM 3694 C C . SER B 1 230 ? 12.203 -11.586 -1.537 1 86.75 230 SER B C 1
ATOM 3696 O O . SER B 1 230 ? 12.352 -11.156 -0.389 1 86.75 230 SER B O 1
ATOM 3698 N N . GLN B 1 231 ? 11.43 -12.547 -1.88 1 92.12 231 GLN B N 1
ATOM 3699 C CA . GLN B 1 231 ? 10.641 -13.203 -0.846 1 92.12 231 GLN B CA 1
ATOM 3700 C C . GLN B 1 231 ? 11.531 -13.883 0.183 1 92.12 231 GLN B C 1
ATOM 3702 O O . GLN B 1 231 ? 12.648 -14.297 -0.136 1 92.12 231 GLN B O 1
ATOM 3707 N N . SER B 1 232 ? 11.07 -14.008 1.443 1 93.5 232 SER B N 1
ATOM 3708 C CA . SER B 1 232 ? 11.75 -14.773 2.482 1 93.5 232 SER B CA 1
ATOM 3709 C C . SER B 1 232 ? 11.555 -16.281 2.271 1 93.5 232 SER B C 1
ATOM 3711 O O . SER B 1 232 ? 10.727 -16.688 1.466 1 93.5 232 SER B O 1
ATOM 3713 N N . ALA B 1 233 ? 12.32 -17.062 3.021 1 97.25 233 ALA B N 1
ATOM 3714 C CA . ALA B 1 233 ? 12.148 -18.516 2.982 1 97.25 233 ALA B CA 1
ATOM 3715 C C . ALA B 1 233 ? 10.727 -18.906 3.355 1 97.25 233 ALA B C 1
ATOM 3717 O O . ALA B 1 233 ? 10.125 -19.766 2.707 1 97.25 233 ALA B O 1
ATOM 3718 N N . GLU B 1 234 ? 10.227 -18.281 4.348 1 97.19 234 GLU B N 1
ATOM 3719 C CA . GLU B 1 234 ? 8.859 -18.578 4.766 1 97.19 234 GLU B CA 1
ATOM 3720 C C . GLU B 1 234 ? 7.855 -18.156 3.697 1 97.19 234 GLU B C 1
ATOM 3722 O O . GLU B 1 234 ? 6.84 -18.828 3.498 1 97.19 234 GLU B O 1
ATOM 3727 N N . GLY B 1 235 ? 8.148 -17.031 3.07 1 97 235 GLY B N 1
ATOM 3728 C CA . GLY B 1 235 ? 7.301 -16.594 1.972 1 97 235 GLY B CA 1
ATOM 3729 C C . GLY B 1 235 ? 7.27 -17.578 0.817 1 97 235 GLY B C 1
ATOM 3730 O O . GLY B 1 235 ? 6.203 -17.891 0.286 1 97 235 GLY B O 1
ATOM 3731 N N . PHE B 1 236 ? 8.453 -18.078 0.474 1 98.31 236 PHE B N 1
ATOM 3732 C CA . PHE B 1 236 ? 8.523 -19.094 -0.567 1 98.31 236 PHE B CA 1
ATOM 3733 C C . PHE B 1 236 ? 7.77 -20.344 -0.148 1 98.31 236 PHE B C 1
ATOM 3735 O O . PHE B 1 236 ? 7.098 -20.969 -0.968 1 98.31 236 PHE B O 1
ATOM 3742 N N . ALA B 1 237 ? 7.891 -20.703 1.112 1 98.56 237 ALA B N 1
ATOM 3743 C CA . ALA B 1 237 ? 7.176 -21.875 1.611 1 98.56 237 ALA B CA 1
ATOM 3744 C C . ALA B 1 237 ? 5.668 -21.672 1.521 1 98.56 237 ALA B C 1
ATOM 3746 O O . ALA B 1 237 ? 4.93 -22.609 1.195 1 98.56 237 ALA B O 1
ATOM 3747 N N . ARG B 1 238 ? 5.211 -20.469 1.789 1 98.56 238 ARG B N 1
ATOM 3748 C CA . ARG B 1 238 ? 3.791 -20.172 1.659 1 98.56 238 ARG B CA 1
ATOM 3749 C C . ARG B 1 238 ? 3.338 -20.281 0.207 1 98.56 238 ARG B C 1
ATOM 3751 O O . ARG B 1 238 ? 2.232 -20.75 -0.072 1 98.56 238 ARG B O 1
ATOM 3758 N N . ALA B 1 239 ? 4.195 -19.828 -0.674 1 98.62 239 ALA B N 1
ATOM 3759 C CA . ALA B 1 239 ? 3.881 -19.938 -2.096 1 98.62 239 ALA B CA 1
ATOM 3760 C C . ALA B 1 239 ? 3.768 -21.406 -2.516 1 98.62 239 ALA B C 1
ATOM 3762 O O . ALA B 1 239 ? 2.906 -21.75 -3.324 1 98.62 239 ALA B O 1
ATOM 3763 N N . ILE B 1 240 ? 4.648 -22.25 -1.984 1 98.75 240 ILE B N 1
ATOM 3764 C CA . ILE B 1 240 ? 4.582 -23.672 -2.27 1 98.75 240 ILE B CA 1
ATOM 3765 C C . ILE B 1 240 ? 3.273 -24.25 -1.733 1 98.75 240 ILE B C 1
ATOM 3767 O O . ILE B 1 240 ? 2.611 -25.031 -2.41 1 98.75 240 ILE B O 1
ATOM 3771 N N . ALA B 1 241 ? 2.906 -23.859 -0.527 1 98.75 241 ALA B N 1
ATOM 3772 C CA . ALA B 1 241 ? 1.636 -24.297 0.038 1 98.75 241 ALA B CA 1
ATOM 3773 C C . ALA B 1 241 ? 0.469 -23.922 -0.871 1 98.75 241 ALA B C 1
ATOM 3775 O O . ALA B 1 241 ? -0.388 -24.766 -1.169 1 98.75 241 ALA B O 1
ATOM 3776 N N . LEU B 1 242 ? 0.481 -22.703 -1.323 1 98.75 242 LEU B N 1
ATOM 3777 C CA . LEU B 1 242 ? -0.55 -22.25 -2.252 1 98.75 242 LEU B CA 1
ATOM 3778 C C . LEU B 1 242 ? -0.568 -23.109 -3.506 1 98.75 242 LEU B C 1
ATOM 3780 O O . LEU B 1 242 ? -1.639 -23.484 -3.992 1 98.75 242 LEU B O 1
ATOM 3784 N N . ALA B 1 243 ? 0.576 -23.406 -3.986 1 98.75 243 ALA B N 1
ATOM 3785 C CA . ALA B 1 243 ? 0.716 -24.188 -5.215 1 98.75 243 ALA B CA 1
ATOM 3786 C C . ALA B 1 243 ? 0.095 -25.578 -5.062 1 98.75 243 ALA B C 1
ATOM 3788 O O . ALA B 1 243 ? -0.413 -26.141 -6.027 1 98.75 243 ALA B O 1
ATOM 3789 N N . THR B 1 244 ? 0.128 -26.141 -3.854 1 98.44 244 THR B N 1
ATOM 3790 C CA . THR B 1 244 ? -0.452 -27.469 -3.639 1 98.44 244 THR B CA 1
ATOM 3791 C C . THR B 1 244 ? -1.977 -27.391 -3.654 1 98.44 244 THR B C 1
ATOM 3793 O O . THR B 1 244 ? -2.646 -28.406 -3.863 1 98.44 244 THR B O 1
ATOM 3796 N N . VAL B 1 245 ? -2.521 -26.219 -3.387 1 98.12 245 VAL B N 1
ATOM 3797 C CA . VAL B 1 245 ? -3.957 -26.047 -3.178 1 98.12 245 VAL B CA 1
ATOM 3798 C C . VAL B 1 245 ? -4.633 -25.688 -4.5 1 98.12 245 VAL B C 1
ATOM 3800 O O . VAL B 1 245 ? -5.77 -26.094 -4.75 1 98.12 245 VAL B O 1
ATOM 3803 N N . ILE B 1 246 ? -3.99 -24.953 -5.32 1 96.31 246 ILE B N 1
ATOM 3804 C CA . ILE B 1 246 ? -4.637 -24.469 -6.535 1 96.31 246 ILE B CA 1
ATOM 3805 C C . ILE B 1 246 ? -4.574 -25.547 -7.617 1 96.31 246 ILE B C 1
ATOM 3807 O O 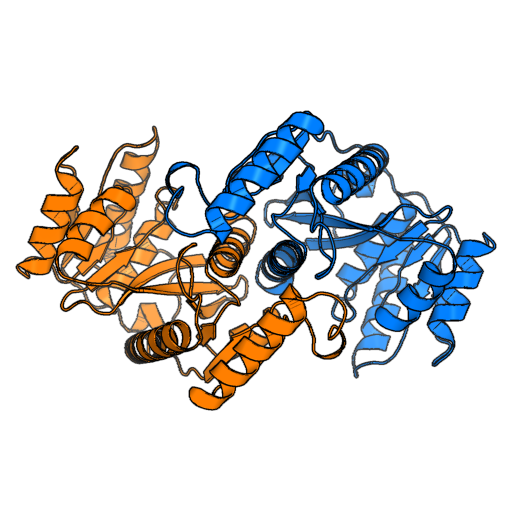. ILE B 1 246 ? -5.504 -25.688 -8.414 1 96.31 246 ILE B O 1
#

Secondary structure (DSSP, 8-state):
-----HHHHTT----EEEEE---SSTTHHHHHHHHHHHHTTTSEEEEE--GGGHHHHHHHHHHTTSSSEEE-TTS-HHHHHHHHHTT---EEEEEEE-TT--EEEEE--STTS--SHHHHHHHHHHHHHHHHHHT---EEEE--SS-GGGTTS-HHHHHHHHHHHHHHHHHT-EE-TT-HHHHGGGEEEE-SSHHHHHHHHHIIIIISS-EEEEEEEESSSS-EEE--TT--HHHHHHHHHHHHH-/-----HHHHTT----EEEEE---SSTTHHHHHHHHHHHHTTTSEEEEE--GGGHHHHHHHHHHTTSSSEEE-TTS-HHHHHHHHHTT---EEEEEEE-TT--EEEEE--STT---SHHHHHHHHHHHHHHHHHHT---EEEE--SS-GGGTTS-HHHHHHHHHHHHHHHHHT-EE-TT-HHHHGGGEEEE-SSHHHHHHHHHIIIIISS-EEEEEEEESSSS-EEE--TT--HHHHHHHHHHHHH-

Solvent-accessible surface area (backbone atoms only — not comparable to full-atom values): 24064 Å² total; per-residue (Å²): 131,80,89,62,60,65,58,55,56,77,48,59,39,76,36,42,34,35,33,26,45,28,79,84,52,95,55,39,59,59,29,53,54,49,10,44,56,63,33,49,78,55,31,47,67,41,78,38,71,49,62,96,44,22,49,61,51,53,50,48,35,30,74,71,58,75,24,67,14,31,31,37,37,35,33,58,64,69,62,40,46,54,60,51,49,74,82,38,73,69,44,55,36,31,38,37,24,33,46,87,66,48,65,27,34,40,26,25,46,46,55,75,31,34,85,44,57,68,48,41,52,52,50,48,55,50,45,51,54,53,28,58,59,44,68,46,82,62,43,48,19,20,27,16,38,35,47,84,87,44,59,81,67,38,69,67,33,40,52,30,42,51,46,17,46,53,40,10,61,77,68,73,34,36,59,42,29,54,44,58,72,66,26,48,78,26,22,29,30,32,40,60,22,4,37,46,21,35,43,33,49,46,24,17,43,64,35,16,54,16,45,53,33,29,23,38,45,32,80,55,99,49,46,40,26,41,50,63,66,81,53,50,27,66,36,48,23,35,24,50,51,48,43,45,43,102,132,79,90,61,61,66,60,54,56,79,49,59,39,78,35,41,34,34,33,25,44,28,79,83,50,95,54,38,59,61,29,53,53,47,11,42,57,63,32,48,78,56,30,46,66,42,80,38,72,50,63,95,43,21,49,60,51,53,49,48,35,30,73,71,59,74,23,69,13,30,31,38,36,36,33,58,63,71,62,38,46,54,62,51,49,76,81,37,73,70,44,54,36,30,40,36,24,33,46,86,67,48,64,29,35,40,26,23,46,46,56,76,31,34,84,43,56,69,49,41,52,51,49,49,53,48,43,50,55,51,28,58,59,46,67,46,83,62,43,49,20,21,26,15,39,37,48,82,87,45,61,82,67,38,70,68,33,39,51,31,42,52,46,16,46,53,40,9,62,78,68,72,34,36,60,41,29,54,44,59,73,66,24,49,79,25,22,29,31,32,39,62,23,4,38,47,21,36,43,33,49,46,24,18,44,63,36,15,55,17,44,56,33,31,24,38,44,33,79,55,99,48,45,40,27,41,49,61,66,80,54,49,27,66,37,48,22,35,24,49,50,46,44,43,43,105

Nearest PDB structures (foldseek):
  4e4r-assembly1_A-2  TM=6.357E-01  e=6.226E-14  Staphylococcus aureus subsp. aureus MRSA252
  6iox-assembly1_B  TM=7.029E-01  e=3.470E-12  Porphyromonas gingivalis ATCC 33277
  7t88-assembly1_A-2  TM=7.037E-01  e=7.002E-12  Escherichia coli str. K-12 substr. MG1655
  1td9-assembly2_D  TM=6.828E-01  e=5.425E-12  Bacillus subtilis
  1vmi-assembly1_A-2  TM=6.866E-01  e=2.497E-10  Escherichia coli

Foldseek 3Di:
DFDDAPLLVVQFAAWEEEEEAEPPDPCQVVLQVLLCVVLVVGYNYHYQYPHPCRLVVQCCCFVVPVTQEYEHALPDPVVNCVVCVVVWDWAKWWWKAFLVGQTAIEDDQAQQADPALVRLLVVLVQRVVLCVLSVHQAAEEEEFPADPVCPPVDPRRPVLQVSSCVSCVVNVHDYPYHPPVVRSNRRYYYYSHNVRRNVVVCCRPVVHNMATLFIWIPGDPGTYGYDDNPDGSSSSNSVVSSSSRD/DFDDAPLLVVQFAAWEEEEEAEPPDPCQVVLQVLLCVVLVVGYNYHYQYDHPCRLVVQCCCFVVPVTQEYEHALPDPVVNVVVCVVVWDWAKWWWKAFLVGQTAIEDDQAQQFDPALVRLLVVLVQRVVLCVLSVHQAAEEEEFPADPVCPPVDPRRPVLQVSSVVSCVVNVHDYPYHPPVVRSVRRYYYYSHNVRRNVVVCCRPVVHNMATLFIWIPGDPGTYGYDDNPDGSSSSNSVVSSSSRD

Organism: NCBI:txid113653

Sequence (492 aa):
MIYLHELIRVRLKRRKVAIGLYRFDETSEERVLRAAEIAGEFADVAVVDEGEKTEEVLYRLVRDGEVHAVVRGTARASKFLQIIRKEYSPKRVAVLETADKRLFLLAPVGVDEGKTVKEKLELIEHARSVAERLGLEARVAVLAGGRYGDVGRSREVDESLAMAELTARLSGGENFEIRLEDAVSSGIVIAPDGISGNLIFRSLCYLGAGREYGAVYCGLPFRIVDTSRSQSAEGFARAIALATVIMIYLHELIRVRLKRRKVAIGLYRFDETSEERVLRAAEIAGEFADVAVVDEGEKTEEVLYRLVRDGEVHAVVRGTARASKFLQIIRKEYSPKRVAVLETADKRLFLLAPVGVDEGKTVKEKLELIEHARSVAERLGLEARVAVLAGGRYGDVGRSREVDESLAMAELTARLSGGENFEIRLEDAVSSGIVIAPDGISGNLIFRSLCYLGAGREYGAVYCGLPFRIVDTSRSQSAEGFARAIALATVI

pLDDT: mean 97.25, std 2.48, range [77.62, 99.0]

Radius of gyration: 23.13 Å; Cα contacts (8 Å, |Δi|>4): 1213; chains: 2; bounding box: 46×68×56 Å